Protein AF-A0A0H3XN73-F1 (afdb_monomer_lite)

pLDDT: mean 70.98, std 16.08, range [27.75, 96.88]

Secondary structure (DSSP, 8-state):
--HHHHHHHHHHSS---HHHHHHHHHHHHHTS-HHHHHHHHHHHHHHHHHHHHHHHHTS-SGGGGGGS-EEEEE-PPPEEEEEE--S-SSS-------GGG-SEEEEESS--SHHHHHHHHHTTT-EEEEE-HHHHHHHTSTTEETTTTEEEEEETTEEEEEEEEE--S-GGGGTTT-SEEEEEPTTHHHHHHHHHHHHHGGGGB-TT-B-TTS-BTTS-TT--B-HHHHHHHHHHHHHHHHHS--EEEE---STTSHHHHHHHHHHHHHHHHHHHHHHHHHHHHHHHH-EEEE-TTS-EEEEEEHHHHHHHHHHT--GGGSPPEEETTEEE---S--HHHHHHHHHHHHHHHTTSS-HHHHHHHHHHHHTSSTTTHHHHHHHHHHTT--S---PPPSEEEEE-TTT--EEEEEE---EEEHHHHHHHHHHHHHHHHHHHTTS------TTGGG--HHHHHHHHHHHHHHHHHHHHHHHHS--S--STT--HHHHHHHHHHHHHHHHHHHHHHHHHHHTTTTGGGGTTHHHHHHHHHHHHHHHHHHHHHHHHHHSSSHHHHHHHHHHHHHHHHHHSSSSS-GGGS-HHHHHHHTT-HHHHHHHHHHIIIIIITTT-S-HHHHHHHHHHHHHHHHHHHHHHHHHHHHHHHHHHHHHHHS-S-HHHHHHHHTTSTTTGGGTT-TTGGGT--HHHHHHHHHHHHHHHHHHHHHHHHSS---HHHHHHHHHHTS--

Organism: NCBI:txid315358

Sequence (732 aa):
MKNEEYKTKLRNEGKPKFRTILKDELRAFFVEKPFNRVIAIIGCFITFIYGFFYIWAFFDPYSNLQRIPMAIINQDDNVCMIYKNDNDPNGSGPHTTSLLNAQSIDYDYTAYTQEDCRASAQMVGKNGYYTSVTDEAITKLNFYNPNTNRFKYDLKVGQVEGDYVRYRGNPEELDNKYWVQIRIPRGFTQHLTSLLINMNKANFTCFDGFDSSGICNDKNPEHTLDPKLLSGKIIQELKWYKTNKISLWGTFRHNFASGMITDFYQNISSTLAATIAPQLLSTTLFTLFSYYEQNFDGSWTRTVEESDINRFFLEFLDSRLIPPVTYKGVIVQLQTVFPRAEALKRILDLTVSDGLISPTISDEIYRLFTGILPISIPPIINNLFHSNSLSGTKIPPPYVWKINPVTQKITSIDYTTAIMNYNDFVNAMGNFIDNGKTLGGIFDMPFELVGKQYSEYGIGLGQAFILIATYIGIFASTVIYNRRSRTPNTRFYQYYLSKLLIFQVNTFIQITILMLMLLAIGFTTLGSSFWLLYLFVIFMGFILTFIVTGIWFAIPDEVGSRVANLVFLMLNFACGWILFPAFMANDFYNGLSNIMPFTYGMHSMGEIIYGIGAGVGQIHYYQVDIIINCLILLAIATFFIILALTVLHVRFLHARYGTRRIGIIFDAMGQVESTQEYARKRSVLLILKEEQKQQIKAKVKEILNKTHNEKYSYTKLSKRQLRKLERNAIED

Foldseek 3Di:
DPPVVVVVVLVPPDADDLVVLLVVQVCVQCPDDPVSVVLLVVLLCLLQVQQVVVLQVQQFPQQCQQVAAEEAEEQEAWWKKWFAADPDPPPPDPDDPFLLRTLDIDIDPPDPDQVSSQVVNVVVVTGIDTGDLLCCLACVDPQADPVQQKGWDQDPRHIYIYHYHHDNDDCVVCVVRHQKYFYADYCPRVLLSQLSNLLSCLLQAQPQDADPVQAHPVPDNSNRDHLVVSLVSNLVSVVVCVVGDRDIDGDCVPPPCSPVVVVVSVVVVVRCCLVSVLSSVLSSVLNRQWDWDQDPVRDTAIKGWLCSVVLQLQQQEDLVPDAFDADPNDGQRQDDPYSNLVSLLVSLVVCVVVVNDPPVVSVVVSCVRYNPPRVPCQVLSCCLQPVPPPDPDPDPRQWDFDQDPVVRHGPDIDGDTGMDGSVSSSVSSVVVSVVVVVVVVVPDDDDDQFQPLQVRVSSLLSLLSSLLSLLVSLLVVLVSDDPDSPDPLHDLVSSLVSVLVVSLVSSLSSLVSNLVSVCVSPCCSLPPLSVVLSVLSSLLSSLSNLQLVLLCLLDPDSVVSSVVSVVLSVLCCQQLCNPHQNVPPPPVSVVVNLLRLSVLSSLLSCCSNRPVSSVDDDNVVSVVSNVVSSVSSVVSSVVSNVSNSVSSVQVVCCVQQVDSDLLLLLVLLCVDPVRVVPSPPPVVVSSDDSVSSVSNNVSSVVVVVVVVVVVVVPPPDPPVNVVVVVVVVVVD

Radius of gyration: 43.95 Å; chains: 1; bounding box: 124×66×136 Å

InterPro domains:
  IPR013525 ABC-2 type transporter, transmembrane domain [PF12698] (452-645)
  IPR051328 Type VII Secretion & ABC Transporter Permease [PTHR43077] (443-651)

Structure (mmCIF, N/CA/C/O backbone):
data_AF-A0A0H3XN73-F1
#
_entry.id   AF-A0A0H3XN73-F1
#
loop_
_atom_site.group_PDB
_atom_site.id
_atom_site.type_symbol
_atom_site.label_atom_id
_atom_site.label_alt_id
_atom_site.label_comp_id
_atom_site.label_asym_id
_atom_site.label_entity_id
_atom_site.label_seq_id
_atom_site.pdbx_PDB_ins_code
_atom_site.Cartn_x
_atom_site.Cartn_y
_atom_site.Cartn_z
_atom_site.occupancy
_atom_site.B_iso_or_equiv
_atom_site.auth_seq_id
_atom_site.auth_comp_id
_atom_site.auth_asym_id
_atom_site.auth_atom_id
_atom_site.pdbx_PDB_model_num
ATOM 1 N N . MET A 1 1 ? -37.949 14.924 66.556 1.00 38.91 1 MET A N 1
ATOM 2 C CA . MET A 1 1 ? -36.611 14.290 66.649 1.00 38.91 1 MET A CA 1
ATOM 3 C C . MET A 1 1 ? -36.480 12.898 65.989 1.00 38.91 1 MET A C 1
ATOM 5 O O . MET A 1 1 ? -35.481 12.246 66.218 1.00 38.91 1 MET A O 1
ATOM 9 N N . LYS A 1 2 ? -37.371 12.436 65.089 1.00 42.25 2 LYS A N 1
ATOM 10 C CA . LYS A 1 2 ? -37.2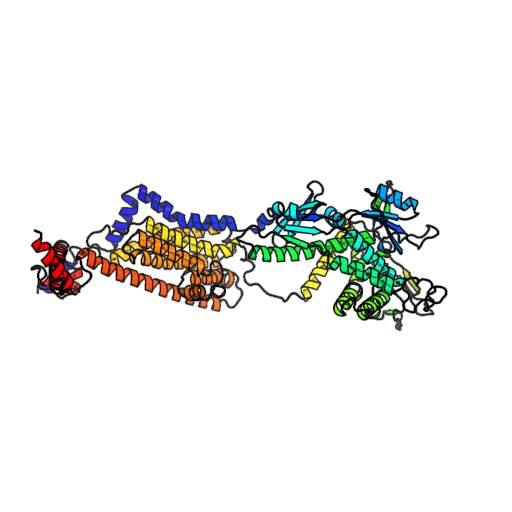61 11.085 64.468 1.00 42.25 2 LYS A CA 1
ATOM 11 C C . LYS A 1 2 ? -36.690 11.031 63.036 1.00 42.25 2 LYS A C 1
ATOM 13 O O . LYS A 1 2 ? -36.559 9.950 62.482 1.00 42.25 2 LYS A O 1
ATOM 18 N N . ASN A 1 3 ? -36.351 12.165 62.415 1.00 45.44 3 ASN A N 1
ATOM 19 C CA . ASN A 1 3 ? -36.029 12.212 60.977 1.00 45.44 3 ASN A CA 1
ATOM 20 C C . ASN A 1 3 ? -34.517 12.143 60.669 1.00 45.44 3 ASN A C 1
ATOM 22 O O . ASN A 1 3 ? -34.115 11.577 59.658 1.00 45.44 3 ASN A O 1
ATOM 26 N N . GLU A 1 4 ? -33.673 12.693 61.544 1.00 40.88 4 GLU A N 1
ATOM 27 C CA . GLU A 1 4 ? -32.204 12.704 61.402 1.00 40.88 4 GLU A CA 1
ATOM 28 C C . GLU A 1 4 ? -31.582 11.368 61.838 1.00 40.88 4 GLU A C 1
ATOM 30 O O . GLU A 1 4 ? -30.759 10.800 61.120 1.00 40.88 4 GLU A O 1
ATOM 35 N N . GLU A 1 5 ? -32.049 10.811 62.959 1.00 36.44 5 GLU A N 1
ATOM 36 C CA . GLU A 1 5 ? -31.578 9.538 63.526 1.00 36.44 5 GLU A CA 1
ATOM 37 C C . GLU A 1 5 ? -31.987 8.324 62.666 1.00 36.44 5 GLU A C 1
ATOM 39 O O . GLU A 1 5 ? -31.232 7.369 62.490 1.00 36.44 5 GLU A O 1
ATOM 44 N N . TYR A 1 6 ? -33.162 8.397 62.029 1.00 45.19 6 TYR A N 1
ATOM 45 C CA . TYR A 1 6 ? -33.634 7.393 61.070 1.00 45.19 6 TYR A CA 1
ATOM 46 C C . TYR A 1 6 ? -32.876 7.479 59.735 1.00 45.19 6 TYR A C 1
ATOM 48 O O . TYR A 1 6 ? -32.478 6.452 59.185 1.00 45.19 6 TYR A O 1
ATOM 56 N N . LYS A 1 7 ? -32.575 8.696 59.245 1.00 45.78 7 LYS A N 1
ATOM 57 C CA . LYS A 1 7 ? -31.701 8.912 58.075 1.00 45.78 7 LYS A CA 1
ATOM 58 C C . LYS A 1 7 ? -30.271 8.430 58.317 1.00 45.78 7 LYS A C 1
ATOM 60 O O . LYS A 1 7 ? -29.653 7.929 57.382 1.00 45.78 7 LYS A O 1
ATOM 65 N N . THR A 1 8 ? -29.739 8.571 59.531 1.00 39.59 8 THR A N 1
ATOM 66 C CA . THR A 1 8 ? -28.382 8.119 59.885 1.00 39.59 8 THR A CA 1
ATOM 67 C C . THR A 1 8 ? -28.310 6.608 60.122 1.00 39.59 8 THR A C 1
ATOM 69 O O . THR A 1 8 ? -27.379 5.988 59.608 1.00 39.59 8 THR A O 1
ATOM 72 N N . LYS A 1 9 ? -29.321 5.978 60.745 1.00 34.16 9 LYS A N 1
ATOM 73 C CA . LYS A 1 9 ? -29.419 4.503 60.837 1.00 34.16 9 LYS A CA 1
ATOM 74 C C . LYS A 1 9 ? -29.588 3.822 59.467 1.00 34.16 9 LYS A C 1
ATOM 76 O O . LYS A 1 9 ? -28.847 2.893 59.162 1.00 34.16 9 LYS A O 1
ATOM 81 N N . LEU A 1 10 ? -30.454 4.329 58.579 1.00 44.97 10 LEU A N 1
ATOM 82 C CA . LEU A 1 10 ? -30.618 3.801 57.204 1.00 44.97 10 LEU A CA 1
ATOM 83 C C . LEU A 1 10 ? -29.442 4.100 56.260 1.00 44.97 10 LEU A C 1
ATOM 85 O O . LEU A 1 10 ? -29.312 3.472 55.208 1.00 44.97 10 LEU A O 1
ATOM 89 N N . ARG A 1 11 ? -28.593 5.080 56.591 1.00 41.16 11 ARG A N 1
ATOM 90 C CA . ARG A 1 11 ? -27.399 5.426 55.803 1.00 41.16 11 ARG A CA 1
ATOM 91 C C . ARG A 1 11 ? -26.237 4.456 56.049 1.00 41.16 11 ARG A C 1
ATOM 93 O O . ARG A 1 11 ? -25.391 4.338 55.162 1.00 41.16 11 ARG A O 1
ATOM 100 N N . ASN A 1 12 ? -26.226 3.754 57.186 1.00 37.31 12 ASN A N 1
ATOM 101 C CA . ASN A 1 12 ? -25.121 2.885 57.602 1.00 37.31 12 ASN A CA 1
ATOM 102 C C . ASN A 1 12 ? -25.395 1.375 57.459 1.00 37.31 12 ASN A C 1
ATOM 104 O O . ASN A 1 12 ? -24.434 0.614 57.374 1.00 37.31 12 ASN A O 1
ATOM 108 N N . GLU A 1 13 ? -26.648 0.934 57.309 1.00 47.41 13 GLU A N 1
ATOM 109 C CA . GLU A 1 13 ? -26.978 -0.470 57.018 1.00 47.41 13 GLU A CA 1
ATOM 110 C C . GLU A 1 13 ? -27.560 -0.637 55.603 1.00 47.41 13 GLU A C 1
ATOM 112 O O . GLU A 1 13 ? -28.663 -0.188 55.299 1.00 47.41 13 GLU A O 1
ATOM 117 N N . GLY A 1 14 ? -26.819 -1.321 54.718 1.00 54.88 14 GLY A N 1
ATOM 118 C CA . GLY A 1 14 ? -27.417 -1.969 53.542 1.00 54.88 14 GLY A CA 1
ATOM 119 C C . GLY A 1 14 ? -27.109 -1.406 52.148 1.00 54.88 14 GLY A C 1
ATOM 120 O O . GLY A 1 14 ? -27.933 -1.586 51.248 1.00 54.88 14 GLY A O 1
ATOM 121 N N . LYS A 1 15 ? -25.951 -0.767 51.903 1.00 57.31 15 LYS A N 1
ATOM 122 C CA . LYS A 1 15 ? -25.471 -0.501 50.526 1.00 57.31 15 LYS A CA 1
ATOM 123 C C . LYS A 1 15 ? -23.964 -0.756 50.383 1.00 57.31 15 LYS A C 1
ATOM 125 O O . LYS A 1 15 ? -23.193 -0.172 51.144 1.00 57.31 15 LYS A O 1
ATOM 130 N N . PRO A 1 16 ? -23.521 -1.577 49.409 1.00 63.88 16 PRO A N 1
ATOM 131 C CA . PRO A 1 16 ? -22.100 -1.838 49.210 1.00 63.88 16 PRO A CA 1
ATOM 132 C C . PRO A 1 16 ? -21.379 -0.557 48.759 1.00 63.88 16 PRO A C 1
ATOM 134 O O . PRO A 1 16 ? -21.885 0.211 47.934 1.00 63.88 16 PRO A O 1
ATOM 137 N N . LYS A 1 17 ? -20.186 -0.307 49.313 1.00 76.75 17 LYS A N 1
ATOM 138 C CA . LYS A 1 17 ? -19.319 0.803 48.883 1.00 76.75 17 LYS A CA 1
ATOM 139 C C . LYS A 1 17 ? -18.803 0.511 47.468 1.00 76.75 17 LYS A C 1
ATOM 141 O O . LYS A 1 17 ? -18.583 -0.638 47.110 1.00 76.75 17 LYS A O 1
ATOM 146 N N . PHE A 1 18 ? -18.531 1.538 46.662 1.00 76.50 18 PHE A N 1
ATOM 147 C CA . PHE A 1 18 ? -18.025 1.330 45.293 1.00 76.50 18 PHE A CA 1
ATOM 148 C C . PHE A 1 18 ? -16.753 0.464 45.255 1.00 76.50 18 PHE A C 1
ATOM 150 O O . PHE A 1 18 ? -16.639 -0.440 44.434 1.00 76.50 18 PHE A O 1
ATOM 157 N N . ARG A 1 19 ? -15.839 0.672 46.213 1.00 75.50 19 ARG A N 1
ATOM 158 C CA . ARG A 1 19 ? -14.611 -0.122 46.346 1.00 75.50 19 ARG A CA 1
ATOM 159 C C . ARG A 1 19 ? -14.882 -1.609 46.597 1.00 75.50 19 ARG A C 1
ATOM 161 O O . ARG A 1 19 ? -14.123 -2.430 46.097 1.00 75.50 19 ARG A O 1
ATOM 168 N N . THR A 1 20 ? -15.930 -1.964 47.350 1.00 76.31 20 THR A N 1
ATOM 169 C CA . THR A 1 20 ? -16.281 -3.378 47.568 1.00 76.31 20 THR A CA 1
ATOM 170 C C . THR A 1 20 ? -16.865 -3.979 46.296 1.00 76.31 20 THR A C 1
ATOM 172 O O . THR A 1 20 ? -16.406 -5.030 45.888 1.00 76.31 20 THR A O 1
ATOM 175 N N . ILE A 1 21 ? -17.736 -3.252 45.583 1.00 77.44 21 ILE A N 1
ATOM 176 C CA . ILE A 1 21 ? -18.278 -3.685 44.279 1.00 77.44 21 ILE A CA 1
ATOM 177 C C . ILE A 1 21 ? -17.152 -3.960 43.273 1.00 77.44 21 ILE A C 1
ATOM 179 O O . ILE A 1 21 ? -17.124 -5.017 42.653 1.00 77.44 21 ILE A O 1
ATOM 183 N N . LEU A 1 22 ? -16.208 -3.024 43.132 1.00 77.75 22 LEU A N 1
ATOM 184 C CA . LEU A 1 22 ? -15.074 -3.172 42.219 1.00 77.75 22 LEU A CA 1
ATOM 185 C C . LEU A 1 22 ? -14.179 -4.353 42.623 1.00 77.75 22 LEU A C 1
ATOM 187 O O . LEU A 1 22 ? -13.775 -5.137 41.770 1.00 77.75 22 LEU A O 1
ATOM 191 N N . LYS A 1 23 ? -13.889 -4.496 43.923 1.00 80.06 23 LYS A N 1
ATOM 192 C CA . LYS A 1 23 ? -13.087 -5.608 44.449 1.00 80.06 23 LYS A CA 1
ATOM 193 C C . LYS A 1 23 ? -13.771 -6.952 44.210 1.00 80.06 23 LYS A C 1
ATOM 195 O O . LYS A 1 23 ? -13.089 -7.895 43.828 1.00 80.06 23 LYS A O 1
ATOM 200 N N . ASP A 1 24 ? -15.082 -7.032 44.405 1.00 75.06 24 ASP A N 1
ATOM 201 C CA . ASP A 1 24 ? -15.857 -8.255 44.208 1.00 75.06 24 ASP A CA 1
ATOM 202 C C . ASP A 1 24 ? -15.904 -8.634 42.722 1.00 75.06 24 ASP A C 1
ATOM 204 O O . ASP A 1 24 ? -15.633 -9.780 42.380 1.00 75.06 24 ASP A O 1
ATOM 208 N N . GLU A 1 25 ? -16.131 -7.676 41.817 1.00 76.50 25 GLU A N 1
ATOM 209 C CA . GLU A 1 25 ? -16.092 -7.917 40.365 1.00 76.50 25 GLU A CA 1
ATOM 210 C C . GLU A 1 25 ? -14.688 -8.337 39.878 1.00 76.50 25 GLU A C 1
ATOM 212 O O . GLU A 1 25 ? -14.570 -9.266 39.077 1.00 76.50 25 GLU A O 1
ATOM 217 N N . LEU A 1 26 ? -13.616 -7.723 40.400 1.00 75.38 26 LEU A N 1
ATOM 218 C CA . LEU A 1 26 ? -12.229 -8.106 40.092 1.00 75.38 26 LEU A CA 1
ATOM 219 C C . LEU A 1 26 ? -11.864 -9.487 40.655 1.00 75.38 26 LEU A C 1
ATOM 221 O O . LEU A 1 26 ? -11.254 -10.303 39.963 1.00 75.38 26 LEU A O 1
ATOM 225 N N . ARG A 1 27 ? -12.242 -9.778 41.905 1.00 72.81 27 ARG A N 1
ATOM 226 C CA . ARG A 1 27 ? -11.952 -11.060 42.568 1.00 72.81 27 ARG A CA 1
ATOM 227 C C . ARG A 1 27 ? -12.673 -12.208 41.878 1.00 72.81 27 ARG A C 1
ATOM 229 O O . ARG A 1 27 ? -12.083 -13.259 41.650 1.00 72.81 27 ARG A O 1
ATOM 236 N N . ALA A 1 28 ? -13.920 -11.998 41.491 1.00 65.69 28 ALA A N 1
ATOM 237 C CA . ALA A 1 28 ? -14.722 -13.012 40.828 1.00 65.69 28 ALA A CA 1
ATOM 238 C C . ALA A 1 28 ? -14.213 -13.336 39.402 1.00 65.69 28 ALA A C 1
ATOM 240 O O . ALA A 1 28 ? -14.543 -14.371 38.816 1.00 65.69 28 ALA A O 1
ATOM 241 N N . PHE A 1 29 ? -13.372 -12.464 38.842 1.00 64.12 29 PHE A N 1
ATOM 242 C CA . PHE A 1 29 ? -12.670 -12.680 37.583 1.00 64.12 29 PHE A CA 1
ATOM 243 C C . PHE A 1 29 ? -11.315 -13.371 37.787 1.00 64.12 29 PHE A C 1
ATOM 245 O O . PHE A 1 29 ? -11.048 -14.402 37.173 1.00 64.12 29 PHE A O 1
ATOM 252 N N . PHE A 1 30 ? -10.495 -12.851 38.705 1.00 61.00 30 PHE A N 1
ATOM 253 C CA . PHE A 1 30 ? -9.138 -13.338 38.943 1.00 61.00 30 PHE A CA 1
ATOM 254 C C . PHE A 1 30 ? -9.024 -14.455 39.981 1.00 61.00 30 PHE A C 1
ATOM 256 O O . PHE A 1 30 ? -7.917 -14.919 40.189 1.00 61.00 30 PHE A O 1
ATOM 263 N N . VAL A 1 31 ? -10.062 -14.899 40.692 1.00 57.88 31 VAL A N 1
ATOM 264 C CA . VAL A 1 31 ? -9.887 -15.850 41.818 1.00 57.88 31 VAL A CA 1
ATOM 265 C C . VAL A 1 31 ? -10.823 -17.051 41.760 1.00 57.88 31 VAL A C 1
ATOM 267 O O . VAL A 1 31 ? -10.398 -18.142 42.115 1.00 57.88 31 VAL A O 1
ATOM 270 N N . GLU A 1 32 ? -12.055 -16.899 41.277 1.00 56.66 32 GLU A N 1
ATOM 271 C CA . GLU A 1 32 ? -13.061 -17.964 41.421 1.00 56.66 32 GLU A CA 1
ATOM 272 C C . GLU A 1 32 ? -12.868 -19.162 40.479 1.00 56.66 32 GLU A C 1
ATOM 274 O O . GLU A 1 32 ? -13.249 -20.272 40.843 1.00 56.66 32 GLU A O 1
ATOM 279 N N . LYS A 1 33 ? -12.290 -18.976 39.279 1.00 61.22 33 LYS A N 1
ATOM 280 C CA . LYS A 1 33 ? -12.036 -20.079 38.331 1.00 61.22 33 LYS A CA 1
ATOM 281 C C . LYS A 1 33 ? -10.713 -19.895 37.574 1.00 61.22 33 LYS A C 1
ATOM 283 O O . LYS A 1 33 ? -10.529 -18.839 36.966 1.00 61.22 33 LYS A O 1
ATOM 288 N N . PRO A 1 34 ? -9.827 -20.912 37.516 1.00 66.12 34 PRO A N 1
ATOM 289 C CA . PRO A 1 34 ? -8.558 -20.820 36.783 1.00 66.12 34 PRO A CA 1
ATOM 290 C C . PRO A 1 34 ? -8.770 -20.575 35.281 1.00 66.12 34 PRO A C 1
ATOM 292 O O . PRO A 1 34 ? -8.043 -19.795 34.677 1.00 66.12 34 PRO A O 1
ATOM 295 N N . PHE A 1 35 ? -9.835 -21.139 34.705 1.00 70.25 35 PHE A N 1
ATOM 296 C CA . PHE A 1 35 ? -10.220 -20.932 33.307 1.00 70.25 35 PHE A CA 1
ATOM 297 C C . PHE A 1 35 ? -10.477 -19.453 32.959 1.00 70.25 35 PHE A C 1
ATOM 299 O O . PHE A 1 35 ? -10.050 -18.975 31.912 1.00 70.25 35 PHE A O 1
ATOM 306 N N . ASN A 1 36 ? -11.088 -18.686 33.872 1.00 67.19 36 ASN A N 1
ATOM 307 C CA . ASN A 1 36 ? -11.354 -17.261 33.651 1.00 67.19 36 ASN A CA 1
ATOM 308 C C . ASN A 1 36 ? -10.066 -16.425 33.653 1.00 67.19 36 ASN A C 1
ATOM 310 O O . ASN A 1 36 ? -9.994 -15.440 32.927 1.00 67.19 36 ASN A O 1
ATOM 314 N N . ARG A 1 37 ? -9.042 -16.828 34.424 1.00 69.06 37 ARG A N 1
ATOM 315 C CA . ARG A 1 37 ? -7.722 -16.171 34.419 1.00 69.06 37 ARG A CA 1
ATOM 316 C C . ARG A 1 37 ? -7.020 -16.342 33.078 1.00 69.06 37 ARG A C 1
ATOM 318 O O . ARG A 1 37 ? -6.461 -15.386 32.561 1.00 69.06 37 ARG A O 1
ATOM 325 N N . VAL A 1 38 ? -7.060 -17.549 32.516 1.00 73.81 38 VAL A N 1
ATOM 326 C CA . VAL A 1 38 ? -6.432 -17.837 31.218 1.00 73.81 38 VAL A CA 1
ATOM 327 C C . VAL A 1 38 ? -7.116 -17.035 30.113 1.00 73.81 38 VAL A C 1
ATOM 329 O O . VAL A 1 38 ? -6.442 -16.351 29.351 1.00 73.81 38 VAL A O 1
ATOM 332 N N . ILE A 1 39 ? -8.452 -17.027 30.084 1.00 73.50 39 ILE A N 1
ATOM 333 C CA . ILE A 1 39 ? -9.215 -16.233 29.110 1.00 73.50 39 ILE A CA 1
ATOM 334 C C . ILE A 1 39 ? -8.947 -14.732 29.274 1.00 73.50 39 ILE A C 1
ATOM 336 O O . ILE A 1 39 ? -8.837 -14.029 28.276 1.00 73.50 39 ILE A O 1
ATOM 340 N N . ALA A 1 40 ? -8.810 -14.236 30.507 1.00 69.62 40 ALA A N 1
ATOM 341 C CA . ALA A 1 40 ? -8.441 -12.849 30.774 1.00 69.62 40 ALA A CA 1
ATOM 342 C C . ALA A 1 40 ? -7.094 -12.472 30.158 1.00 69.62 40 ALA A C 1
ATOM 344 O O . ALA A 1 40 ? -6.990 -11.469 29.460 1.00 69.62 40 ALA A O 1
ATOM 345 N N . ILE A 1 41 ? -6.078 -13.300 30.414 1.00 77.56 41 ILE A N 1
ATOM 346 C CA . ILE A 1 41 ? -4.718 -13.088 29.921 1.00 77.56 41 ILE A CA 1
ATOM 347 C C . ILE A 1 41 ? -4.719 -13.131 28.395 1.00 77.56 41 ILE A C 1
ATOM 349 O O . ILE A 1 41 ? -4.212 -12.206 27.772 1.00 77.56 41 ILE A O 1
ATOM 353 N N . ILE A 1 42 ? -5.354 -14.140 27.788 1.00 78.56 42 ILE A N 1
ATOM 354 C CA . ILE A 1 42 ? -5.498 -14.229 26.328 1.00 78.56 42 ILE A CA 1
ATOM 355 C C . ILE A 1 42 ? -6.209 -12.983 25.790 1.00 78.56 42 ILE A C 1
ATOM 357 O O . ILE A 1 42 ? -5.745 -12.395 24.820 1.00 78.56 42 ILE A O 1
ATOM 361 N N . GLY A 1 43 ? -7.276 -12.536 26.459 1.00 77.75 43 GLY A N 1
ATOM 362 C CA . GLY A 1 43 ? -8.002 -11.308 26.144 1.00 77.75 43 GLY A CA 1
ATOM 363 C C . GLY A 1 43 ? -7.098 -10.077 26.066 1.00 77.75 43 GLY A C 1
ATOM 364 O O . GLY A 1 43 ? -7.244 -9.284 25.139 1.00 77.75 43 GLY A O 1
ATOM 365 N N . CYS A 1 44 ? -6.122 -9.939 26.968 1.00 84.19 44 CYS A N 1
ATOM 366 C CA . CYS A 1 44 ? -5.131 -8.857 26.936 1.00 84.19 44 CYS A CA 1
ATOM 367 C C . CYS A 1 44 ? -4.185 -8.918 25.722 1.00 84.19 44 CYS A C 1
ATOM 369 O O . CYS A 1 44 ? -3.639 -7.892 25.328 1.00 84.19 44 CYS A O 1
ATOM 371 N N . PHE A 1 45 ? -3.989 -10.092 25.116 1.00 87.69 45 PHE A N 1
ATOM 372 C CA . PHE A 1 45 ? -3.122 -10.267 23.947 1.00 87.69 45 PHE A CA 1
ATOM 373 C C . PHE A 1 45 ? -3.865 -10.199 22.609 1.00 87.69 45 PHE A C 1
ATOM 375 O O . PHE A 1 45 ? -3.206 -10.104 21.581 1.00 87.69 45 PHE A O 1
ATOM 382 N N . ILE A 1 46 ? -5.204 -10.197 22.578 1.00 88.50 46 ILE A N 1
ATOM 383 C CA . ILE A 1 46 ? -5.975 -10.183 21.315 1.00 88.50 46 ILE A CA 1
ATOM 384 C C . ILE A 1 46 ? -5.609 -8.975 20.444 1.00 88.50 46 ILE A C 1
ATOM 386 O O . ILE A 1 46 ? -5.342 -9.134 19.255 1.00 88.50 46 ILE A O 1
ATOM 390 N N . THR A 1 47 ? -5.543 -7.783 21.042 1.00 89.56 47 THR A N 1
ATOM 391 C CA . THR A 1 47 ? -5.140 -6.546 20.355 1.00 89.56 47 THR A CA 1
ATOM 392 C C . THR A 1 47 ? -3.730 -6.652 19.791 1.00 89.56 47 THR A C 1
ATOM 394 O O . THR A 1 47 ? -3.487 -6.266 18.654 1.00 89.56 47 THR A O 1
ATOM 397 N N . PHE A 1 48 ? -2.804 -7.224 20.562 1.00 91.38 48 PHE A N 1
ATOM 398 C CA . PHE A 1 48 ? -1.443 -7.468 20.104 1.00 91.38 48 PHE A CA 1
ATOM 399 C C . PHE A 1 48 ? -1.416 -8.446 18.926 1.00 91.38 48 PHE A C 1
ATOM 401 O O . PHE A 1 48 ? -0.865 -8.106 17.889 1.00 91.38 48 PHE A O 1
ATOM 408 N N . ILE A 1 49 ? -2.045 -9.618 19.046 1.00 89.62 49 ILE A N 1
ATOM 409 C CA . ILE A 1 49 ? -2.031 -10.650 18.000 1.00 89.62 49 ILE A CA 1
ATOM 410 C C . ILE A 1 49 ? -2.605 -10.086 16.696 1.00 89.62 49 ILE A C 1
ATOM 412 O O . ILE A 1 49 ? -2.042 -10.295 15.627 1.00 89.62 49 ILE A O 1
ATOM 416 N N . TYR A 1 50 ? -3.704 -9.336 16.770 1.00 88.69 50 TYR A N 1
ATOM 417 C CA . TYR A 1 50 ? -4.287 -8.748 15.572 1.00 88.69 50 TYR A CA 1
ATOM 418 C C . TYR A 1 50 ? -3.449 -7.582 15.023 1.00 88.69 50 TYR A C 1
ATOM 420 O O . TYR A 1 50 ? -3.221 -7.507 13.828 1.00 88.69 50 TYR A O 1
ATOM 428 N N . GLY A 1 51 ? -2.968 -6.661 15.858 1.00 88.38 51 GLY A N 1
ATOM 429 C CA . GLY A 1 51 ? -2.228 -5.493 15.366 1.00 88.38 51 GLY A CA 1
ATOM 430 C C . GLY A 1 51 ? -0.814 -5.832 14.891 1.00 88.38 51 GLY A C 1
ATOM 431 O O . GLY A 1 51 ? -0.427 -5.487 13.777 1.00 88.38 51 GLY A O 1
ATOM 432 N N . PHE A 1 52 ? -0.044 -6.534 15.723 1.00 90.75 52 PHE A N 1
ATOM 433 C CA . PHE A 1 52 ? 1.380 -6.786 15.507 1.00 90.75 52 PHE A CA 1
ATOM 434 C C . PHE A 1 52 ? 1.643 -7.670 14.290 1.00 90.75 52 PHE A C 1
ATOM 436 O O . PHE A 1 52 ? 2.439 -7.291 13.439 1.00 90.75 52 PHE A O 1
ATOM 443 N N . PHE A 1 53 ? 0.975 -8.824 14.171 1.00 89.31 53 PHE A N 1
ATOM 444 C CA . PHE A 1 53 ? 1.255 -9.754 13.072 1.00 89.31 53 PHE A CA 1
ATOM 445 C C . PHE A 1 53 ? 0.855 -9.187 11.706 1.00 89.31 53 PHE A C 1
ATOM 447 O O . PHE A 1 53 ? 1.552 -9.444 10.728 1.00 89.31 53 PHE A O 1
ATOM 454 N N . TYR A 1 54 ? -0.215 -8.385 11.634 1.00 85.88 54 TYR A N 1
ATOM 455 C CA . TYR A 1 54 ? -0.587 -7.696 10.396 1.00 85.88 54 TYR A CA 1
ATOM 456 C C . TYR A 1 54 ? 0.443 -6.631 10.019 1.00 85.88 54 TYR A C 1
ATOM 458 O O . TYR A 1 54 ? 0.918 -6.621 8.887 1.00 85.88 54 TYR A O 1
ATOM 466 N N . ILE A 1 55 ? 0.841 -5.773 10.964 1.00 87.62 55 ILE A N 1
ATOM 467 C CA . ILE A 1 55 ? 1.850 -4.740 10.694 1.00 87.62 55 ILE A CA 1
ATOM 468 C C . ILE A 1 55 ? 3.187 -5.377 10.316 1.00 87.62 55 ILE A C 1
ATOM 470 O O . ILE A 1 55 ? 3.811 -4.935 9.363 1.00 87.62 55 ILE A O 1
ATOM 474 N N . TRP A 1 56 ? 3.595 -6.445 11.003 1.00 87.56 56 TRP A N 1
ATOM 475 C CA . TRP A 1 56 ? 4.819 -7.184 10.698 1.00 87.56 56 TRP A CA 1
ATOM 476 C C . TRP A 1 56 ? 4.803 -7.795 9.292 1.00 87.56 56 TRP A C 1
ATOM 478 O O . TRP A 1 56 ? 5.770 -7.646 8.550 1.00 87.56 56 TRP A O 1
ATOM 488 N N . ALA A 1 57 ? 3.701 -8.442 8.900 1.00 82.69 57 ALA A N 1
ATOM 489 C CA . ALA A 1 57 ? 3.584 -9.083 7.591 1.00 82.69 57 ALA A CA 1
ATOM 490 C C . ALA A 1 57 ? 3.621 -8.082 6.425 1.00 82.69 57 ALA A C 1
ATOM 492 O O . ALA A 1 57 ? 4.101 -8.419 5.344 1.00 82.69 57 ALA A O 1
ATOM 493 N N . PHE A 1 58 ? 3.123 -6.862 6.642 1.00 79.69 58 PHE A N 1
ATOM 494 C CA . PHE A 1 58 ? 3.015 -5.827 5.616 1.00 79.69 58 PHE A CA 1
ATOM 495 C C . PHE A 1 58 ? 3.956 -4.640 5.860 1.00 79.69 58 PHE A C 1
ATOM 497 O O . PHE A 1 58 ? 3.709 -3.572 5.318 1.00 79.69 58 PHE A O 1
ATOM 504 N N . PHE A 1 59 ? 5.012 -4.784 6.669 1.00 80.12 59 PHE A N 1
ATOM 505 C CA . PHE A 1 59 ? 5.840 -3.634 7.052 1.00 80.12 59 PHE A CA 1
ATOM 506 C C . PHE A 1 59 ? 6.610 -3.035 5.862 1.00 80.12 59 PHE A C 1
ATOM 508 O O . PHE A 1 59 ? 6.559 -1.828 5.631 1.00 80.12 59 PHE A O 1
ATOM 515 N N . ASP A 1 60 ? 7.254 -3.894 5.067 1.00 76.06 60 ASP A N 1
ATOM 516 C CA . ASP A 1 60 ? 7.955 -3.518 3.837 1.00 76.06 60 ASP A CA 1
ATOM 517 C C . ASP A 1 60 ? 7.636 -4.510 2.700 1.00 76.06 60 ASP A C 1
ATOM 519 O O . ASP A 1 60 ? 8.375 -5.477 2.470 1.00 76.06 60 ASP A O 1
ATOM 523 N N . PRO A 1 61 ? 6.520 -4.309 1.973 1.00 66.88 61 PRO A N 1
ATOM 524 C CA . PRO A 1 61 ? 6.181 -5.151 0.831 1.00 66.88 61 PRO A CA 1
ATOM 525 C C . PRO A 1 61 ? 7.159 -4.972 -0.342 1.00 66.88 61 PRO A C 1
ATOM 527 O O . PRO A 1 61 ? 7.253 -5.866 -1.185 1.00 66.88 61 PRO A O 1
ATOM 530 N N . TYR A 1 62 ? 7.907 -3.863 -0.397 1.00 66.38 62 TYR A N 1
ATOM 531 C CA . TYR A 1 62 ? 8.788 -3.543 -1.518 1.00 66.38 62 TYR A CA 1
ATOM 532 C C . TYR A 1 62 ? 10.115 -4.317 -1.480 1.00 66.38 62 TYR A C 1
ATOM 534 O O . TYR A 1 62 ? 10.673 -4.649 -2.525 1.00 66.38 62 TYR A O 1
ATOM 542 N N . SER A 1 63 ? 10.582 -4.729 -0.299 1.00 67.38 63 SER A N 1
ATOM 543 C CA . SER A 1 63 ? 11.707 -5.677 -0.184 1.00 67.38 63 SER A CA 1
ATOM 544 C C . SER A 1 63 ? 11.492 -6.986 -0.961 1.00 67.38 63 SER A C 1
ATOM 546 O O . SER A 1 63 ? 12.446 -7.648 -1.366 1.00 67.38 63 SER A O 1
ATOM 548 N N . ASN A 1 64 ? 10.233 -7.361 -1.207 1.00 71.38 64 ASN A N 1
ATOM 549 C CA . ASN A 1 64 ? 9.861 -8.599 -1.883 1.00 71.38 64 ASN A CA 1
ATOM 550 C C . ASN A 1 64 ? 9.494 -8.407 -3.365 1.00 71.38 64 ASN A C 1
ATOM 552 O O . ASN A 1 64 ? 8.959 -9.338 -3.970 1.00 71.38 64 ASN A O 1
ATOM 556 N N . LEU A 1 65 ? 9.795 -7.252 -3.980 1.00 67.94 65 LEU A N 1
ATOM 557 C CA . LEU A 1 65 ? 9.501 -6.992 -5.401 1.00 67.94 65 LEU A CA 1
ATOM 558 C C . LEU A 1 65 ? 10.143 -8.000 -6.361 1.00 67.94 65 LEU A C 1
ATOM 560 O O . LEU A 1 65 ? 9.567 -8.305 -7.401 1.00 67.94 65 LEU A O 1
ATOM 564 N N . GLN A 1 66 ? 11.269 -8.599 -5.977 1.00 72.38 66 GLN A N 1
ATOM 565 C CA . GLN A 1 66 ? 11.928 -9.682 -6.715 1.00 72.38 66 GLN A CA 1
ATOM 566 C C . GLN A 1 66 ? 11.038 -10.925 -6.906 1.00 72.38 66 GLN A C 1
ATOM 568 O O . GLN A 1 66 ? 11.315 -11.767 -7.757 1.00 72.38 66 GLN A O 1
ATOM 573 N N . ARG A 1 67 ? 9.975 -11.075 -6.101 1.00 78.88 67 ARG A N 1
ATOM 574 C CA . ARG A 1 67 ? 9.016 -12.185 -6.212 1.00 78.88 67 ARG A CA 1
ATOM 575 C C . ARG A 1 67 ? 7.944 -11.943 -7.270 1.00 78.88 67 ARG A C 1
ATOM 577 O O . ARG A 1 67 ? 7.182 -12.866 -7.555 1.00 78.88 67 ARG A O 1
ATOM 584 N N . ILE A 1 68 ? 7.848 -10.734 -7.829 1.00 75.81 68 ILE A N 1
ATOM 585 C CA . ILE A 1 68 ? 6.926 -10.458 -8.930 1.00 75.81 68 ILE A CA 1
ATOM 586 C C . ILE A 1 68 ? 7.437 -11.216 -10.158 1.00 75.81 68 ILE A C 1
ATOM 588 O O . ILE A 1 68 ? 8.570 -10.990 -10.577 1.00 75.81 68 ILE A O 1
ATOM 592 N N . PRO A 1 69 ? 6.632 -12.105 -10.763 1.00 79.25 69 PRO A N 1
ATOM 593 C CA . PRO A 1 69 ? 7.058 -12.819 -11.953 1.00 79.25 69 PRO A CA 1
ATOM 594 C C . PRO A 1 69 ? 7.095 -11.841 -13.129 1.00 79.25 69 PRO A C 1
ATOM 596 O O . PRO A 1 69 ? 6.068 -11.509 -13.722 1.00 79.25 69 PRO A O 1
ATOM 599 N N . MET A 1 70 ? 8.292 -11.361 -13.447 1.00 79.62 70 MET A N 1
ATOM 600 C CA . MET A 1 70 ? 8.551 -10.444 -14.548 1.00 79.62 70 MET A CA 1
ATOM 601 C C . MET A 1 70 ? 9.369 -11.138 -15.635 1.00 79.62 70 MET A C 1
ATOM 603 O O . MET A 1 70 ? 10.237 -11.959 -15.336 1.00 79.62 70 MET A O 1
ATOM 607 N N . ALA A 1 71 ? 9.120 -10.780 -16.894 1.00 84.31 71 ALA A N 1
ATOM 608 C CA . ALA A 1 71 ? 9.991 -11.155 -17.994 1.00 84.31 71 ALA A CA 1
ATOM 609 C C . ALA A 1 71 ? 10.207 -10.033 -19.009 1.00 84.31 71 ALA A C 1
ATOM 611 O O . ALA A 1 71 ? 9.345 -9.182 -19.230 1.00 84.31 71 ALA A O 1
ATOM 612 N N . ILE A 1 72 ? 11.352 -10.079 -19.680 1.00 82.94 72 ILE A N 1
ATOM 613 C CA . ILE A 1 72 ? 11.546 -9.408 -20.961 1.00 82.94 72 ILE A CA 1
ATOM 614 C C . ILE A 1 72 ? 11.370 -10.475 -22.037 1.00 82.94 72 ILE A C 1
ATOM 616 O O . ILE A 1 72 ? 12.167 -11.407 -22.139 1.00 82.94 72 ILE A O 1
ATOM 620 N N . ILE A 1 73 ? 10.288 -10.357 -22.799 1.00 86.69 73 ILE A N 1
ATOM 621 C CA . ILE A 1 73 ? 9.946 -11.258 -23.892 1.00 86.69 73 ILE A CA 1
ATOM 622 C C . ILE A 1 73 ? 10.465 -10.632 -25.174 1.00 86.69 73 ILE A C 1
ATOM 624 O O . ILE A 1 73 ? 9.895 -9.661 -25.684 1.00 86.69 73 ILE A O 1
ATOM 628 N N . ASN A 1 74 ? 11.544 -11.205 -25.693 1.00 87.25 74 ASN A N 1
ATOM 629 C CA . ASN A 1 74 ? 12.104 -10.779 -26.957 1.00 87.25 74 ASN A CA 1
ATOM 630 C C . ASN A 1 74 ? 11.568 -11.641 -28.099 1.00 87.25 74 ASN A C 1
ATOM 632 O O . ASN A 1 74 ? 11.829 -12.846 -28.147 1.00 87.25 74 ASN A O 1
ATOM 636 N N . GLN A 1 75 ? 10.802 -11.025 -29.000 1.00 87.81 75 GLN A N 1
ATOM 637 C CA . GLN A 1 75 ? 10.389 -11.660 -30.250 1.00 87.81 75 GLN A CA 1
ATOM 638 C C . GLN A 1 75 ? 11.265 -11.234 -31.433 1.00 87.81 75 GLN A C 1
ATOM 640 O O . GLN A 1 75 ? 11.063 -11.726 -32.539 1.00 87.81 75 GLN A O 1
ATOM 645 N N . ASP A 1 76 ? 12.200 -10.309 -31.226 1.00 87.56 76 ASP A N 1
ATOM 646 C CA . ASP A 1 76 ? 13.151 -9.894 -32.245 1.00 87.56 76 ASP A CA 1
ATOM 647 C C . ASP A 1 76 ? 14.094 -11.051 -32.585 1.00 87.56 76 ASP A C 1
ATOM 649 O O . ASP A 1 76 ? 14.570 -11.783 -31.710 1.00 87.56 76 ASP A O 1
ATOM 653 N N . ASP A 1 77 ? 14.349 -11.221 -33.877 1.00 81.75 77 ASP A N 1
ATOM 654 C CA . ASP A 1 77 ? 15.252 -12.247 -34.373 1.00 81.75 77 ASP A CA 1
ATOM 655 C C . ASP A 1 77 ? 16.631 -11.633 -34.624 1.00 81.75 77 ASP A C 1
ATOM 657 O O . ASP A 1 77 ? 16.772 -10.449 -34.938 1.00 81.75 77 ASP A O 1
ATOM 661 N N . ASN A 1 78 ? 17.667 -12.458 -34.493 1.00 84.00 78 ASN A N 1
ATOM 662 C CA . ASN A 1 78 ? 18.973 -12.088 -35.016 1.00 84.00 78 ASN A CA 1
ATOM 663 C C . ASN A 1 78 ? 18.864 -12.050 -36.543 1.00 84.00 78 ASN A C 1
ATOM 665 O O . ASN A 1 78 ? 18.336 -12.990 -37.140 1.00 84.00 78 ASN A O 1
ATOM 669 N N . VAL A 1 79 ? 19.372 -10.992 -37.167 1.00 85.25 79 VAL A N 1
ATOM 670 C CA . VAL A 1 79 ? 19.322 -10.833 -38.623 1.00 85.25 79 VAL A CA 1
ATOM 671 C C . VAL A 1 79 ? 20.743 -10.705 -39.154 1.00 85.25 79 VAL A C 1
ATOM 673 O O . VAL A 1 79 ? 21.541 -9.965 -38.577 1.00 85.25 79 VAL A O 1
ATOM 676 N N . CYS A 1 80 ? 21.066 -11.419 -40.238 1.00 85.44 80 CYS A N 1
ATOM 677 C CA . CYS A 1 80 ? 22.321 -11.205 -40.952 1.00 85.44 80 CYS A CA 1
ATOM 678 C C . CYS A 1 80 ? 22.171 -9.984 -41.854 1.00 85.44 80 CYS A C 1
ATOM 680 O O . CYS A 1 80 ? 21.364 -9.958 -42.779 1.00 85.44 80 CYS A O 1
ATOM 682 N N . MET A 1 81 ? 22.946 -8.958 -41.545 1.00 83.25 81 MET A N 1
ATOM 683 C CA . MET A 1 81 ? 22.996 -7.683 -42.232 1.00 83.25 81 MET A CA 1
ATOM 684 C C . MET A 1 81 ? 24.232 -7.658 -43.117 1.00 83.25 81 MET A C 1
ATOM 686 O O . MET A 1 81 ? 25.356 -7.703 -42.620 1.00 83.25 81 MET A O 1
ATOM 690 N N . ILE A 1 82 ? 24.023 -7.583 -44.423 1.00 80.06 82 ILE A N 1
ATOM 691 C CA . ILE A 1 82 ? 25.077 -7.530 -45.428 1.00 80.06 82 ILE A CA 1
ATOM 692 C C . ILE A 1 82 ? 25.135 -6.108 -45.979 1.00 80.06 82 ILE A C 1
ATOM 694 O O . ILE A 1 82 ? 24.147 -5.596 -46.501 1.00 80.06 82 ILE A O 1
ATOM 698 N N . TYR A 1 83 ? 26.287 -5.452 -45.886 1.00 74.50 83 TYR A N 1
ATOM 699 C CA . TYR A 1 83 ? 26.432 -4.058 -46.301 1.00 74.50 83 TYR A CA 1
ATOM 700 C C . TYR A 1 83 ? 27.768 -3.791 -46.998 1.00 74.50 83 TYR A C 1
ATOM 702 O O . TYR A 1 83 ? 28.761 -4.486 -46.778 1.00 74.50 83 TYR A O 1
ATOM 710 N N . LYS A 1 84 ? 27.783 -2.784 -47.877 1.00 66.31 84 LYS A N 1
ATOM 711 C CA . LYS A 1 84 ? 28.972 -2.350 -48.624 1.00 66.31 84 LYS A CA 1
ATOM 712 C C . LYS A 1 84 ? 29.318 -0.904 -48.265 1.00 66.31 84 LYS A C 1
ATOM 714 O O . LYS A 1 84 ? 28.427 -0.052 -48.279 1.00 66.31 84 LYS A O 1
ATOM 719 N N . ASN A 1 85 ? 30.599 -0.644 -48.006 1.00 58.78 85 ASN A N 1
ATOM 720 C CA . ASN A 1 85 ? 31.139 0.699 -47.790 1.00 58.78 85 ASN A CA 1
ATOM 721 C C . ASN A 1 85 ? 31.899 1.132 -49.048 1.00 58.78 85 ASN A C 1
ATOM 723 O O . ASN A 1 85 ? 32.749 0.391 -49.531 1.00 58.78 85 ASN A O 1
ATOM 727 N N . ASP A 1 86 ? 31.571 2.298 -49.602 1.00 49.84 86 ASP A N 1
ATOM 728 C CA . ASP A 1 86 ? 32.044 2.714 -50.934 1.00 49.84 86 ASP A CA 1
ATOM 729 C C . ASP A 1 86 ? 33.300 3.612 -50.919 1.00 49.84 86 ASP A C 1
ATOM 731 O O . ASP A 1 86 ? 33.704 4.107 -51.966 1.00 49.84 86 ASP A O 1
ATOM 735 N N . ASN A 1 87 ? 33.979 3.787 -49.780 1.00 47.44 87 ASN A N 1
ATOM 736 C CA . ASN A 1 87 ? 35.112 4.723 -49.692 1.00 47.44 87 ASN A CA 1
ATOM 737 C C . ASN A 1 87 ? 36.513 4.111 -49.823 1.00 47.44 87 ASN A C 1
ATOM 739 O O . ASN A 1 87 ? 37.483 4.837 -49.615 1.00 47.44 87 ASN A O 1
ATOM 743 N N . ASP A 1 88 ? 36.670 2.839 -50.201 1.00 42.06 88 ASP A N 1
ATOM 744 C CA . ASP A 1 88 ? 38.015 2.334 -50.497 1.00 42.06 88 ASP A CA 1
ATOM 745 C C . ASP A 1 88 ? 38.060 1.362 -51.687 1.00 42.06 88 ASP A C 1
ATOM 747 O O . ASP A 1 88 ? 37.835 0.161 -51.530 1.00 42.06 88 ASP A O 1
ATOM 751 N N . PRO A 1 89 ? 38.379 1.853 -52.898 1.00 39.44 89 PRO A N 1
ATOM 752 C CA . PRO A 1 89 ? 38.717 0.993 -54.026 1.00 39.44 89 PRO A CA 1
ATOM 753 C C . PRO A 1 89 ? 40.058 0.257 -53.840 1.00 39.44 89 PRO A C 1
ATOM 755 O O . PRO A 1 89 ? 40.317 -0.670 -54.602 1.00 39.44 89 PRO A O 1
ATOM 758 N N . ASN A 1 90 ? 40.908 0.651 -52.873 1.00 38.84 90 ASN A N 1
ATOM 759 C CA . ASN A 1 90 ? 42.311 0.218 -52.763 1.00 38.84 90 ASN A CA 1
ATOM 760 C C . ASN A 1 90 ? 42.780 -0.211 -51.349 1.00 38.84 90 ASN A C 1
ATOM 762 O O . ASN A 1 90 ? 43.979 -0.390 -51.149 1.00 38.84 90 ASN A O 1
ATOM 766 N N . GLY A 1 91 ? 41.880 -0.432 -50.388 1.00 39.03 91 GLY A N 1
ATOM 767 C CA . GLY A 1 91 ? 42.160 -1.064 -49.088 1.00 39.03 91 GLY A CA 1
ATOM 768 C C . GLY A 1 91 ? 43.327 -0.484 -48.271 1.00 39.03 91 GLY A C 1
ATOM 769 O O . GLY A 1 91 ? 44.031 -1.252 -47.615 1.00 39.03 91 GLY A O 1
ATOM 770 N N . SER A 1 92 ? 43.586 0.826 -48.324 1.00 33.09 92 SER A N 1
ATOM 771 C CA . SER A 1 92 ? 44.761 1.442 -47.684 1.00 33.09 92 SER A CA 1
ATOM 772 C C . SER A 1 92 ? 44.469 2.666 -46.810 1.00 33.09 92 SER A C 1
ATOM 774 O O . SER A 1 92 ? 45.406 3.365 -46.421 1.00 33.09 92 SER A O 1
ATOM 776 N N . GLY A 1 93 ? 43.206 2.952 -46.487 1.00 37.16 93 GLY A N 1
ATOM 777 C CA . GLY A 1 93 ? 42.846 3.948 -45.473 1.00 37.16 93 GLY A CA 1
ATOM 778 C C . GLY A 1 93 ? 42.438 3.291 -44.150 1.00 37.16 93 GLY A C 1
ATOM 779 O O . GLY A 1 93 ? 41.675 2.326 -44.174 1.00 37.16 93 GLY A O 1
ATOM 780 N N . PRO A 1 94 ? 42.888 3.786 -42.984 1.00 41.28 94 PRO A N 1
ATOM 781 C CA . PRO A 1 94 ? 42.248 3.418 -41.738 1.00 41.28 94 PRO A CA 1
ATOM 782 C C . PRO A 1 94 ? 40.901 4.169 -41.665 1.00 41.28 94 PRO A C 1
ATOM 784 O O . PRO A 1 94 ? 40.829 5.341 -42.040 1.00 41.28 94 PRO A O 1
ATOM 787 N N . HIS A 1 95 ? 39.864 3.507 -41.148 1.00 48.44 95 HIS A N 1
ATOM 788 C CA . HIS A 1 95 ? 38.592 4.090 -40.679 1.00 48.44 95 HIS A CA 1
ATOM 789 C C . HIS A 1 95 ? 37.411 4.142 -41.681 1.00 48.44 95 HIS A C 1
ATOM 791 O O . HIS A 1 95 ? 37.539 4.534 -42.840 1.00 48.44 95 HIS A O 1
ATOM 797 N N . THR A 1 96 ? 36.215 3.805 -41.169 1.00 51.09 96 THR A N 1
ATOM 798 C CA . THR A 1 96 ? 34.869 3.714 -41.795 1.00 51.09 96 THR A CA 1
ATOM 799 C C . THR A 1 96 ? 34.384 2.340 -42.310 1.00 51.09 96 THR A C 1
ATOM 801 O O . THR A 1 96 ? 33.754 2.239 -43.361 1.00 51.09 96 THR A O 1
ATOM 804 N N . THR A 1 97 ? 34.558 1.258 -41.540 1.00 55.75 97 THR A N 1
ATOM 805 C CA . THR A 1 97 ? 33.866 -0.045 -41.753 1.00 55.75 97 THR A CA 1
ATOM 806 C C . THR A 1 97 ? 32.505 -0.158 -41.037 1.00 55.75 97 THR A C 1
ATOM 808 O O . THR A 1 97 ? 31.872 -1.220 -41.048 1.00 55.75 97 THR A O 1
ATOM 811 N N . SER A 1 98 ? 32.019 0.938 -40.447 1.00 65.25 98 SER A N 1
ATOM 812 C CA . SER A 1 98 ? 30.779 0.981 -39.667 1.00 65.25 98 SER A CA 1
ATOM 813 C C . SER A 1 98 ? 29.515 0.815 -40.521 1.00 65.25 98 SER A C 1
ATOM 815 O O . SER A 1 98 ? 29.468 1.210 -41.690 1.00 65.25 98 SER A O 1
ATOM 817 N N . LEU A 1 99 ? 28.470 0.233 -39.920 1.00 69.38 99 LEU A N 1
ATOM 818 C CA . LEU A 1 99 ? 27.170 0.005 -40.562 1.00 69.38 99 LEU A CA 1
ATOM 819 C C . LEU A 1 99 ? 26.483 1.324 -40.940 1.00 69.38 99 LEU A C 1
ATOM 821 O O . LEU A 1 99 ? 25.744 1.402 -41.920 1.00 69.38 99 LEU A O 1
ATOM 825 N N . LEU A 1 100 ? 26.739 2.374 -40.163 1.00 65.19 100 LEU A N 1
ATOM 826 C CA . LEU A 1 100 ? 26.136 3.682 -40.368 1.00 65.19 100 LEU A CA 1
ATOM 827 C C . LEU A 1 100 ? 26.559 4.326 -41.689 1.00 65.19 100 LEU A C 1
ATOM 829 O O . LEU A 1 100 ? 25.744 5.002 -42.303 1.00 65.19 100 LEU A O 1
ATOM 833 N N . ASN A 1 101 ? 27.789 4.079 -42.146 1.00 64.44 101 ASN A N 1
ATOM 834 C CA . ASN A 1 101 ? 28.348 4.642 -43.378 1.00 64.44 101 ASN A CA 1
ATOM 835 C C . ASN A 1 101 ? 28.000 3.831 -44.642 1.00 64.44 101 ASN A C 1
ATOM 837 O O . ASN A 1 101 ? 28.452 4.173 -45.736 1.00 64.44 101 ASN A O 1
ATOM 841 N N . ALA A 1 102 ? 27.186 2.781 -44.515 1.00 66.38 102 ALA A N 1
ATOM 842 C CA . ALA A 1 102 ? 26.799 1.930 -45.630 1.00 66.38 102 ALA A CA 1
ATOM 843 C C . ALA A 1 102 ? 25.828 2.623 -46.601 1.00 66.38 102 ALA A C 1
ATOM 845 O O . ALA A 1 102 ? 24.826 3.219 -46.198 1.00 66.38 102 ALA A O 1
ATOM 846 N N . GLN A 1 103 ? 26.056 2.459 -47.908 1.00 63.91 103 GLN A N 1
ATOM 847 C CA . GLN A 1 103 ? 25.156 2.984 -48.946 1.00 63.91 103 GLN A CA 1
ATOM 848 C C . GLN A 1 103 ? 23.866 2.152 -49.067 1.00 63.91 103 GLN A C 1
ATOM 850 O O . GLN A 1 103 ? 22.805 2.649 -49.458 1.00 63.91 103 GLN A O 1
ATOM 855 N N . SER A 1 104 ? 23.929 0.860 -48.746 1.00 68.50 104 SER A N 1
ATOM 856 C CA . SER A 1 104 ? 22.787 -0.056 -48.731 1.00 68.50 104 SER A CA 1
ATOM 857 C C . SER A 1 104 ? 23.020 -1.206 -47.758 1.00 68.50 104 SER A C 1
ATOM 859 O O . SER A 1 104 ? 24.162 -1.579 -47.488 1.00 68.50 104 SER A O 1
ATOM 861 N N . ILE A 1 105 ? 21.915 -1.744 -47.246 1.00 75.19 105 ILE A N 1
ATOM 862 C CA . ILE A 1 105 ? 21.875 -2.944 -46.420 1.00 75.19 105 ILE A CA 1
ATOM 863 C C . ILE A 1 105 ? 20.967 -3.963 -47.099 1.00 75.19 105 ILE A C 1
ATOM 865 O O . ILE A 1 105 ? 19.858 -3.625 -47.518 1.00 75.19 105 ILE A O 1
ATOM 869 N N . ASP A 1 106 ? 21.458 -5.188 -47.196 1.00 79.31 106 ASP A N 1
ATOM 870 C CA . ASP A 1 106 ? 20.710 -6.370 -47.589 1.00 79.31 106 ASP A CA 1
ATOM 871 C C . ASP A 1 106 ? 20.580 -7.274 -46.360 1.00 79.31 106 ASP A C 1
ATOM 873 O O . ASP A 1 106 ? 21.487 -7.342 -45.529 1.00 79.31 106 ASP A O 1
ATOM 877 N N . TYR A 1 107 ? 19.450 -7.962 -46.227 1.00 82.69 107 TYR A N 1
ATOM 878 C CA . TYR A 1 107 ? 19.213 -8.879 -45.116 1.00 82.69 107 TYR A CA 1
ATOM 879 C C . TYR A 1 107 ? 19.201 -10.313 -45.635 1.00 82.69 107 TYR A C 1
ATOM 881 O O . TYR A 1 107 ? 18.418 -10.643 -46.526 1.00 82.69 107 TYR A O 1
ATOM 889 N N . ASP A 1 108 ? 20.058 -11.157 -45.067 1.00 81.56 108 ASP A N 1
ATOM 890 C CA . ASP A 1 108 ? 20.085 -12.588 -45.346 1.00 81.56 108 ASP A CA 1
ATOM 891 C C . ASP A 1 108 ? 19.421 -13.351 -44.193 1.00 81.56 108 ASP A C 1
ATOM 893 O O . ASP A 1 108 ? 19.847 -13.297 -43.039 1.00 81.56 108 ASP A O 1
ATOM 897 N N . TYR A 1 109 ? 18.338 -14.057 -44.505 1.00 80.62 109 TYR A N 1
ATOM 898 C CA . TYR A 1 109 ? 17.583 -14.850 -43.534 1.00 80.62 109 TYR A CA 1
ATOM 899 C C . TYR A 1 109 ? 18.023 -16.322 -43.496 1.00 80.62 109 TYR A C 1
ATOM 901 O O . TYR A 1 109 ? 17.469 -17.104 -42.724 1.00 80.62 109 TYR A O 1
ATOM 909 N N . THR A 1 110 ? 18.983 -16.713 -44.339 1.00 78.56 110 THR A N 1
ATOM 910 C CA . THR A 1 110 ? 19.491 -18.090 -44.438 1.00 78.56 110 THR A CA 1
ATOM 911 C C . THR A 1 110 ? 20.715 -18.344 -43.555 1.00 78.56 110 THR A C 1
ATOM 913 O O . THR A 1 110 ? 21.010 -19.496 -43.240 1.00 78.56 110 THR A O 1
ATOM 916 N N . ALA A 1 111 ? 21.380 -17.283 -43.090 1.00 79.31 111 ALA A N 1
ATOM 917 C CA . ALA A 1 111 ? 22.483 -17.356 -42.139 1.00 79.31 111 ALA A CA 1
ATOM 918 C C . ALA A 1 111 ? 21.975 -17.433 -40.687 1.00 79.31 111 ALA A C 1
ATOM 920 O O . ALA A 1 111 ? 21.211 -16.577 -40.238 1.00 79.31 111 ALA A O 1
ATOM 921 N N . TYR A 1 112 ? 22.441 -18.434 -39.931 1.00 80.81 112 TYR A N 1
ATOM 922 C CA . TYR A 1 112 ? 22.040 -18.653 -38.532 1.00 80.81 112 TYR A CA 1
ATOM 923 C C . TYR A 1 112 ? 23.138 -18.322 -37.515 1.00 80.81 112 TYR A C 1
ATOM 925 O O . TYR A 1 112 ? 22.857 -18.237 -36.314 1.00 80.81 112 TYR A O 1
ATOM 933 N N . THR A 1 113 ? 24.372 -18.112 -37.978 1.00 82.62 113 THR A N 1
ATOM 934 C CA . THR A 1 113 ? 25.523 -17.741 -37.150 1.00 82.62 113 THR A CA 1
ATOM 935 C C . THR A 1 113 ? 26.297 -16.561 -37.742 1.00 82.62 113 THR A C 1
ATOM 937 O O . THR A 1 113 ? 26.169 -16.217 -38.919 1.00 82.62 113 THR A O 1
ATOM 940 N N . GLN A 1 114 ? 27.137 -15.934 -36.913 1.00 80.06 114 GLN A N 1
ATOM 941 C CA . GLN A 1 114 ? 28.036 -14.861 -37.348 1.00 80.06 114 GLN A CA 1
ATOM 942 C C . GLN A 1 114 ? 29.041 -15.339 -38.409 1.00 80.06 114 GLN A C 1
ATOM 944 O O . GLN A 1 114 ? 29.431 -14.552 -39.271 1.00 80.06 114 GLN A O 1
ATOM 949 N N . GLU A 1 115 ? 29.452 -16.606 -38.369 1.00 81.88 115 GLU A N 1
ATOM 950 C CA . GLU A 1 115 ? 30.369 -17.196 -39.350 1.00 81.88 115 GLU A CA 1
ATOM 951 C C . GLU A 1 115 ? 29.679 -17.394 -40.704 1.00 81.88 115 GLU A C 1
ATOM 953 O O . GLU A 1 115 ? 30.209 -16.946 -41.721 1.00 81.88 115 GLU A O 1
ATOM 958 N N . ASP A 1 116 ? 28.453 -17.932 -40.708 1.00 83.31 116 ASP A N 1
ATOM 959 C CA . ASP A 1 116 ? 27.641 -18.091 -41.925 1.00 83.31 116 ASP A CA 1
ATOM 960 C C . ASP A 1 116 ? 27.352 -16.739 -42.588 1.00 83.31 116 ASP A C 1
ATOM 962 O O . ASP A 1 116 ? 27.440 -16.584 -43.808 1.00 83.31 116 ASP A O 1
ATOM 966 N N . CYS A 1 117 ? 27.036 -15.733 -41.770 1.00 83.25 117 CYS A N 1
ATOM 967 C CA . CYS A 1 117 ? 26.743 -14.385 -42.239 1.00 83.25 117 CYS A CA 1
ATOM 968 C C . CYS A 1 117 ? 27.971 -13.722 -42.877 1.00 83.25 117 CYS A C 1
ATOM 970 O O . CYS A 1 117 ? 27.873 -13.079 -43.923 1.00 83.25 117 CYS A O 1
ATOM 972 N N . ARG A 1 118 ? 29.155 -13.911 -42.279 1.00 80.31 118 ARG A N 1
ATOM 973 C CA . ARG A 1 118 ? 30.418 -13.428 -42.849 1.00 80.31 118 ARG A CA 1
ATOM 974 C C . ARG A 1 118 ? 30.754 -14.136 -44.154 1.00 80.31 118 ARG A C 1
ATOM 976 O O . ARG A 1 118 ? 31.116 -13.458 -45.108 1.00 80.31 118 ARG A O 1
ATOM 983 N N . ALA A 1 119 ? 30.602 -15.458 -44.210 1.00 81.25 119 ALA A N 1
ATOM 984 C CA . ALA A 1 119 ? 30.842 -16.226 -45.428 1.00 81.25 119 ALA A CA 1
ATOM 985 C C . ALA A 1 119 ? 29.934 -15.749 -46.574 1.00 81.25 119 ALA A C 1
ATOM 987 O O . ALA A 1 119 ? 30.411 -15.482 -47.676 1.00 81.25 119 ALA A O 1
ATOM 988 N N . SER A 1 120 ? 28.644 -15.553 -46.290 1.00 79.12 120 SER A N 1
ATOM 989 C CA . SER A 1 120 ? 27.653 -15.079 -47.266 1.00 79.12 120 SER A CA 1
ATOM 990 C C . SER A 1 120 ? 27.946 -13.652 -47.744 1.00 79.12 120 SER A C 1
ATOM 992 O O . SER A 1 120 ? 27.843 -13.358 -48.933 1.00 79.12 120 SER A O 1
ATOM 994 N N . ALA A 1 121 ? 28.401 -12.771 -46.851 1.00 78.31 121 ALA A N 1
ATOM 995 C CA . ALA A 1 121 ? 28.787 -11.411 -47.216 1.00 78.31 121 ALA A CA 1
ATOM 996 C C . ALA A 1 121 ? 30.088 -11.349 -48.039 1.00 78.31 121 ALA A C 1
ATOM 998 O O . ALA A 1 121 ? 30.163 -10.604 -49.020 1.00 78.31 121 ALA A O 1
ATOM 999 N N . GLN A 1 122 ? 31.085 -12.173 -47.697 1.00 76.94 122 GLN A N 1
ATOM 1000 C CA . GLN A 1 122 ? 32.360 -12.254 -48.417 1.00 76.94 122 GLN A CA 1
ATOM 1001 C C . GLN A 1 122 ? 32.179 -12.700 -49.873 1.00 76.94 122 GLN A C 1
ATOM 1003 O O . GLN A 1 122 ? 32.870 -12.180 -50.749 1.00 76.94 122 GLN A O 1
ATOM 1008 N N . MET A 1 123 ? 31.211 -13.581 -50.163 1.00 72.94 123 MET A N 1
ATOM 1009 C CA . MET A 1 123 ? 30.884 -13.989 -51.540 1.00 72.94 123 MET A CA 1
ATOM 1010 C C . MET A 1 123 ? 30.435 -12.819 -52.430 1.00 72.94 123 MET A C 1
ATOM 1012 O O . MET A 1 123 ? 30.600 -12.874 -53.646 1.00 72.94 123 MET A O 1
ATOM 1016 N N . VAL A 1 124 ? 29.890 -11.755 -51.836 1.00 69.56 124 VAL A N 1
ATOM 1017 C CA . VAL A 1 124 ? 29.396 -10.559 -52.541 1.00 69.56 124 VAL A CA 1
ATOM 1018 C C . VAL A 1 124 ? 30.387 -9.386 -52.418 1.00 69.56 124 VAL A C 1
ATOM 1020 O O . VAL A 1 124 ? 30.103 -8.279 -52.869 1.00 69.56 124 VAL A O 1
ATOM 1023 N N . GLY A 1 125 ? 31.564 -9.602 -51.813 1.00 66.25 125 GLY A N 1
ATOM 1024 C CA . GLY A 1 125 ? 32.537 -8.538 -51.539 1.00 66.25 125 GLY A CA 1
ATOM 1025 C C . GLY A 1 125 ? 32.011 -7.489 -50.551 1.00 66.25 125 GLY A C 1
ATOM 1026 O O . GLY A 1 125 ? 32.329 -6.306 -50.671 1.00 66.25 125 GLY A O 1
ATOM 1027 N N . LYS A 1 126 ? 31.149 -7.909 -49.618 1.00 73.81 126 LYS A N 1
ATOM 1028 C CA . LYS A 1 126 ? 30.474 -7.069 -48.621 1.00 73.81 126 LYS A CA 1
ATOM 1029 C C . LYS A 1 126 ? 30.835 -7.516 -47.198 1.00 73.81 126 LYS A C 1
ATOM 1031 O O . LYS A 1 126 ? 31.360 -8.608 -46.987 1.00 73.81 126 LYS A O 1
ATOM 1036 N N . ASN A 1 127 ? 30.513 -6.683 -46.212 1.00 73.75 127 ASN A N 1
ATOM 1037 C CA . ASN A 1 127 ? 30.655 -7.005 -44.793 1.00 73.75 127 ASN A CA 1
ATOM 1038 C C . ASN A 1 127 ? 29.351 -7.597 -44.248 1.00 73.75 127 ASN A C 1
ATOM 1040 O O . ASN A 1 127 ? 28.271 -7.107 -44.567 1.00 73.75 127 ASN A O 1
ATOM 1044 N N . GLY A 1 128 ? 29.460 -8.658 -43.443 1.00 74.88 128 GLY A N 1
ATOM 1045 C CA . GLY A 1 128 ? 28.327 -9.397 -42.879 1.00 74.88 128 GLY A CA 1
ATOM 1046 C C . GLY A 1 128 ? 28.281 -9.304 -41.360 1.00 74.88 128 GLY A C 1
ATOM 1047 O O . GLY A 1 128 ? 29.277 -9.581 -40.680 1.00 74.88 128 GLY A O 1
ATOM 1048 N N . TYR A 1 129 ? 27.121 -8.938 -40.822 1.00 75.88 129 TYR A N 1
ATOM 1049 C CA . TYR A 1 129 ? 26.909 -8.752 -39.395 1.00 75.88 129 TYR A CA 1
ATOM 1050 C C . TYR A 1 129 ? 25.613 -9.410 -38.906 1.00 75.88 129 TYR A C 1
ATOM 1052 O O . TYR A 1 129 ? 24.526 -9.001 -39.292 1.00 75.88 129 TYR A O 1
ATOM 1060 N N . TYR A 1 130 ? 25.717 -10.420 -38.043 1.00 80.31 130 TYR A N 1
ATOM 1061 C CA . TYR A 1 130 ? 24.588 -11.171 -37.498 1.00 80.31 130 TYR A CA 1
ATOM 1062 C C . TYR A 1 130 ? 24.354 -10.810 -36.032 1.00 80.31 130 TYR A C 1
ATOM 1064 O O . TYR A 1 130 ? 25.079 -11.255 -35.142 1.00 80.31 130 TYR A O 1
ATOM 1072 N N . THR A 1 131 ? 23.317 -10.017 -35.762 1.00 78.38 131 THR A N 1
ATOM 1073 C CA . THR A 1 131 ? 22.907 -9.709 -34.384 1.00 78.38 131 THR A CA 1
ATOM 1074 C C . THR A 1 131 ? 21.420 -9.394 -34.294 1.00 78.38 131 THR A C 1
ATOM 1076 O O . THR A 1 131 ? 20.767 -9.096 -35.294 1.00 78.38 131 THR A O 1
ATOM 1079 N N . SER A 1 132 ? 20.906 -9.405 -33.067 1.00 81.94 132 SER A N 1
ATOM 1080 C CA . SER A 1 132 ? 19.730 -8.631 -32.682 1.00 81.94 132 SER A CA 1
ATOM 1081 C C . SER A 1 132 ? 20.207 -7.513 -31.763 1.00 81.94 132 SER A C 1
ATOM 1083 O O . SER A 1 132 ? 20.808 -7.773 -30.720 1.00 81.94 132 SER A O 1
ATOM 1085 N N . VAL A 1 133 ? 19.935 -6.265 -32.142 1.00 74.00 133 VAL A N 1
ATOM 1086 C CA . VAL A 1 133 ? 20.278 -5.081 -31.344 1.00 74.00 133 VAL A CA 1
ATOM 1087 C C . VAL A 1 133 ? 19.617 -5.167 -29.974 1.00 74.00 133 VAL A C 1
ATOM 1089 O O . VAL A 1 133 ? 20.234 -4.822 -28.975 1.00 74.00 133 VAL A O 1
ATOM 1092 N N . THR A 1 134 ? 18.390 -5.683 -29.906 1.00 75.25 134 THR A N 1
ATOM 1093 C CA . THR A 1 134 ? 17.641 -5.806 -28.650 1.00 75.25 134 THR A CA 1
ATOM 1094 C C . THR A 1 134 ? 18.172 -6.920 -27.754 1.00 75.25 134 THR A C 1
ATOM 1096 O O . THR A 1 134 ? 18.250 -6.743 -26.541 1.00 75.25 134 THR A O 1
ATOM 1099 N N . ASP A 1 135 ? 18.586 -8.049 -28.328 1.00 77.88 135 ASP A N 1
ATOM 1100 C CA . ASP A 1 135 ? 19.207 -9.126 -27.562 1.00 77.88 135 ASP A CA 1
ATOM 1101 C C . ASP A 1 135 ? 20.592 -8.743 -27.054 1.00 77.88 135 ASP A C 1
ATOM 1103 O O . ASP A 1 135 ? 20.907 -8.938 -25.882 1.00 77.88 135 ASP A O 1
ATOM 1107 N N . GLU A 1 136 ? 21.407 -8.147 -27.915 1.00 73.50 136 GLU A N 1
ATOM 1108 C CA . GLU A 1 136 ? 22.722 -7.656 -27.536 1.00 73.50 136 GLU A CA 1
ATOM 1109 C C . GLU A 1 136 ? 22.607 -6.585 -26.450 1.00 73.50 136 GLU A C 1
ATOM 1111 O O . GLU A 1 136 ? 23.357 -6.607 -25.471 1.00 73.50 136 GLU A O 1
ATOM 1116 N N . ALA A 1 137 ? 21.598 -5.719 -26.580 1.00 69.12 137 ALA A N 1
ATOM 1117 C CA . ALA A 1 137 ? 21.292 -4.715 -25.587 1.00 69.12 137 ALA A CA 1
ATOM 1118 C C . ALA A 1 137 ? 20.979 -5.285 -24.220 1.00 69.12 137 ALA A C 1
ATOM 1120 O O . ALA A 1 137 ? 21.269 -4.593 -23.265 1.00 69.12 137 ALA A O 1
ATOM 1121 N N . ILE A 1 138 ? 20.394 -6.478 -24.106 1.00 71.06 138 ILE A N 1
ATOM 1122 C CA . ILE A 1 138 ? 19.983 -7.066 -22.823 1.00 71.06 138 ILE A CA 1
ATOM 1123 C C . ILE A 1 138 ? 21.067 -7.989 -22.268 1.00 71.06 138 ILE A C 1
ATOM 1125 O O . ILE A 1 138 ? 21.409 -7.921 -21.089 1.00 71.06 138 ILE A O 1
ATOM 1129 N N . THR A 1 139 ? 21.621 -8.848 -23.120 1.00 71.44 139 THR A N 1
ATOM 1130 C CA . THR A 1 139 ? 22.554 -9.913 -22.734 1.00 71.44 139 THR A CA 1
ATOM 1131 C C . THR A 1 139 ? 23.935 -9.413 -22.329 1.00 71.44 139 THR A C 1
ATOM 1133 O O . THR A 1 139 ? 24.632 -10.089 -21.574 1.00 71.44 139 THR A O 1
ATOM 1136 N N . LYS A 1 140 ? 24.339 -8.231 -22.801 1.00 65.50 140 LYS A N 1
ATOM 1137 C CA . LYS A 1 140 ? 25.638 -7.629 -22.475 1.00 65.50 140 LYS A CA 1
ATOM 1138 C C . LYS A 1 140 ? 25.558 -6.596 -21.352 1.00 65.50 140 LYS A C 1
ATOM 1140 O O . LYS A 1 140 ? 26.487 -5.820 -21.163 1.00 65.50 140 LYS A O 1
ATOM 1145 N N . LEU A 1 141 ? 24.453 -6.542 -20.614 1.00 63.69 141 LEU A N 1
ATOM 1146 C CA . LEU A 1 141 ? 24.307 -5.620 -19.489 1.00 63.69 141 LEU A CA 1
ATOM 1147 C C . LEU A 1 141 ? 24.914 -6.196 -18.224 1.00 63.69 141 LEU A C 1
ATOM 1149 O O . LEU A 1 141 ? 24.748 -7.375 -17.928 1.00 63.69 141 LEU A O 1
ATOM 1153 N N . ASN A 1 142 ? 25.500 -5.315 -17.411 1.00 58.31 142 ASN A N 1
ATOM 1154 C CA . ASN A 1 142 ? 26.056 -5.655 -16.096 1.00 58.31 142 ASN A CA 1
ATOM 1155 C C . ASN A 1 142 ? 25.021 -6.279 -15.141 1.00 58.31 142 ASN A C 1
ATOM 1157 O O . ASN A 1 142 ? 25.387 -6.849 -14.118 1.00 58.31 142 ASN A O 1
ATOM 1161 N N . PHE A 1 143 ? 23.731 -6.168 -15.463 1.00 66.81 143 PHE A N 1
ATOM 1162 C CA . PHE A 1 143 ? 22.636 -6.697 -14.667 1.00 66.81 143 PHE A CA 1
ATOM 1163 C C . PHE A 1 143 ? 22.013 -7.997 -15.197 1.00 66.81 143 PHE A C 1
ATOM 1165 O O . PHE A 1 143 ? 21.096 -8.527 -14.567 1.00 66.81 143 PHE A O 1
ATOM 1172 N N . TYR A 1 144 ? 22.474 -8.515 -16.337 1.00 76.00 144 TYR A N 1
ATOM 1173 C CA . TYR A 1 144 ? 22.016 -9.785 -16.893 1.00 76.00 144 TYR A CA 1
ATOM 1174 C C . TYR A 1 144 ? 22.987 -10.912 -16.547 1.00 76.00 144 TYR A C 1
ATOM 1176 O O . TYR A 1 144 ? 24.197 -10.787 -16.713 1.00 76.00 144 TYR A O 1
ATOM 1184 N N . ASN A 1 145 ? 22.452 -12.040 -16.088 1.00 78.50 145 ASN A N 1
ATOM 1185 C CA . ASN A 1 145 ? 23.230 -13.244 -15.853 1.00 78.50 145 ASN A CA 1
ATOM 1186 C C . ASN A 1 145 ? 22.978 -14.261 -16.982 1.00 78.50 145 ASN A C 1
ATOM 1188 O O . ASN A 1 145 ? 21.893 -14.854 -17.030 1.00 78.50 145 ASN A O 1
ATOM 1192 N N . PRO A 1 146 ? 23.974 -14.519 -17.853 1.00 76.06 146 PRO A N 1
ATOM 1193 C CA . PRO A 1 146 ? 23.823 -15.425 -18.991 1.00 76.06 146 PRO A CA 1
ATOM 1194 C C . PRO A 1 146 ? 23.640 -16.892 -18.590 1.00 76.06 146 PRO A C 1
ATOM 1196 O O . PRO A 1 146 ? 23.096 -17.664 -19.369 1.00 76.06 146 PRO A O 1
ATOM 1199 N N . ASN A 1 147 ? 24.040 -17.289 -17.378 1.00 79.62 147 ASN A N 1
ATOM 1200 C CA . ASN A 1 147 ? 23.904 -18.675 -16.924 1.00 79.62 147 ASN A CA 1
ATOM 1201 C C . ASN A 1 147 ? 22.487 -18.995 -16.435 1.00 79.62 147 ASN A C 1
ATOM 1203 O O . ASN A 1 147 ? 22.065 -20.149 -16.468 1.00 79.62 147 ASN A O 1
ATOM 1207 N N . THR A 1 148 ? 21.757 -17.991 -15.945 1.00 80.12 148 THR A N 1
ATOM 1208 C CA . THR A 1 148 ? 20.409 -18.168 -15.384 1.00 80.12 148 THR A CA 1
ATOM 1209 C C . THR A 1 148 ? 19.311 -17.569 -16.257 1.00 80.12 148 THR A C 1
ATOM 1211 O O . THR A 1 148 ? 18.139 -17.760 -15.944 1.00 80.12 148 THR A O 1
ATOM 1214 N N . ASN A 1 149 ? 19.665 -16.864 -17.339 1.00 84.56 149 ASN A N 1
ATOM 1215 C CA . ASN A 1 149 ? 18.757 -16.057 -18.161 1.00 84.56 149 ASN A CA 1
ATOM 1216 C C . ASN A 1 149 ? 17.907 -15.091 -17.325 1.00 84.56 149 ASN A C 1
ATOM 1218 O O . ASN A 1 149 ? 16.730 -14.872 -17.610 1.00 84.56 149 ASN A O 1
ATOM 1222 N N . ARG A 1 150 ? 18.497 -14.522 -16.269 1.00 83.25 150 ARG A N 1
ATOM 1223 C CA . ARG A 1 150 ? 17.819 -13.581 -15.372 1.00 83.25 150 ARG A CA 1
ATOM 1224 C C . ARG A 1 150 ? 18.475 -12.221 -15.397 1.00 83.25 150 ARG A C 1
ATOM 1226 O O . ARG A 1 150 ? 19.697 -12.121 -15.448 1.00 83.25 150 ARG A O 1
ATOM 1233 N N . PHE A 1 151 ? 17.656 -11.188 -15.291 1.00 80.75 151 PHE A N 1
ATOM 1234 C CA . PHE A 1 151 ? 18.108 -9.822 -15.090 1.00 80.75 151 PHE A CA 1
ATOM 1235 C C . PHE A 1 151 ? 17.774 -9.357 -13.668 1.00 80.75 151 PHE A C 1
ATOM 1237 O O . PHE A 1 151 ? 16.748 -9.750 -13.109 1.00 80.75 151 PHE A O 1
ATOM 1244 N N . LYS A 1 152 ? 18.646 -8.531 -13.082 1.00 77.31 152 LYS A N 1
ATOM 1245 C CA . LYS A 1 152 ? 18.475 -7.946 -11.745 1.00 77.31 152 LYS A CA 1
ATOM 1246 C C . LYS A 1 152 ? 18.646 -6.439 -11.789 1.00 77.31 152 LYS A C 1
ATOM 1248 O O . LYS A 1 152 ? 19.754 -5.961 -11.974 1.00 77.31 152 LYS A O 1
ATOM 1253 N N . TYR A 1 153 ? 17.577 -5.686 -11.595 1.00 68.50 153 TYR A N 1
ATOM 1254 C CA . TYR A 1 153 ? 17.632 -4.236 -11.719 1.00 68.50 153 TYR A CA 1
ATOM 1255 C C . TYR A 1 153 ? 17.212 -3.536 -10.427 1.00 68.50 153 TYR A C 1
ATOM 1257 O O . TYR A 1 153 ? 16.160 -3.841 -9.865 1.00 68.50 153 TYR A O 1
ATOM 1265 N N . ASP A 1 154 ? 18.009 -2.565 -9.986 1.00 63.28 154 ASP A N 1
ATOM 1266 C CA . ASP A 1 154 ? 17.725 -1.772 -8.791 1.00 63.28 154 ASP A CA 1
ATOM 1267 C C . ASP A 1 154 ? 16.882 -0.547 -9.165 1.00 63.28 154 ASP A C 1
ATOM 1269 O O . ASP A 1 154 ? 17.357 0.408 -9.785 1.00 63.28 154 ASP A O 1
ATOM 1273 N N . LEU A 1 155 ? 15.597 -0.566 -8.805 1.00 61.50 155 LEU A N 1
ATOM 1274 C CA . LEU A 1 155 ? 14.738 0.612 -8.899 1.00 61.50 155 LEU A CA 1
ATOM 1275 C C . LEU A 1 155 ? 14.924 1.486 -7.654 1.00 61.50 155 LEU A C 1
ATOM 1277 O O . LEU A 1 155 ? 15.276 1.004 -6.579 1.00 61.50 155 LEU A O 1
ATOM 1281 N N . LYS A 1 156 ? 14.544 2.768 -7.753 1.00 55.12 156 LYS A N 1
ATOM 1282 C CA . LYS A 1 156 ? 14.493 3.690 -6.598 1.00 55.12 156 LYS A CA 1
ATOM 1283 C C . LYS A 1 156 ? 13.631 3.175 -5.432 1.00 55.12 156 LYS A C 1
ATOM 1285 O O . LYS A 1 156 ? 13.794 3.642 -4.313 1.00 55.12 156 LYS A O 1
ATOM 1290 N N . VAL A 1 157 ? 12.695 2.267 -5.714 1.00 53.75 157 VAL A N 1
ATOM 1291 C CA . VAL A 1 157 ? 11.727 1.705 -4.759 1.00 53.75 157 VAL A CA 1
ATOM 1292 C C . VAL A 1 157 ? 12.064 0.282 -4.301 1.00 53.75 157 VAL A C 1
ATOM 1294 O O . VAL A 1 157 ? 11.377 -0.241 -3.435 1.00 53.75 157 VAL A O 1
ATOM 1297 N N . GLY A 1 158 ? 13.088 -0.358 -4.872 1.00 64.12 158 GLY A N 1
ATOM 1298 C CA . GLY A 1 158 ? 13.466 -1.733 -4.547 1.00 64.12 158 GLY A CA 1
ATOM 1299 C C . GLY A 1 158 ? 14.037 -2.495 -5.741 1.00 64.12 158 GLY A C 1
ATOM 1300 O O . GLY A 1 158 ? 13.979 -2.041 -6.883 1.00 64.12 158 GLY A O 1
ATOM 1301 N N . GLN A 1 159 ? 14.597 -3.672 -5.479 1.00 71.75 159 GLN A N 1
ATOM 1302 C CA . GLN A 1 159 ? 15.198 -4.509 -6.514 1.00 71.75 159 GLN A CA 1
ATOM 1303 C C . GLN A 1 159 ? 14.138 -5.366 -7.216 1.00 71.75 159 GLN A C 1
ATOM 1305 O O . GLN A 1 159 ? 13.308 -6.004 -6.565 1.00 71.75 159 GLN A O 1
ATOM 1310 N N . VAL A 1 160 ? 14.192 -5.409 -8.545 1.00 72.81 160 VAL A N 1
ATOM 1311 C CA . VAL A 1 160 ? 13.344 -6.263 -9.383 1.00 72.81 160 VAL A CA 1
ATOM 1312 C C . VAL A 1 160 ? 14.204 -7.316 -10.059 1.00 72.81 160 VAL A C 1
ATOM 1314 O O . VAL A 1 160 ? 15.280 -7.025 -10.580 1.00 72.81 160 VAL A O 1
ATOM 1317 N N . GLU A 1 161 ? 13.705 -8.547 -10.068 1.00 82.50 161 GLU A N 1
ATOM 1318 C CA . GLU A 1 161 ? 14.299 -9.651 -10.810 1.00 82.50 161 GLU A CA 1
ATOM 1319 C C . GLU A 1 161 ? 13.290 -10.177 -11.825 1.00 82.50 161 GLU A C 1
ATOM 1321 O O . GLU A 1 161 ? 12.088 -10.221 -11.559 1.00 82.50 161 GLU A O 1
ATOM 1326 N N . GLY A 1 162 ? 13.777 -10.593 -12.986 1.00 83.94 162 GLY A N 1
ATOM 1327 C CA . GLY A 1 162 ? 12.933 -11.201 -14.001 1.00 83.94 162 GLY A CA 1
ATOM 1328 C C . GLY A 1 162 ? 13.714 -12.082 -14.957 1.00 83.94 162 GLY A C 1
ATOM 1329 O O . GLY A 1 162 ? 14.946 -12.094 -14.963 1.00 83.94 162 GLY A O 1
ATOM 1330 N N . ASP A 1 163 ? 12.977 -12.832 -15.765 1.00 87.69 163 ASP A N 1
ATOM 1331 C CA . ASP A 1 163 ? 13.554 -13.732 -16.755 1.00 87.69 163 ASP A CA 1
ATOM 1332 C C . ASP A 1 163 ? 13.687 -13.018 -18.109 1.00 87.69 163 ASP A C 1
ATOM 1334 O O . ASP A 1 163 ? 12.809 -12.268 -18.537 1.00 87.69 163 ASP A O 1
ATOM 1338 N N . TYR A 1 164 ? 14.771 -13.276 -18.826 1.00 86.75 164 TYR A N 1
ATOM 1339 C CA . TYR A 1 164 ? 14.885 -12.930 -20.235 1.00 86.75 164 TYR A CA 1
ATOM 1340 C C . TYR A 1 164 ? 14.474 -14.137 -21.076 1.00 86.75 164 TYR A C 1
ATOM 1342 O O . TYR A 1 164 ? 15.053 -15.218 -20.955 1.00 86.75 164 TYR A O 1
ATOM 1350 N N . VAL A 1 165 ? 13.456 -13.967 -21.917 1.00 86.56 165 VAL A N 1
ATOM 1351 C CA . VAL A 1 165 ? 12.874 -15.062 -22.695 1.00 86.56 165 VAL A CA 1
ATOM 1352 C C . VAL A 1 165 ? 12.816 -14.666 -24.163 1.00 86.56 165 VAL A C 1
ATOM 1354 O O . VAL A 1 165 ? 12.016 -13.822 -24.561 1.00 86.56 165 VAL A O 1
ATOM 1357 N N . ARG A 1 166 ? 13.622 -15.329 -24.995 1.00 85.31 166 ARG A N 1
ATOM 1358 C CA . ARG A 1 166 ? 13.428 -15.306 -26.449 1.00 85.31 166 ARG A CA 1
ATOM 1359 C C . ARG A 1 166 ? 12.237 -16.191 -26.803 1.00 85.31 166 ARG A C 1
ATOM 1361 O O . ARG A 1 166 ? 12.250 -17.386 -26.506 1.00 85.31 166 ARG A O 1
ATOM 1368 N N . TYR A 1 167 ? 11.208 -15.622 -27.426 1.00 85.12 167 TYR A N 1
ATOM 1369 C CA . TYR A 1 167 ? 9.964 -16.343 -27.679 1.00 85.12 167 TYR A CA 1
ATOM 1370 C C . TYR A 1 167 ? 9.340 -16.000 -29.036 1.00 85.12 167 TYR A C 1
ATOM 1372 O O . TYR A 1 167 ? 8.958 -14.865 -29.313 1.00 85.12 167 TYR A O 1
ATOM 1380 N N . ARG A 1 168 ? 9.193 -17.031 -29.875 1.00 79.06 168 ARG A N 1
ATOM 1381 C CA . ARG A 1 168 ? 8.683 -16.944 -31.256 1.00 79.06 168 ARG A CA 1
ATOM 1382 C C . ARG A 1 168 ? 7.193 -17.278 -31.398 1.00 79.06 168 ARG A C 1
ATOM 1384 O O . ARG A 1 168 ? 6.694 -17.331 -32.519 1.00 79.06 168 ARG A O 1
ATOM 1391 N N . GLY A 1 169 ? 6.477 -17.526 -30.305 1.00 81.88 169 GLY A N 1
ATOM 1392 C CA . GLY A 1 169 ? 5.026 -17.745 -30.320 1.00 81.88 169 GLY A CA 1
ATOM 1393 C C . GLY A 1 169 ? 4.232 -16.450 -30.129 1.00 81.88 169 GLY A C 1
ATOM 1394 O O . GLY A 1 169 ? 4.783 -15.348 -30.247 1.00 81.88 169 GLY A O 1
ATOM 1395 N N . ASN A 1 170 ? 2.940 -16.585 -29.818 1.00 82.19 170 ASN A N 1
ATOM 1396 C CA . ASN A 1 170 ? 2.101 -15.472 -29.371 1.00 82.19 170 ASN A CA 1
ATOM 1397 C C . ASN A 1 170 ? 2.417 -15.161 -27.892 1.00 82.19 170 ASN A C 1
ATOM 1399 O O . ASN A 1 170 ? 2.227 -16.049 -27.059 1.00 82.19 170 ASN A O 1
ATOM 1403 N N . PRO A 1 171 ? 2.887 -13.947 -27.528 1.00 79.12 171 PRO A N 1
ATOM 1404 C CA . PRO A 1 171 ? 3.255 -13.607 -26.150 1.00 79.12 171 PRO A CA 1
ATOM 1405 C C . PRO A 1 171 ? 2.154 -13.889 -25.126 1.00 79.12 171 PRO A C 1
ATOM 1407 O O . PRO A 1 171 ? 2.464 -14.141 -23.968 1.00 79.12 171 PRO A O 1
ATOM 1410 N N . GLU A 1 172 ? 0.890 -13.902 -25.559 1.00 79.62 172 GLU A N 1
ATOM 1411 C CA . GLU A 1 172 ? -0.272 -14.197 -24.717 1.00 79.62 172 GLU A CA 1
ATOM 1412 C C . GLU A 1 172 ? -0.220 -15.581 -24.046 1.00 79.62 172 GLU A C 1
ATOM 1414 O O . GLU A 1 172 ? -0.786 -15.777 -22.971 1.00 79.62 172 GLU A O 1
ATOM 1419 N N . GLU A 1 173 ? 0.504 -16.547 -24.617 1.00 84.06 173 GLU A N 1
ATOM 1420 C CA . GLU A 1 173 ? 0.713 -17.860 -23.988 1.00 84.06 173 GLU A CA 1
ATOM 1421 C C . GLU A 1 173 ? 1.510 -17.760 -22.674 1.00 84.06 173 GLU A C 1
ATOM 1423 O O . GLU A 1 173 ? 1.368 -18.597 -21.778 1.00 84.06 173 GLU A O 1
ATOM 1428 N N . LEU A 1 174 ? 2.328 -16.713 -22.529 1.00 82.88 174 LEU A N 1
ATOM 1429 C CA . LEU A 1 174 ? 3.181 -16.470 -21.366 1.00 82.88 174 LEU A CA 1
ATOM 1430 C C . LEU A 1 174 ? 2.497 -15.622 -20.279 1.00 82.88 174 LEU A C 1
ATOM 1432 O O . LEU A 1 174 ? 3.041 -15.483 -19.181 1.00 82.88 174 LEU A O 1
ATOM 1436 N N . ASP A 1 175 ? 1.279 -15.136 -20.526 1.00 79.44 175 ASP A N 1
ATOM 1437 C CA . ASP A 1 175 ? 0.514 -14.252 -19.630 1.00 79.44 175 ASP A CA 1
ATOM 1438 C C . ASP A 1 175 ? 0.146 -14.895 -18.296 1.00 79.44 175 ASP A C 1
ATOM 1440 O O . ASP A 1 175 ? 0.002 -14.214 -17.280 1.00 79.44 175 ASP A O 1
ATOM 1444 N N . ASN A 1 176 ? 0.036 -16.223 -18.271 1.00 78.38 176 ASN A N 1
ATOM 1445 C CA . ASN A 1 176 ? -0.188 -16.971 -17.035 1.00 78.38 176 ASN A CA 1
ATOM 1446 C C . ASN A 1 176 ? 1.089 -17.119 -16.197 1.00 78.38 176 ASN A C 1
ATOM 1448 O O . ASN A 1 176 ? 1.001 -17.324 -14.987 1.00 78.38 176 ASN A O 1
ATOM 1452 N N . LYS A 1 177 ? 2.264 -17.052 -16.835 1.00 83.75 177 LYS A N 1
ATOM 1453 C CA . LYS A 1 177 ? 3.563 -17.273 -16.193 1.00 83.75 177 LYS A CA 1
ATOM 1454 C C . LYS A 1 177 ? 4.179 -15.966 -15.700 1.00 83.75 177 LYS A C 1
ATOM 1456 O O . LYS A 1 177 ? 4.682 -15.932 -14.583 1.00 83.75 177 LYS A O 1
ATOM 1461 N N . TYR A 1 178 ? 4.122 -14.910 -16.511 1.00 81.38 178 TYR A N 1
ATOM 1462 C CA . TYR A 1 178 ? 4.727 -13.613 -16.211 1.00 81.38 178 TYR A CA 1
ATOM 1463 C C . TYR A 1 178 ? 3.661 -12.537 -16.081 1.00 81.38 178 TYR A C 1
ATOM 1465 O O . TYR A 1 178 ? 2.913 -12.275 -17.024 1.00 81.38 178 TYR A O 1
ATOM 1473 N N . TRP A 1 179 ? 3.613 -11.904 -14.909 1.00 74.88 179 TRP A N 1
ATOM 1474 C CA . TRP A 1 179 ? 2.636 -10.866 -14.606 1.00 74.88 179 TRP A CA 1
ATOM 1475 C C . TRP A 1 179 ? 2.991 -9.517 -15.207 1.00 74.88 179 TRP A C 1
ATOM 1477 O O . TRP A 1 179 ? 2.093 -8.719 -15.463 1.00 74.88 179 TRP A O 1
ATOM 1487 N N . VAL A 1 180 ? 4.287 -9.282 -15.410 1.00 74.69 180 VAL A N 1
ATOM 1488 C CA . VAL A 1 180 ? 4.840 -8.096 -16.060 1.00 74.69 180 VAL A CA 1
ATOM 1489 C C . VAL A 1 180 ? 5.725 -8.555 -17.195 1.00 74.69 180 VAL A C 1
ATOM 1491 O O . VAL A 1 180 ? 6.607 -9.391 -17.005 1.00 74.69 180 VAL A O 1
ATOM 1494 N N . GLN A 1 181 ? 5.491 -8.004 -18.374 1.00 75.44 181 GLN A N 1
ATOM 1495 C CA . GLN A 1 181 ? 6.203 -8.371 -19.5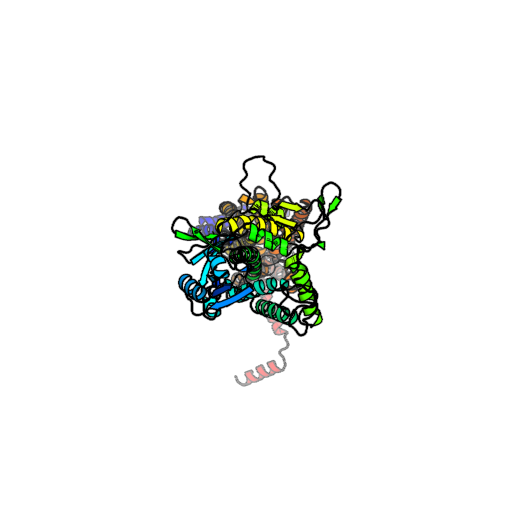79 1.00 75.44 181 GLN A CA 1
ATOM 1496 C C . GLN A 1 181 ? 6.641 -7.115 -20.314 1.00 75.44 181 GLN A C 1
ATOM 1498 O O . GLN A 1 181 ? 5.818 -6.275 -20.666 1.00 75.44 181 GLN A O 1
ATOM 1503 N N . ILE A 1 182 ? 7.930 -7.004 -20.608 1.00 77.81 182 ILE A N 1
ATOM 1504 C CA . ILE A 1 182 ? 8.400 -6.095 -21.654 1.00 77.81 182 ILE A CA 1
ATOM 1505 C C . ILE A 1 182 ? 8.388 -6.898 -22.943 1.00 77.81 182 ILE A C 1
ATOM 1507 O O . ILE A 1 182 ? 9.150 -7.852 -23.071 1.00 77.81 182 ILE A O 1
ATOM 1511 N N . ARG A 1 183 ? 7.504 -6.550 -23.876 1.00 80.62 183 ARG A N 1
ATOM 1512 C CA . ARG A 1 183 ? 7.381 -7.244 -25.158 1.00 80.62 183 ARG A CA 1
ATOM 1513 C C . ARG A 1 183 ? 8.100 -6.445 -26.232 1.00 80.62 183 ARG A C 1
ATOM 1515 O O . ARG A 1 183 ? 7.740 -5.297 -26.503 1.00 80.62 183 ARG A O 1
ATOM 1522 N N . ILE A 1 184 ? 9.109 -7.064 -26.831 1.00 84.81 184 ILE A N 1
ATOM 1523 C CA . ILE A 1 184 ? 9.858 -6.507 -27.955 1.00 84.81 184 ILE A CA 1
ATOM 1524 C C . ILE A 1 184 ? 9.297 -7.125 -29.240 1.00 84.81 184 ILE A C 1
ATOM 1526 O O . ILE A 1 184 ? 9.258 -8.355 -29.339 1.00 84.81 184 ILE A O 1
ATOM 1530 N N . PRO A 1 185 ? 8.830 -6.307 -30.200 1.00 84.56 185 PRO A N 1
ATOM 1531 C CA . PRO A 1 185 ? 8.213 -6.803 -31.423 1.00 84.56 185 PRO A CA 1
ATOM 1532 C C . PRO A 1 185 ? 9.243 -7.435 -32.368 1.00 84.56 185 PRO A C 1
ATOM 1534 O O . PRO A 1 185 ? 10.431 -7.119 -32.328 1.00 84.56 185 PRO A O 1
ATOM 1537 N N . ARG A 1 186 ? 8.766 -8.308 -33.262 1.00 87.75 186 ARG A N 1
ATOM 1538 C CA . ARG A 1 186 ? 9.604 -8.962 -34.283 1.00 87.75 186 ARG A CA 1
ATOM 1539 C C . ARG A 1 186 ? 10.129 -7.964 -35.301 1.00 87.75 186 ARG A C 1
ATOM 1541 O O . ARG A 1 186 ? 9.357 -7.134 -35.759 1.00 87.75 186 ARG A O 1
ATOM 1548 N N . GLY A 1 187 ? 11.380 -8.104 -35.729 1.00 85.44 187 GLY A N 1
ATOM 1549 C CA . GLY A 1 187 ? 11.961 -7.266 -36.784 1.00 85.44 187 GLY A CA 1
ATOM 1550 C C . GLY A 1 187 ? 12.354 -5.867 -36.309 1.00 85.44 187 GLY A C 1
ATOM 1551 O O . GLY A 1 187 ? 12.664 -5.007 -37.132 1.00 85.44 187 GLY A O 1
ATOM 1552 N N . PHE A 1 188 ? 12.380 -5.635 -34.994 1.00 84.12 188 PHE A N 1
ATOM 1553 C CA . PHE A 1 188 ? 12.802 -4.366 -34.414 1.00 84.12 188 PHE A CA 1
ATOM 1554 C C . PHE A 1 188 ? 14.209 -3.983 -34.876 1.00 84.12 188 PHE A C 1
ATOM 1556 O O . PHE A 1 188 ? 14.423 -2.842 -35.275 1.00 84.12 188 PHE A O 1
ATOM 1563 N N . THR A 1 189 ? 15.148 -4.935 -34.897 1.00 83.06 189 THR A N 1
ATOM 1564 C CA . THR A 1 189 ? 16.522 -4.690 -35.369 1.00 83.06 189 THR A CA 1
ATOM 1565 C C . THR A 1 189 ? 16.576 -4.328 -36.858 1.00 83.06 189 THR A C 1
ATOM 1567 O O . THR A 1 189 ? 17.302 -3.412 -37.256 1.00 83.06 189 THR A O 1
ATOM 1570 N N . GLN A 1 190 ? 15.786 -5.009 -37.690 1.00 84.50 190 GLN A N 1
ATOM 1571 C CA . GLN A 1 190 ? 15.739 -4.773 -39.134 1.00 84.50 190 GLN A CA 1
ATOM 1572 C C . GLN A 1 190 ? 15.230 -3.363 -39.453 1.00 84.50 190 GLN A C 1
ATOM 1574 O O . GLN A 1 190 ? 15.892 -2.604 -40.158 1.00 84.50 190 GLN A O 1
ATOM 1579 N N . HIS A 1 191 ? 14.075 -2.994 -38.904 1.00 83.38 191 HIS A N 1
ATOM 1580 C CA . HIS A 1 191 ? 13.475 -1.686 -39.155 1.00 83.38 191 HIS A CA 1
ATOM 1581 C C . HIS A 1 191 ? 14.327 -0.543 -38.578 1.00 83.38 191 HIS A C 1
ATOM 1583 O O . HIS A 1 191 ? 14.387 0.540 -39.160 1.00 83.38 191 HIS A O 1
ATOM 1589 N N . LEU A 1 192 ? 15.079 -0.796 -37.499 1.00 78.75 192 LEU A N 1
ATOM 1590 C CA . LEU A 1 192 ? 15.942 0.217 -36.878 1.00 78.75 192 LEU A CA 1
ATOM 1591 C C . LEU A 1 192 ? 17.112 0.552 -37.781 1.00 78.75 192 LEU A C 1
ATOM 1593 O O . LEU A 1 192 ? 17.384 1.712 -38.078 1.00 78.75 192 LEU A O 1
ATOM 1597 N N . THR A 1 193 ? 17.789 -0.495 -38.240 1.00 76.44 193 THR A N 1
ATOM 1598 C CA . THR A 1 193 ? 18.953 -0.378 -39.114 1.00 76.44 193 THR A CA 1
ATOM 1599 C C . THR A 1 193 ? 18.557 0.174 -40.482 1.00 76.44 193 THR A C 1
ATOM 1601 O O . THR A 1 193 ? 19.233 1.066 -40.991 1.00 76.44 193 THR A O 1
ATOM 1604 N N . SER A 1 194 ? 17.409 -0.242 -41.028 1.00 79.44 194 SER A N 1
ATOM 1605 C CA . SER A 1 194 ? 16.843 0.321 -42.262 1.00 79.44 194 SER A CA 1
ATOM 1606 C C . SER A 1 194 ? 16.486 1.802 -42.130 1.00 79.44 194 SER A C 1
ATOM 1608 O O . SER A 1 194 ? 16.846 2.591 -43.006 1.00 79.44 194 SER A O 1
ATOM 1610 N N . LEU A 1 195 ? 15.818 2.207 -41.042 1.00 77.19 195 LEU A N 1
ATOM 1611 C CA . LEU A 1 195 ? 15.481 3.609 -40.781 1.00 77.19 195 LEU A CA 1
ATOM 1612 C C . LEU A 1 195 ? 16.741 4.474 -40.756 1.00 77.19 195 LEU A C 1
ATOM 1614 O O . LEU A 1 195 ? 16.819 5.468 -41.472 1.00 77.19 195 LEU A O 1
ATOM 1618 N N . LEU A 1 196 ? 17.742 4.066 -39.981 1.00 71.31 196 LEU A N 1
ATOM 1619 C CA . LEU A 1 196 ? 18.969 4.835 -39.789 1.00 71.31 196 LEU A CA 1
ATOM 1620 C C . LEU A 1 196 ? 19.806 4.946 -41.069 1.00 71.31 196 LEU A C 1
ATOM 1622 O O . LEU A 1 196 ? 20.295 6.028 -41.389 1.00 71.31 196 LEU A O 1
ATOM 1626 N N . ILE A 1 197 ? 19.915 3.867 -41.848 1.00 74.50 197 ILE A N 1
ATOM 1627 C CA . ILE A 1 197 ? 20.626 3.889 -43.134 1.00 74.50 197 ILE A CA 1
ATOM 1628 C C . ILE A 1 197 ? 19.878 4.754 -44.153 1.00 74.50 197 ILE A C 1
ATOM 1630 O O . ILE A 1 197 ? 20.496 5.555 -44.851 1.00 74.50 197 ILE A O 1
ATOM 1634 N N . ASN A 1 198 ? 18.547 4.652 -44.233 1.00 74.62 198 ASN A N 1
ATOM 1635 C CA . ASN A 1 198 ? 17.754 5.517 -45.111 1.00 74.62 198 ASN A CA 1
ATOM 1636 C C . ASN A 1 198 ? 17.854 6.992 -44.692 1.00 74.62 198 ASN A C 1
ATOM 1638 O O . ASN A 1 198 ? 17.912 7.867 -45.549 1.00 74.62 198 ASN A O 1
ATOM 1642 N N . MET A 1 199 ? 17.950 7.282 -43.397 1.00 69.00 199 MET A N 1
ATOM 1643 C CA . MET A 1 199 ? 18.224 8.639 -42.929 1.00 69.00 199 MET A CA 1
ATOM 1644 C C . MET A 1 199 ? 19.622 9.124 -43.330 1.00 69.00 199 MET A C 1
ATOM 1646 O O . MET A 1 199 ? 19.761 10.281 -43.718 1.00 69.00 199 MET A O 1
ATOM 1650 N N . ASN A 1 200 ? 20.644 8.259 -43.322 1.00 66.69 200 ASN A N 1
ATOM 1651 C CA . ASN A 1 200 ? 21.974 8.627 -43.820 1.00 66.69 200 ASN A CA 1
ATOM 1652 C C . ASN A 1 200 ? 21.962 8.949 -45.329 1.00 66.69 200 ASN A C 1
ATOM 1654 O O . ASN A 1 200 ? 22.604 9.894 -45.790 1.00 66.69 200 ASN A O 1
ATOM 1658 N N . LYS A 1 201 ? 21.152 8.224 -46.109 1.00 69.12 201 LYS A N 1
ATOM 1659 C CA . LYS A 1 201 ? 21.009 8.452 -47.555 1.00 69.12 201 LYS A CA 1
ATOM 1660 C C . LYS A 1 201 ? 20.450 9.826 -47.937 1.00 69.12 201 LYS A C 1
ATOM 1662 O O . LYS A 1 201 ? 20.541 10.184 -49.109 1.00 69.12 201 LYS A O 1
ATOM 1667 N N . ALA A 1 202 ? 19.932 10.607 -46.985 1.00 66.62 202 ALA A N 1
ATOM 1668 C CA . ALA A 1 202 ? 19.510 11.990 -47.212 1.00 66.62 202 ALA A CA 1
ATOM 1669 C C . ALA A 1 202 ? 20.629 12.858 -47.814 1.00 66.62 202 ALA A C 1
ATOM 1671 O O . ALA A 1 202 ? 20.357 13.783 -48.566 1.00 66.62 202 ALA A O 1
ATOM 1672 N N . ASN A 1 203 ? 21.897 12.531 -47.560 1.00 59.97 203 ASN A N 1
ATOM 1673 C CA . ASN A 1 203 ? 23.019 13.244 -48.172 1.00 59.97 203 ASN A CA 1
ATOM 1674 C C . ASN A 1 203 ? 23.138 13.083 -49.680 1.00 59.97 203 ASN A C 1
ATOM 1676 O O . ASN A 1 203 ? 23.731 13.931 -50.330 1.00 59.97 203 ASN A O 1
ATOM 1680 N N . PHE A 1 204 ? 22.621 11.990 -50.228 1.00 67.44 204 PHE A N 1
ATOM 1681 C CA . PHE A 1 204 ? 22.737 11.697 -51.647 1.00 67.44 204 PHE A CA 1
ATOM 1682 C C . PHE A 1 204 ? 21.451 12.067 -52.390 1.00 67.44 204 PHE A C 1
ATOM 1684 O O . PHE A 1 204 ? 21.289 11.661 -53.536 1.00 67.44 204 PHE A O 1
ATOM 1691 N N . THR A 1 205 ? 20.508 12.789 -51.765 1.00 69.94 205 THR A N 1
ATOM 1692 C CA . THR A 1 205 ? 19.248 13.158 -52.423 1.00 69.94 205 THR A CA 1
ATOM 1693 C C . THR A 1 205 ? 19.354 14.437 -53.233 1.00 69.94 205 THR A C 1
ATOM 1695 O O . THR A 1 205 ? 19.748 15.481 -52.720 1.00 69.94 205 THR A O 1
ATOM 1698 N N . CYS A 1 206 ? 18.898 14.364 -54.478 1.00 74.19 206 CYS A N 1
ATOM 1699 C CA . CYS A 1 206 ? 18.818 15.486 -55.394 1.00 74.19 206 CYS A CA 1
ATOM 1700 C C . CYS A 1 206 ? 17.489 16.240 -55.229 1.00 74.19 206 CYS A C 1
ATOM 1702 O O . CYS A 1 206 ? 16.448 15.783 -55.701 1.00 74.19 206 CYS A O 1
ATOM 1704 N N . PHE A 1 207 ? 17.499 17.405 -54.578 1.00 70.50 207 PHE A N 1
ATOM 1705 C CA . PHE A 1 207 ? 16.278 18.207 -54.392 1.00 70.50 207 PHE A CA 1
ATOM 1706 C C . PHE A 1 207 ? 15.888 19.038 -55.620 1.00 70.50 207 PHE A C 1
ATOM 1708 O O . PHE A 1 207 ? 14.714 19.369 -55.773 1.00 70.50 207 PHE A O 1
ATOM 1715 N N . ASP A 1 208 ? 16.845 19.330 -56.503 1.00 72.12 208 ASP A N 1
ATOM 1716 C CA . ASP A 1 208 ? 16.655 20.221 -57.657 1.00 72.12 208 ASP A CA 1
ATOM 1717 C C . ASP A 1 208 ? 16.200 19.476 -58.931 1.00 72.12 208 ASP A C 1
ATOM 1719 O O . ASP A 1 208 ? 16.047 20.071 -60.001 1.00 72.12 208 ASP A O 1
ATOM 1723 N N . GLY A 1 209 ? 15.938 18.169 -58.815 1.00 70.88 209 GLY A N 1
ATOM 1724 C CA . GLY A 1 209 ? 15.529 17.297 -59.915 1.00 70.88 209 GLY A CA 1
ATOM 1725 C C . GLY A 1 209 ? 16.697 16.824 -60.786 1.00 70.88 209 GLY A C 1
ATOM 1726 O O . GLY A 1 209 ? 17.792 17.383 -60.757 1.00 70.88 209 GLY A O 1
ATOM 1727 N N . PHE A 1 210 ? 16.454 15.766 -61.558 1.00 77.56 210 PHE A N 1
ATOM 1728 C CA . PHE A 1 210 ? 17.446 15.176 -62.456 1.00 77.56 210 PHE A CA 1
ATOM 1729 C C . PHE A 1 210 ? 17.285 15.699 -63.884 1.00 77.56 210 PHE A C 1
ATOM 1731 O O . PHE A 1 210 ? 16.164 15.926 -64.350 1.00 77.56 210 PHE A O 1
ATOM 1738 N N . ASP A 1 211 ? 18.403 15.856 -64.585 1.00 77.50 211 ASP A N 1
ATOM 1739 C CA . ASP A 1 211 ? 18.411 16.091 -66.024 1.00 77.50 211 ASP A CA 1
ATOM 1740 C C . ASP A 1 211 ? 18.092 14.805 -66.819 1.00 77.50 211 ASP A C 1
ATOM 1742 O O . ASP A 1 211 ? 17.972 13.705 -66.274 1.00 77.50 211 ASP A O 1
ATOM 1746 N N . SER A 1 212 ? 17.956 14.921 -68.145 1.00 74.06 212 SER A N 1
ATOM 1747 C CA . SER A 1 212 ? 17.679 13.783 -69.041 1.00 74.06 212 SER A CA 1
ATOM 1748 C C . SER A 1 212 ? 18.790 12.719 -69.083 1.00 74.06 212 SER A C 1
ATOM 1750 O O . SER A 1 212 ? 18.585 11.656 -69.665 1.00 74.06 212 SER A O 1
ATOM 1752 N N . SER A 1 213 ? 19.955 13.003 -68.496 1.00 70.94 213 SER A N 1
ATOM 1753 C CA . SER A 1 213 ? 21.105 12.103 -68.350 1.00 70.94 213 SER A CA 1
ATOM 1754 C C . SER A 1 213 ? 21.195 11.455 -66.962 1.00 70.94 213 SER A C 1
ATOM 1756 O O . SER A 1 213 ? 22.095 10.648 -66.736 1.00 70.94 213 SER A O 1
ATOM 1758 N N . GLY A 1 214 ? 20.261 11.755 -66.052 1.00 66.19 214 GLY A N 1
ATOM 1759 C CA . GLY A 1 214 ? 20.227 11.199 -64.698 1.00 66.19 214 GLY A CA 1
ATOM 1760 C C . GLY A 1 214 ? 21.205 11.858 -63.721 1.00 66.19 214 GLY A C 1
ATOM 1761 O O . GLY A 1 214 ? 21.498 11.274 -62.681 1.00 66.19 214 GLY A O 1
ATOM 1762 N N . ILE A 1 215 ? 21.709 13.055 -64.035 1.00 72.56 215 ILE A N 1
ATOM 1763 C CA . ILE A 1 215 ? 22.597 13.846 -63.174 1.00 72.56 215 ILE A CA 1
ATOM 1764 C C . ILE A 1 215 ? 21.763 14.913 -62.452 1.00 72.56 215 ILE A C 1
ATOM 1766 O O . ILE A 1 215 ? 20.825 15.473 -63.020 1.00 72.56 215 ILE A O 1
ATOM 1770 N N . CYS A 1 216 ? 22.072 15.178 -61.180 1.00 74.31 216 CYS A N 1
ATOM 1771 C CA . CYS A 1 216 ? 21.353 16.179 -60.399 1.00 74.31 216 CYS A CA 1
ATOM 1772 C C . CYS A 1 216 ? 21.603 17.609 -60.907 1.00 74.31 216 CYS A C 1
ATOM 1774 O O . CYS A 1 216 ? 22.737 17.999 -61.200 1.00 74.31 216 CYS A O 1
ATOM 1776 N N . ASN A 1 217 ? 20.545 18.422 -60.948 1.00 74.94 217 ASN A N 1
ATOM 1777 C CA . ASN A 1 217 ? 20.596 19.810 -61.418 1.00 74.94 217 ASN A CA 1
ATOM 1778 C C . ASN A 1 217 ? 21.448 20.749 -60.537 1.00 74.94 217 ASN A C 1
ATOM 1780 O O . ASN A 1 217 ? 21.791 21.851 -60.973 1.00 74.94 217 ASN A O 1
ATOM 1784 N N . ASP A 1 218 ? 21.839 20.320 -59.334 1.00 72.00 218 ASP A N 1
ATOM 1785 C CA . ASP A 1 218 ? 22.734 21.062 -58.435 1.00 72.00 218 ASP A CA 1
ATOM 1786 C C . ASP A 1 218 ? 24.232 20.909 -58.763 1.00 72.00 218 ASP A C 1
ATOM 1788 O O . ASP A 1 218 ? 25.078 21.532 -58.117 1.00 72.00 218 ASP A O 1
ATOM 1792 N N . LYS A 1 219 ? 24.562 20.130 -59.806 1.00 63.84 219 LYS A N 1
ATOM 1793 C CA . LYS A 1 219 ? 25.929 19.847 -60.278 1.00 63.84 219 LYS A CA 1
ATOM 1794 C C . LYS A 1 219 ? 26.804 19.094 -59.268 1.00 63.84 219 LYS A C 1
ATOM 1796 O O . LYS A 1 219 ? 28.017 19.024 -59.482 1.00 63.84 219 LYS A O 1
ATOM 1801 N N . ASN A 1 220 ? 26.230 18.515 -58.209 1.00 62.94 220 ASN A N 1
ATOM 1802 C CA . ASN A 1 220 ? 26.946 17.616 -57.312 1.00 62.94 220 ASN A CA 1
ATOM 1803 C C . ASN A 1 220 ? 26.803 16.158 -57.798 1.00 62.94 220 ASN A C 1
ATOM 1805 O O . ASN A 1 220 ? 25.706 15.600 -57.734 1.00 62.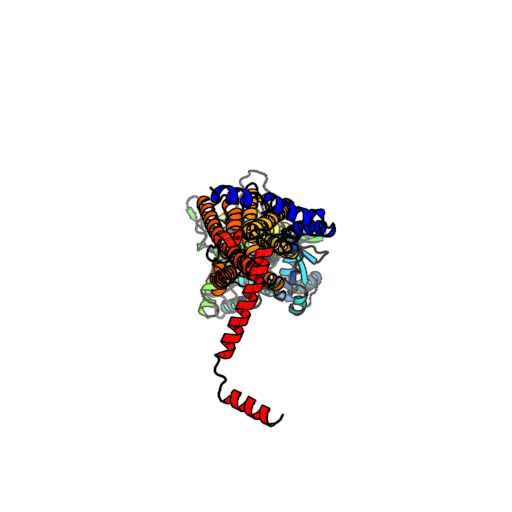94 220 ASN A O 1
ATOM 1809 N N . PRO A 1 221 ? 27.884 15.500 -58.262 1.00 62.72 221 PRO A N 1
ATOM 1810 C CA . PRO A 1 221 ? 27.815 14.125 -58.763 1.00 62.72 221 PRO A CA 1
ATOM 1811 C C . PRO A 1 221 ? 27.485 13.084 -57.680 1.00 62.72 221 PRO A C 1
ATOM 1813 O O . PRO A 1 221 ? 27.136 11.955 -58.013 1.00 62.72 221 PRO A O 1
ATOM 1816 N N . GLU A 1 222 ? 27.576 13.438 -56.395 1.00 64.19 222 GLU A N 1
ATOM 1817 C CA . GLU A 1 222 ? 27.231 12.543 -55.283 1.00 64.19 222 GLU A CA 1
ATOM 1818 C C . GLU A 1 222 ? 25.708 12.422 -55.066 1.00 64.19 222 GLU A C 1
ATOM 1820 O O . GLU A 1 222 ? 25.236 11.446 -54.476 1.00 64.19 222 GLU A O 1
ATOM 1825 N N . HIS A 1 223 ? 24.911 13.376 -55.562 1.00 69.94 223 HIS A N 1
ATOM 1826 C CA . HIS A 1 223 ? 23.458 13.377 -55.389 1.00 69.94 223 HIS A CA 1
ATOM 1827 C C . HIS A 1 223 ? 22.769 12.518 -56.456 1.00 69.94 223 HIS A C 1
ATOM 1829 O O . HIS A 1 223 ? 22.554 12.927 -57.595 1.00 69.94 223 HIS A O 1
ATOM 1835 N N . THR A 1 224 ? 22.406 11.301 -56.065 1.00 67.62 224 THR A N 1
ATOM 1836 C CA . THR A 1 224 ? 21.934 10.224 -56.948 1.00 67.62 224 THR A CA 1
ATOM 1837 C C . THR A 1 224 ? 20.534 9.704 -56.603 1.00 67.62 224 THR A C 1
ATOM 1839 O O . THR A 1 224 ? 19.980 8.892 -57.340 1.00 67.62 224 THR A O 1
ATOM 1842 N N . LEU A 1 225 ? 19.930 10.152 -55.497 1.00 71.38 225 LEU A N 1
ATOM 1843 C CA . LEU A 1 225 ? 18.657 9.639 -54.979 1.00 71.38 225 LEU A CA 1
ATOM 1844 C C . LEU A 1 225 ? 17.502 10.634 -55.141 1.00 71.38 225 LEU A C 1
ATOM 1846 O O . LEU A 1 225 ? 17.653 11.831 -54.916 1.00 71.38 225 LEU A O 1
ATOM 1850 N N . ASP A 1 226 ? 16.315 10.119 -55.467 1.00 74.25 226 ASP A N 1
ATOM 1851 C CA . ASP A 1 226 ? 15.077 10.905 -55.509 1.00 74.25 226 ASP A CA 1
ATOM 1852 C C . ASP A 1 226 ? 14.543 11.165 -54.078 1.00 74.25 226 ASP A C 1
ATOM 1854 O O . ASP A 1 226 ? 14.309 10.202 -53.328 1.00 74.25 226 ASP A O 1
ATOM 1858 N N . PRO A 1 227 ? 14.298 12.434 -53.691 1.00 70.62 227 PRO A N 1
ATOM 1859 C CA . PRO A 1 227 ? 13.703 12.800 -52.408 1.00 70.62 227 PRO A CA 1
ATOM 1860 C C . PRO A 1 227 ? 12.381 12.087 -52.102 1.00 70.62 227 PRO A C 1
ATOM 1862 O O . PRO A 1 227 ? 12.157 11.710 -50.952 1.00 70.62 227 PRO A O 1
ATOM 1865 N N . LYS A 1 228 ? 11.513 11.858 -53.099 1.00 72.25 228 LYS A N 1
ATOM 1866 C CA . LYS A 1 228 ? 10.204 11.203 -52.902 1.00 72.25 228 LYS A CA 1
ATOM 1867 C C . LYS A 1 228 ? 10.338 9.720 -52.580 1.00 72.25 228 LYS A C 1
ATOM 1869 O O . LYS A 1 228 ? 9.588 9.173 -51.772 1.00 72.25 228 LYS A O 1
ATOM 1874 N N . LEU A 1 229 ? 11.306 9.055 -53.206 1.00 74.38 229 LEU A N 1
ATOM 1875 C CA . LEU A 1 229 ? 11.580 7.646 -52.945 1.00 74.38 229 LEU A CA 1
ATOM 1876 C C . LEU A 1 229 ? 12.157 7.460 -51.539 1.00 74.38 229 LEU A C 1
ATOM 1878 O O . LEU A 1 229 ? 11.775 6.527 -50.828 1.00 74.38 229 LEU A O 1
ATOM 1882 N N . LEU A 1 230 ? 13.071 8.344 -51.132 1.00 72.31 230 LEU A N 1
ATOM 1883 C CA . LEU A 1 230 ? 13.682 8.267 -49.812 1.00 72.31 230 LEU A CA 1
ATOM 1884 C C . LEU A 1 230 ? 12.691 8.622 -48.701 1.00 72.31 230 LEU A C 1
ATOM 1886 O O . LEU A 1 230 ? 12.621 7.916 -47.694 1.00 72.31 230 LEU A O 1
ATOM 1890 N N . SER A 1 231 ? 11.886 9.664 -48.911 1.00 67.81 231 SER A N 1
ATOM 1891 C CA . SER A 1 231 ? 10.841 10.067 -47.976 1.00 67.81 231 SER A CA 1
ATOM 1892 C C . SER A 1 231 ? 9.818 8.947 -47.764 1.00 67.81 231 SER A C 1
ATOM 1894 O O . SER A 1 231 ? 9.492 8.621 -46.622 1.00 67.81 231 SER A O 1
ATOM 1896 N N . GLY A 1 232 ? 9.402 8.267 -48.840 1.00 72.94 232 GLY A N 1
ATOM 1897 C CA . GLY A 1 232 ? 8.527 7.097 -48.781 1.00 72.94 232 GLY A CA 1
ATOM 1898 C C . GLY A 1 232 ? 9.099 5.954 -47.936 1.00 72.94 232 GLY A C 1
ATOM 1899 O O . GLY A 1 232 ? 8.377 5.387 -47.114 1.00 72.94 232 GLY A O 1
ATOM 1900 N N . LYS A 1 233 ? 10.400 5.657 -48.073 1.00 78.44 233 LYS A N 1
ATOM 1901 C CA . LYS A 1 233 ? 11.091 4.636 -47.264 1.00 78.44 233 LYS A CA 1
ATOM 1902 C C . LYS A 1 233 ? 11.170 5.026 -45.789 1.00 78.44 233 LYS A C 1
ATOM 1904 O O . LYS A 1 233 ? 10.799 4.231 -44.936 1.00 78.44 233 LYS A O 1
ATOM 1909 N N . ILE A 1 234 ? 11.578 6.256 -45.472 1.00 73.81 234 ILE A N 1
ATOM 1910 C CA . ILE A 1 234 ? 11.644 6.740 -44.080 1.00 73.81 234 ILE A CA 1
ATOM 1911 C C . ILE A 1 234 ? 10.250 6.711 -43.432 1.00 73.81 234 ILE A C 1
ATOM 1913 O O . ILE A 1 234 ? 10.095 6.242 -42.306 1.00 73.81 234 ILE A O 1
ATOM 1917 N N . ILE A 1 235 ? 9.208 7.137 -44.155 1.00 71.62 235 ILE A N 1
ATOM 1918 C CA . ILE A 1 235 ? 7.820 7.069 -43.680 1.00 71.62 235 ILE A CA 1
ATOM 1919 C C . ILE A 1 235 ? 7.382 5.628 -43.422 1.00 71.62 235 ILE A C 1
ATOM 1921 O O . ILE A 1 235 ? 6.685 5.377 -42.438 1.00 71.62 235 ILE A O 1
ATOM 1925 N N . GLN A 1 236 ? 7.731 4.689 -44.302 1.00 80.94 236 GLN A N 1
ATOM 1926 C CA . GLN A 1 236 ? 7.393 3.278 -44.133 1.00 80.94 236 GLN A CA 1
ATOM 1927 C C . GLN A 1 236 ? 7.959 2.734 -42.815 1.00 80.94 236 GLN A C 1
ATOM 1929 O O . GLN A 1 236 ? 7.216 2.128 -42.041 1.00 80.94 236 GLN A O 1
ATOM 1934 N N . GLU A 1 237 ? 9.224 3.034 -42.523 1.00 80.56 237 GLU A N 1
ATOM 1935 C CA . GLU A 1 237 ? 9.873 2.648 -41.268 1.00 80.56 237 GLU A CA 1
ATOM 1936 C C . GLU A 1 237 ? 9.222 3.325 -40.049 1.00 80.56 237 GLU A C 1
ATOM 1938 O O . GLU A 1 237 ? 8.871 2.670 -39.067 1.00 80.56 237 GLU A O 1
ATOM 1943 N N . LEU A 1 238 ? 8.954 4.632 -40.114 1.00 71.75 238 LEU A N 1
ATOM 1944 C CA . LEU A 1 238 ? 8.291 5.361 -39.024 1.00 71.75 238 LEU A CA 1
ATOM 1945 C C . LEU A 1 238 ? 6.858 4.862 -38.765 1.00 71.75 238 LEU A C 1
ATOM 1947 O O . LEU A 1 238 ? 6.423 4.768 -37.613 1.00 71.75 238 LEU A O 1
ATOM 1951 N N . LYS A 1 239 ? 6.110 4.503 -39.817 1.00 74.38 239 LYS A N 1
ATOM 1952 C CA . LYS A 1 239 ? 4.782 3.874 -39.702 1.00 74.38 239 LYS A CA 1
ATOM 1953 C C . LYS A 1 239 ? 4.871 2.499 -39.049 1.00 74.38 239 LYS A C 1
ATOM 1955 O O . LYS A 1 239 ? 3.999 2.159 -38.240 1.00 74.38 239 LYS A O 1
ATOM 1960 N N . TRP A 1 240 ? 5.916 1.737 -39.364 1.00 82.75 240 TRP A N 1
ATOM 1961 C CA . TRP A 1 240 ? 6.180 0.461 -38.717 1.00 82.75 240 TRP A CA 1
ATOM 1962 C C . TRP A 1 240 ? 6.411 0.650 -37.214 1.00 82.75 240 TRP A C 1
ATOM 1964 O O . TRP A 1 240 ? 5.695 0.039 -36.424 1.00 82.75 240 TRP A O 1
ATOM 1974 N N . TYR A 1 241 ? 7.278 1.583 -36.808 1.00 73.75 241 TYR A N 1
ATOM 1975 C CA . TYR A 1 241 ? 7.526 1.901 -35.393 1.00 73.75 241 TYR A CA 1
ATOM 1976 C C . TYR A 1 241 ? 6.304 2.425 -34.648 1.00 73.75 241 TYR A C 1
ATOM 1978 O O . TYR A 1 241 ? 6.099 2.121 -33.473 1.00 73.75 241 TYR A O 1
ATOM 1986 N N . LYS A 1 242 ? 5.456 3.208 -35.321 1.00 71.69 242 LYS A N 1
ATOM 1987 C CA . LYS A 1 242 ? 4.198 3.681 -34.739 1.00 71.69 242 LYS A CA 1
ATOM 1988 C C . LYS A 1 242 ? 3.265 2.520 -34.381 1.00 71.69 242 LYS A C 1
ATOM 1990 O O . LYS A 1 242 ? 2.546 2.622 -33.388 1.00 71.69 242 LYS A O 1
ATOM 1995 N N . THR A 1 243 ? 3.281 1.458 -35.182 1.00 74.38 243 THR A N 1
ATOM 1996 C CA . THR A 1 243 ? 2.395 0.293 -35.046 1.00 74.38 243 THR A CA 1
ATOM 1997 C C . THR A 1 243 ? 3.003 -0.787 -34.143 1.00 74.38 243 THR A C 1
ATOM 1999 O O . THR A 1 243 ? 2.290 -1.389 -33.348 1.00 74.38 243 THR A O 1
ATOM 2002 N N . ASN A 1 244 ? 4.323 -0.983 -34.210 1.00 78.50 244 ASN A N 1
ATOM 2003 C CA . ASN A 1 244 ? 5.076 -2.030 -33.518 1.00 78.50 244 ASN A CA 1
ATOM 2004 C C . ASN A 1 244 ? 6.021 -1.414 -32.477 1.00 78.50 244 ASN A C 1
ATOM 2006 O O . ASN A 1 244 ? 7.235 -1.341 -32.664 1.00 78.50 244 ASN A O 1
ATOM 2010 N N . LYS A 1 245 ? 5.450 -0.935 -31.371 1.00 72.31 245 LYS A N 1
ATOM 2011 C CA . LYS A 1 245 ? 6.214 -0.358 -30.257 1.00 72.31 245 LYS A CA 1
ATOM 2012 C C . LYS A 1 245 ? 6.657 -1.447 -29.285 1.00 72.31 245 LYS A C 1
ATOM 2014 O O . LYS A 1 245 ? 5.939 -2.423 -29.085 1.00 72.31 245 LYS A O 1
ATOM 2019 N N . ILE A 1 246 ? 7.789 -1.231 -28.613 1.00 73.88 246 ILE A N 1
ATOM 2020 C CA . ILE A 1 246 ? 8.096 -1.972 -27.385 1.00 73.88 246 ILE A CA 1
ATOM 2021 C C . ILE A 1 246 ? 6.988 -1.643 -26.384 1.00 73.88 246 ILE A C 1
ATOM 2023 O O . ILE A 1 246 ? 6.778 -0.477 -26.046 1.00 73.88 246 ILE A O 1
ATOM 2027 N N . SER A 1 247 ? 6.251 -2.660 -25.951 1.00 68.56 247 SER A N 1
ATOM 2028 C CA . SER A 1 247 ? 5.114 -2.483 -25.051 1.00 68.56 247 SER A CA 1
ATOM 2029 C C . SER A 1 247 ? 5.427 -3.086 -23.695 1.00 68.56 247 SER A C 1
ATOM 2031 O O . SER A 1 247 ? 5.813 -4.255 -23.618 1.00 68.56 247 SER A O 1
ATOM 2033 N N . LEU A 1 248 ? 5.193 -2.325 -22.627 1.00 67.62 248 LEU A N 1
ATOM 2034 C CA . LEU A 1 248 ? 5.030 -2.928 -21.314 1.00 67.62 248 LEU A CA 1
ATOM 2035 C C . LEU A 1 248 ? 3.604 -3.470 -21.212 1.00 67.62 248 LEU A C 1
ATOM 2037 O O . LEU A 1 248 ? 2.632 -2.733 -21.364 1.00 67.62 248 LEU A O 1
ATOM 2041 N N . TRP A 1 249 ? 3.493 -4.764 -20.959 1.00 70.44 249 TRP A N 1
ATOM 2042 C CA . TRP A 1 249 ? 2.238 -5.456 -20.741 1.00 70.44 249 TRP A CA 1
ATOM 2043 C C . TRP A 1 249 ? 2.193 -5.995 -19.309 1.00 70.44 249 TRP A C 1
ATOM 2045 O O . TRP A 1 249 ? 3.203 -6.455 -18.777 1.00 70.44 249 TRP A O 1
ATOM 2055 N N . GLY A 1 250 ? 1.021 -5.950 -18.679 1.00 67.75 250 GLY A N 1
ATOM 2056 C CA . GLY A 1 250 ? 0.811 -6.516 -17.352 1.00 67.75 250 GLY A CA 1
ATOM 2057 C C . GLY A 1 250 ? -0.610 -7.036 -17.168 1.00 67.75 250 GLY A C 1
ATOM 2058 O O . GLY A 1 250 ? -1.536 -6.594 -17.847 1.00 67.75 250 GLY A O 1
ATOM 2059 N N . THR A 1 251 ? -0.789 -7.994 -16.258 1.00 64.31 251 THR A N 1
ATOM 2060 C CA . THR A 1 251 ? -2.086 -8.662 -16.036 1.00 64.31 251 THR A CA 1
ATOM 2061 C C . THR A 1 251 ? -2.843 -8.079 -14.842 1.00 64.31 251 THR A C 1
ATOM 2063 O O . THR A 1 251 ? -2.273 -7.844 -13.779 1.00 64.31 251 THR A O 1
ATOM 2066 N N . PHE A 1 252 ? -4.170 -7.992 -14.976 1.00 55.84 252 PHE A N 1
ATOM 2067 C CA . PHE A 1 252 ? -5.101 -7.618 -13.903 1.00 55.84 252 PHE A CA 1
ATOM 2068 C C . PHE A 1 252 ? -5.649 -8.812 -13.101 1.00 55.84 252 PHE A C 1
ATOM 2070 O O . PHE A 1 252 ? -6.558 -8.637 -12.294 1.00 55.84 252 PHE A O 1
ATOM 2077 N N . ARG A 1 253 ? -5.151 -10.041 -13.317 1.00 51.34 253 ARG A N 1
ATOM 2078 C CA . ARG A 1 253 ? -5.796 -11.280 -12.828 1.00 51.34 253 ARG A CA 1
ATOM 2079 C C . ARG A 1 253 ? -5.847 -11.451 -11.301 1.00 51.34 253 ARG A C 1
ATOM 2081 O O . ARG A 1 253 ? -6.439 -12.416 -10.828 1.00 51.34 253 ARG A O 1
ATOM 2088 N N . HIS A 1 254 ? -5.312 -10.510 -10.526 1.00 50.31 254 HIS A N 1
ATOM 2089 C CA . HIS A 1 254 ? -5.485 -10.459 -9.076 1.00 50.31 254 HIS A CA 1
ATOM 2090 C C . HIS A 1 254 ? -6.309 -9.218 -8.690 1.00 50.31 254 HIS A C 1
ATOM 2092 O O . HIS A 1 254 ? -5.829 -8.086 -8.688 1.00 50.31 254 HIS A O 1
ATOM 2098 N N . ASN A 1 255 ? -7.583 -9.472 -8.366 1.00 41.47 255 ASN A N 1
ATOM 2099 C CA . ASN A 1 255 ? -8.674 -8.495 -8.238 1.00 41.47 255 ASN A CA 1
ATOM 2100 C C . ASN A 1 255 ? -8.511 -7.404 -7.166 1.00 41.47 255 ASN A C 1
ATOM 2102 O O . ASN A 1 255 ? -9.234 -6.416 -7.220 1.00 41.47 255 ASN A O 1
ATOM 2106 N N . PHE A 1 256 ? -7.638 -7.552 -6.169 1.00 40.25 256 PHE A N 1
ATOM 2107 C CA . PHE A 1 256 ? -7.685 -6.650 -5.008 1.00 40.25 256 PHE A CA 1
ATOM 2108 C C . PHE A 1 256 ? -6.798 -5.408 -5.137 1.00 40.25 256 PHE A C 1
ATOM 2110 O O . PHE A 1 256 ? -6.974 -4.440 -4.407 1.00 40.25 256 PHE A O 1
ATOM 2117 N N . ALA A 1 257 ? -5.862 -5.414 -6.078 1.00 40.69 257 ALA A N 1
ATOM 2118 C CA . ALA A 1 257 ? -4.858 -4.369 -6.160 1.00 40.69 257 ALA A CA 1
ATOM 2119 C C . ALA A 1 257 ? -4.704 -3.807 -7.572 1.00 40.69 257 ALA A C 1
ATOM 2121 O O . ALA A 1 257 ? -3.750 -3.089 -7.803 1.00 40.69 257 ALA A O 1
ATOM 2122 N N . SER A 1 258 ? -5.633 -4.068 -8.503 1.00 41.72 258 SER A N 1
ATOM 2123 C CA . SER A 1 258 ? -5.501 -3.611 -9.895 1.00 41.72 258 SER A CA 1
ATOM 2124 C C . SER A 1 258 ? -5.241 -2.107 -10.001 1.00 41.72 258 SER A C 1
ATOM 2126 O O . SER A 1 258 ? -4.377 -1.731 -10.772 1.00 41.72 258 SER A O 1
ATOM 2128 N N . GLY A 1 259 ? -5.882 -1.257 -9.190 1.00 42.25 259 GLY A N 1
ATOM 2129 C CA . GLY A 1 259 ? -5.636 0.193 -9.177 1.00 42.25 259 GLY A CA 1
ATOM 2130 C C . GLY A 1 259 ? -4.243 0.584 -8.663 1.00 42.25 259 GLY A C 1
ATOM 2131 O O . GLY A 1 259 ? -3.465 1.178 -9.399 1.00 42.25 259 GLY A O 1
ATOM 2132 N N . MET A 1 260 ? -3.884 0.189 -7.435 1.00 46.06 260 MET A N 1
ATOM 2133 C CA . MET A 1 260 ? -2.566 0.503 -6.846 1.00 46.06 260 MET A CA 1
ATOM 2134 C C . MET A 1 260 ? -1.404 -0.179 -7.577 1.00 46.06 260 MET A C 1
ATOM 2136 O O . MET A 1 260 ? -0.331 0.399 -7.721 1.00 46.06 260 MET A O 1
ATOM 2140 N N . ILE A 1 261 ? -1.619 -1.400 -8.065 1.00 48.12 261 ILE A N 1
ATOM 2141 C CA . ILE A 1 261 ? -0.675 -2.112 -8.920 1.00 48.12 261 ILE A CA 1
ATOM 2142 C C . ILE A 1 261 ? -0.592 -1.437 -10.292 1.00 48.12 261 ILE A C 1
ATOM 2144 O O . ILE A 1 261 ? 0.486 -1.445 -10.859 1.00 48.12 261 ILE A O 1
ATOM 2148 N N . THR A 1 262 ? -1.652 -0.809 -10.817 1.00 48.91 262 THR A N 1
ATOM 2149 C CA . THR A 1 262 ? -1.563 -0.033 -12.069 1.00 48.91 262 THR A CA 1
ATOM 2150 C C . THR A 1 262 ? -0.679 1.193 -11.894 1.00 48.91 262 THR A C 1
ATOM 2152 O O . THR A 1 262 ? 0.183 1.401 -12.735 1.00 48.91 262 THR A O 1
ATOM 2155 N N . ASP A 1 263 ? -0.807 1.953 -10.803 1.00 51.69 263 ASP A N 1
ATOM 2156 C CA . ASP A 1 263 ? 0.073 3.105 -10.539 1.00 51.69 263 ASP A CA 1
ATOM 2157 C C . ASP A 1 263 ? 1.514 2.659 -10.266 1.00 51.69 263 ASP A C 1
ATOM 2159 O O . ASP A 1 263 ? 2.475 3.222 -10.790 1.00 51.69 263 ASP A O 1
ATOM 2163 N N . PHE A 1 264 ? 1.680 1.583 -9.495 1.00 53.38 264 PHE A N 1
ATOM 2164 C CA . PHE A 1 264 ? 2.972 0.936 -9.310 1.00 53.38 264 PHE A CA 1
ATOM 2165 C C . PHE A 1 264 ? 3.553 0.439 -10.641 1.00 53.38 264 PHE A C 1
ATOM 2167 O O . PHE A 1 264 ? 4.736 0.637 -10.895 1.00 53.38 264 PHE A O 1
ATOM 2174 N N . TYR A 1 265 ? 2.737 -0.134 -11.527 1.00 56.59 265 TYR A N 1
ATOM 2175 C CA . TYR A 1 265 ? 3.137 -0.562 -12.864 1.00 56.59 265 TYR A CA 1
ATOM 2176 C C . TYR A 1 265 ? 3.425 0.608 -13.782 1.00 56.59 265 TYR A C 1
ATOM 2178 O O . TYR A 1 265 ? 4.353 0.495 -14.564 1.00 56.59 265 TYR A O 1
ATOM 2186 N N . GLN A 1 266 ? 2.713 1.728 -13.693 1.00 55.75 266 GLN A N 1
ATOM 2187 C CA . GLN A 1 266 ? 3.040 2.941 -14.437 1.00 55.75 266 GLN A CA 1
ATOM 2188 C C . GLN A 1 266 ? 4.380 3.512 -13.972 1.00 55.75 266 GLN A C 1
ATOM 2190 O O . GLN A 1 266 ? 5.199 3.875 -14.809 1.00 55.75 266 GLN A O 1
ATOM 2195 N N . ASN A 1 267 ? 4.648 3.507 -12.665 1.00 57.31 267 ASN A N 1
ATOM 2196 C CA . ASN A 1 267 ? 5.921 3.953 -12.096 1.00 57.31 267 ASN A CA 1
ATOM 2197 C C . ASN A 1 267 ? 7.075 2.992 -12.410 1.00 57.31 267 ASN A C 1
ATOM 2199 O O . ASN A 1 267 ? 8.174 3.428 -12.747 1.00 57.31 267 ASN A O 1
ATOM 2203 N N . ILE A 1 268 ? 6.838 1.681 -12.354 1.00 60.25 268 ILE A N 1
ATOM 2204 C CA . ILE A 1 268 ? 7.788 0.674 -12.830 1.00 60.25 268 ILE A CA 1
ATOM 2205 C C . ILE A 1 268 ? 7.991 0.819 -14.336 1.00 60.25 268 ILE A C 1
ATOM 2207 O O . ILE A 1 268 ? 9.125 0.760 -14.788 1.00 60.25 268 ILE A O 1
ATOM 2211 N N . SER A 1 269 ? 6.932 1.048 -15.110 1.00 55.69 269 SER A N 1
ATOM 2212 C CA . SER A 1 269 ? 6.993 1.228 -16.560 1.00 55.69 269 SER A CA 1
ATOM 2213 C C . SER A 1 269 ? 7.803 2.444 -16.930 1.00 55.69 269 SER A C 1
ATOM 2215 O O . SER A 1 269 ? 8.626 2.356 -17.829 1.00 55.69 269 SER A O 1
ATOM 2217 N N . SER A 1 270 ? 7.565 3.575 -16.272 1.00 54.97 270 SER A N 1
ATOM 2218 C CA . SER A 1 270 ? 8.284 4.813 -16.537 1.00 54.97 270 SER A CA 1
ATOM 2219 C C . SER A 1 270 ? 9.735 4.689 -16.094 1.00 54.97 270 SER A C 1
ATOM 2221 O O . SER A 1 270 ? 10.619 5.100 -16.835 1.00 54.97 270 SER A O 1
ATOM 2223 N N . THR A 1 271 ? 10.001 4.040 -14.954 1.00 56.91 271 THR A N 1
ATOM 2224 C CA . THR A 1 271 ? 11.368 3.817 -14.466 1.00 56.91 271 THR A CA 1
ATOM 2225 C C . THR A 1 271 ? 12.127 2.844 -15.364 1.00 56.91 271 THR A C 1
ATOM 2227 O O . THR A 1 271 ? 13.228 3.165 -15.788 1.00 56.91 271 THR A O 1
ATOM 2230 N N . LEU A 1 272 ? 11.540 1.695 -15.711 1.00 57.41 272 LEU A N 1
ATOM 2231 C CA . LEU A 1 272 ? 12.134 0.724 -16.632 1.00 57.41 272 LEU A CA 1
ATOM 2232 C C . LEU A 1 272 ? 12.274 1.298 -18.041 1.00 57.41 272 LEU A C 1
ATOM 2234 O O . LEU A 1 272 ? 13.285 1.061 -18.682 1.00 57.41 272 LEU A O 1
ATOM 2238 N N . ALA A 1 273 ? 11.314 2.077 -18.539 1.00 54.12 273 ALA A N 1
ATOM 2239 C CA . ALA A 1 273 ? 11.457 2.750 -19.829 1.00 54.12 273 ALA A CA 1
ATOM 2240 C C . ALA A 1 273 ? 12.582 3.793 -19.785 1.00 54.12 273 ALA A C 1
ATOM 2242 O O . ALA A 1 273 ? 13.415 3.825 -20.686 1.00 54.12 273 ALA A O 1
ATOM 2243 N N . ALA A 1 274 ? 12.665 4.591 -18.718 1.00 54.62 274 ALA A N 1
ATOM 2244 C CA . ALA A 1 274 ? 13.720 5.583 -18.525 1.00 54.62 274 ALA A CA 1
ATOM 2245 C C . ALA A 1 274 ? 15.112 4.966 -18.326 1.00 54.62 274 ALA A C 1
ATOM 2247 O O . ALA A 1 274 ? 16.102 5.684 -18.428 1.00 54.62 274 ALA A O 1
ATOM 2248 N N . THR A 1 275 ? 15.218 3.668 -18.035 1.00 54.16 275 THR A N 1
ATOM 2249 C CA . THR A 1 275 ? 16.503 2.988 -17.817 1.00 54.16 275 THR A CA 1
ATOM 2250 C C . THR A 1 275 ? 16.878 2.054 -18.961 1.00 54.16 275 THR A C 1
ATOM 2252 O O . THR A 1 275 ? 18.022 2.062 -19.406 1.00 54.16 275 THR A O 1
ATOM 2255 N N . ILE A 1 276 ? 15.916 1.305 -19.498 1.00 56.59 276 ILE A N 1
ATOM 2256 C CA . ILE A 1 276 ? 16.114 0.386 -20.620 1.00 56.59 276 ILE A CA 1
ATOM 2257 C C . ILE A 1 276 ? 16.200 1.152 -21.940 1.00 56.59 276 ILE A C 1
ATOM 2259 O O . ILE A 1 276 ? 17.028 0.795 -22.766 1.00 56.59 276 ILE A O 1
ATOM 2263 N N . ALA A 1 277 ? 15.412 2.212 -22.165 1.00 55.88 277 ALA A N 1
ATOM 2264 C CA . ALA A 1 277 ? 15.455 2.930 -23.444 1.00 55.88 277 ALA A CA 1
ATOM 2265 C C . ALA A 1 277 ? 16.804 3.626 -23.706 1.00 55.88 277 ALA A C 1
ATOM 2267 O O . ALA A 1 277 ? 17.315 3.496 -24.818 1.00 55.88 277 ALA A O 1
ATOM 2268 N N . PRO A 1 278 ? 17.447 4.294 -22.728 1.00 56.66 278 PRO A N 1
ATOM 2269 C CA . PRO A 1 278 ? 18.782 4.844 -22.945 1.00 56.66 278 PRO A CA 1
ATOM 2270 C C . PRO A 1 278 ? 19.856 3.768 -23.129 1.00 56.66 278 PRO A C 1
ATOM 2272 O O . PRO A 1 278 ? 20.817 3.976 -23.864 1.00 56.66 278 PRO A O 1
ATOM 2275 N N . GLN A 1 279 ? 19.680 2.601 -22.507 1.00 60.50 279 GLN A N 1
ATOM 2276 C CA . GLN A 1 279 ? 20.581 1.468 -22.687 1.00 60.50 279 GLN A CA 1
ATOM 2277 C C . GLN A 1 279 ? 20.395 0.787 -24.052 1.00 60.50 279 GLN A C 1
ATOM 2279 O O . GLN A 1 279 ? 21.363 0.414 -24.710 1.00 60.50 279 GLN A O 1
ATOM 2284 N N . LEU A 1 280 ? 19.154 0.671 -24.524 1.00 61.50 280 LEU A N 1
ATOM 2285 C CA . LEU A 1 280 ? 18.837 0.289 -25.899 1.00 61.50 280 LEU A CA 1
ATOM 2286 C C . LEU A 1 280 ? 19.432 1.301 -26.877 1.00 61.50 280 LEU A C 1
ATOM 2288 O O . LEU A 1 280 ? 19.969 0.907 -27.902 1.00 61.50 280 LEU A O 1
ATOM 2292 N N . LEU A 1 281 ? 19.398 2.595 -26.559 1.00 62.25 281 LEU A N 1
ATOM 2293 C CA . LEU A 1 281 ? 20.017 3.630 -27.380 1.00 62.25 281 LEU A CA 1
ATOM 2294 C C . LEU A 1 281 ? 21.545 3.486 -27.418 1.00 62.25 281 LEU A C 1
ATOM 2296 O O . LEU A 1 281 ? 22.114 3.516 -28.503 1.00 62.25 281 LEU A O 1
ATOM 2300 N N . SER A 1 282 ? 22.215 3.298 -26.276 1.00 60.50 282 SER A N 1
ATOM 2301 C CA . SER A 1 282 ? 23.678 3.146 -26.231 1.00 60.50 282 SER A CA 1
ATOM 2302 C C . SER A 1 282 ? 24.138 1.903 -26.990 1.00 60.50 282 SER A C 1
ATOM 2304 O O . SER A 1 282 ? 25.053 1.973 -27.801 1.00 60.50 282 SER A O 1
ATOM 2306 N N . THR A 1 283 ? 23.456 0.781 -26.803 1.00 65.69 283 THR A N 1
ATOM 2307 C CA . THR A 1 283 ? 23.733 -0.468 -27.523 1.00 65.69 283 THR A CA 1
ATOM 2308 C C . THR A 1 283 ? 23.431 -0.355 -29.008 1.00 65.69 283 THR A C 1
ATOM 2310 O O . THR A 1 283 ? 24.250 -0.779 -29.813 1.00 65.69 283 THR A O 1
ATOM 2313 N N . THR A 1 284 ? 22.330 0.298 -29.386 1.00 66.06 284 THR A N 1
ATOM 2314 C CA . THR A 1 284 ? 22.026 0.621 -30.784 1.00 66.06 284 THR A CA 1
ATOM 2315 C C . THR A 1 284 ? 23.151 1.452 -31.397 1.00 66.06 284 THR A C 1
ATOM 2317 O O . THR A 1 284 ? 23.695 1.070 -32.428 1.00 66.06 284 THR A O 1
ATOM 2320 N N . LEU A 1 285 ? 23.565 2.546 -30.753 1.00 66.56 285 LEU A N 1
ATOM 2321 C CA . LEU A 1 285 ? 24.652 3.399 -31.241 1.00 66.56 285 LEU A CA 1
ATOM 2322 C C . LEU A 1 285 ? 25.961 2.621 -31.362 1.00 66.56 285 LEU A C 1
ATOM 2324 O O . LEU A 1 285 ? 26.565 2.621 -32.432 1.00 66.56 285 LEU A O 1
ATOM 2328 N N . PHE A 1 286 ? 26.349 1.879 -30.322 1.00 70.44 286 PHE A N 1
ATOM 2329 C CA . PHE A 1 286 ? 27.511 0.997 -30.385 1.00 70.44 286 PHE A CA 1
ATOM 2330 C C . PHE A 1 286 ? 27.401 0.046 -31.570 1.00 70.44 286 PHE A C 1
ATOM 2332 O O . PHE A 1 286 ? 28.360 -0.114 -32.319 1.00 70.44 286 PHE A O 1
ATOM 2339 N N . THR A 1 287 ? 26.219 -0.542 -31.785 1.00 70.06 287 THR A N 1
ATOM 2340 C CA . THR A 1 287 ? 26.059 -1.519 -32.851 1.00 70.06 287 THR A CA 1
ATOM 2341 C C . THR A 1 287 ? 26.242 -0.947 -34.250 1.00 70.06 287 THR A C 1
ATOM 2343 O O . THR A 1 287 ? 26.694 -1.655 -35.148 1.00 70.06 287 THR A O 1
ATOM 2346 N N . LEU A 1 288 ? 25.913 0.331 -34.419 1.00 68.81 288 LEU A N 1
ATOM 2347 C CA . LEU A 1 288 ? 26.002 1.045 -35.686 1.00 68.81 288 LEU A CA 1
ATOM 2348 C C . LEU A 1 288 ? 27.426 1.497 -35.994 1.00 68.81 288 LEU A C 1
ATOM 2350 O O . LEU A 1 288 ? 27.850 1.405 -37.145 1.00 68.81 288 LEU A O 1
ATOM 2354 N N . PHE A 1 289 ? 28.139 2.000 -34.983 1.00 69.38 289 PHE A N 1
ATOM 2355 C CA . PHE A 1 289 ? 29.492 2.538 -35.139 1.00 69.38 289 PHE A CA 1
ATOM 2356 C C . PHE A 1 289 ? 30.571 1.468 -35.125 1.00 69.38 289 PHE A C 1
ATOM 2358 O O . PHE A 1 289 ? 31.656 1.675 -35.653 1.00 69.38 289 PHE A O 1
ATOM 2365 N N . SER A 1 290 ? 30.287 0.330 -34.506 1.00 69.75 290 SER A N 1
ATOM 2366 C CA . SER A 1 290 ? 31.298 -0.692 -34.319 1.00 69.75 290 SER A CA 1
ATOM 2367 C C . SER A 1 290 ? 31.702 -1.377 -35.617 1.00 69.75 290 SER A C 1
ATOM 2369 O O . SER A 1 290 ? 30.862 -1.608 -36.491 1.00 69.75 290 SER A O 1
ATOM 2371 N N . TYR A 1 291 ? 32.931 -1.862 -35.641 1.00 68.44 291 TYR A N 1
ATOM 2372 C CA . TYR A 1 291 ? 33.418 -2.818 -36.621 1.00 68.44 291 TYR A CA 1
ATOM 2373 C C . TYR A 1 291 ? 34.135 -3.972 -35.911 1.00 68.44 291 TYR A C 1
ATOM 2375 O O . TYR A 1 291 ? 34.261 -4.000 -34.682 1.00 68.44 291 TYR A O 1
ATOM 2383 N N . TYR A 1 292 ? 34.529 -4.980 -36.685 1.00 66.94 292 TYR A N 1
ATOM 2384 C CA . TYR A 1 292 ? 35.311 -6.100 -36.179 1.00 66.94 292 TYR A CA 1
ATOM 2385 C C . TYR A 1 292 ? 36.774 -5.913 -36.531 1.00 66.94 292 TYR A C 1
ATOM 2387 O O . TYR A 1 292 ? 37.128 -5.872 -37.708 1.00 66.94 292 TYR A O 1
ATOM 2395 N N . GLU A 1 293 ? 37.606 -5.872 -35.501 1.00 65.06 293 GLU A N 1
ATOM 2396 C CA . GLU A 1 293 ? 39.053 -5.832 -35.627 1.00 65.06 293 GLU A CA 1
ATOM 2397 C C . GLU A 1 293 ? 39.642 -7.172 -35.187 1.00 65.06 293 GLU A C 1
ATOM 2399 O O . GLU A 1 293 ? 39.145 -7.809 -34.249 1.00 65.06 293 GLU A O 1
ATOM 2404 N N . GLN A 1 294 ? 40.674 -7.626 -35.898 1.00 59.81 294 GLN A N 1
ATOM 2405 C CA . GLN A 1 294 ? 41.410 -8.822 -35.516 1.00 59.81 294 GLN A CA 1
ATOM 2406 C C . GLN A 1 294 ? 42.502 -8.427 -34.529 1.00 59.81 294 GLN A C 1
ATOM 2408 O O . GLN A 1 294 ? 43.422 -7.686 -34.867 1.00 59.81 294 GLN A O 1
ATOM 2413 N N . ASN A 1 295 ? 42.412 -8.948 -33.315 1.00 59.88 295 ASN A N 1
ATOM 2414 C CA . ASN A 1 295 ? 43.440 -8.770 -32.308 1.00 59.88 295 ASN A CA 1
ATOM 2415 C C . ASN A 1 295 ? 44.700 -9.560 -32.670 1.00 59.88 295 ASN A C 1
ATOM 2417 O O . ASN A 1 295 ? 44.670 -10.539 -33.419 1.00 59.88 295 ASN A O 1
ATOM 2421 N N . PHE A 1 296 ? 45.817 -9.173 -32.055 1.00 57.34 296 PHE A N 1
ATOM 2422 C CA . PHE A 1 296 ? 47.114 -9.839 -32.210 1.00 57.34 296 PHE A CA 1
ATOM 2423 C C . PHE A 1 296 ? 47.105 -11.334 -31.832 1.00 57.34 296 PHE A C 1
ATOM 2425 O O . PHE A 1 296 ? 47.983 -12.074 -32.267 1.00 57.34 296 PHE A O 1
ATOM 2432 N N . ASP A 1 297 ? 46.124 -11.791 -31.048 1.00 53.97 297 ASP A N 1
ATOM 2433 C CA . ASP A 1 297 ? 45.911 -13.195 -30.669 1.00 53.97 297 ASP A CA 1
ATOM 2434 C C . ASP A 1 297 ? 45.035 -13.980 -31.671 1.00 53.97 297 ASP A C 1
ATOM 2436 O O . ASP A 1 297 ? 44.729 -15.152 -31.454 1.00 53.97 297 ASP A O 1
ATOM 2440 N N . GLY A 1 298 ? 44.622 -13.343 -32.770 1.00 54.44 298 GLY A N 1
ATOM 2441 C CA . GLY A 1 298 ? 43.723 -13.910 -33.771 1.00 54.44 298 GLY A CA 1
ATOM 2442 C C . GLY A 1 298 ? 42.242 -13.876 -33.379 1.00 54.44 298 GLY A C 1
ATOM 2443 O O . GLY A 1 298 ? 41.407 -14.285 -34.189 1.00 54.44 298 GLY A O 1
ATOM 2444 N N . SER A 1 299 ? 41.897 -13.382 -32.184 1.00 54.03 299 SER A N 1
ATOM 2445 C CA . SER A 1 299 ? 40.511 -13.186 -31.755 1.00 54.03 299 SER A CA 1
ATOM 2446 C C . SER A 1 299 ? 39.904 -11.951 -32.421 1.00 54.03 299 SER A C 1
ATOM 2448 O O . SER A 1 299 ? 40.580 -10.958 -32.673 1.00 54.03 299 SER A O 1
ATOM 2450 N N . TRP A 1 300 ? 38.611 -11.998 -32.731 1.00 62.25 300 TRP A N 1
ATOM 2451 C CA . TRP A 1 300 ? 37.901 -10.855 -33.305 1.00 62.25 300 TRP A CA 1
ATOM 2452 C C . TRP A 1 300 ? 37.140 -10.135 -32.203 1.00 62.25 300 TRP A C 1
ATOM 2454 O O . TRP A 1 300 ? 36.164 -10.678 -31.680 1.00 62.25 300 TRP A O 1
ATOM 2464 N N . THR A 1 301 ? 37.548 -8.912 -31.871 1.00 64.88 301 THR A N 1
ATOM 2465 C CA . THR A 1 301 ? 36.809 -8.079 -30.918 1.00 64.88 301 THR A CA 1
ATOM 2466 C C . THR A 1 301 ? 36.119 -6.922 -31.604 1.00 64.88 301 THR A C 1
ATOM 2468 O O . THR A 1 301 ? 36.530 -6.440 -32.657 1.00 64.88 301 THR A O 1
ATOM 2471 N N . ARG A 1 302 ? 35.010 -6.514 -30.995 1.00 72.12 302 ARG A N 1
ATOM 2472 C CA . ARG A 1 302 ? 34.161 -5.452 -31.501 1.00 72.12 302 ARG A CA 1
ATOM 2473 C C . ARG A 1 302 ? 34.580 -4.128 -30.883 1.00 72.12 302 ARG A C 1
ATOM 2475 O O . ARG A 1 302 ? 34.542 -3.994 -29.657 1.00 72.12 302 ARG A O 1
ATOM 2482 N N . THR A 1 303 ? 34.939 -3.180 -31.731 1.00 71.50 303 THR A N 1
ATOM 2483 C CA . THR A 1 303 ? 35.506 -1.895 -31.329 1.00 71.50 303 THR A CA 1
ATOM 2484 C C . THR A 1 303 ? 34.810 -0.745 -32.042 1.00 71.50 303 THR A C 1
ATOM 2486 O O . THR A 1 303 ? 34.210 -0.929 -33.101 1.00 71.50 303 THR A O 1
ATOM 2489 N N . VAL A 1 304 ? 34.832 0.431 -31.418 1.00 70.62 304 VAL A N 1
ATOM 2490 C CA . VAL A 1 304 ? 34.321 1.686 -31.974 1.00 70.62 304 VAL A CA 1
ATOM 2491 C C . VAL A 1 304 ? 35.425 2.729 -31.935 1.00 70.62 304 VAL A C 1
ATOM 2493 O O . VAL A 1 304 ? 36.091 2.883 -30.911 1.00 70.62 304 VAL A O 1
ATOM 2496 N N . GLU A 1 305 ? 35.570 3.468 -33.027 1.00 70.06 305 GLU A N 1
ATOM 2497 C CA . GLU A 1 305 ? 36.499 4.587 -33.142 1.00 70.06 305 GLU A CA 1
ATOM 2498 C C . GLU A 1 305 ? 35.832 5.924 -32.810 1.00 70.06 305 GLU A C 1
ATOM 2500 O O . GLU A 1 305 ? 34.688 6.202 -33.179 1.00 70.06 305 GLU A O 1
ATOM 2505 N N . GLU A 1 306 ? 36.584 6.786 -32.132 1.00 63.66 306 GLU A N 1
ATOM 2506 C CA . GLU A 1 306 ? 36.177 8.150 -31.796 1.00 63.66 306 GLU A CA 1
ATOM 2507 C C . GLU A 1 306 ? 35.886 9.008 -33.036 1.00 63.66 306 GLU A C 1
ATOM 2509 O O . GLU A 1 306 ? 34.933 9.793 -33.048 1.00 63.66 306 GLU A O 1
ATOM 2514 N N . SER A 1 307 ? 36.680 8.839 -34.092 1.00 60.66 307 SER A N 1
ATOM 2515 C CA . SER A 1 307 ? 36.546 9.555 -35.362 1.00 60.66 307 SER A CA 1
ATOM 2516 C C . SER A 1 307 ? 35.188 9.319 -36.029 1.00 60.66 307 SER A C 1
ATOM 2518 O O . SER A 1 307 ? 34.572 10.273 -36.504 1.00 60.66 307 SER A O 1
ATOM 2520 N N . ASP A 1 308 ? 34.681 8.084 -36.007 1.00 63.56 308 ASP A N 1
ATOM 2521 C CA . ASP A 1 308 ? 33.395 7.706 -36.602 1.00 63.56 308 ASP A CA 1
ATOM 2522 C C . ASP A 1 308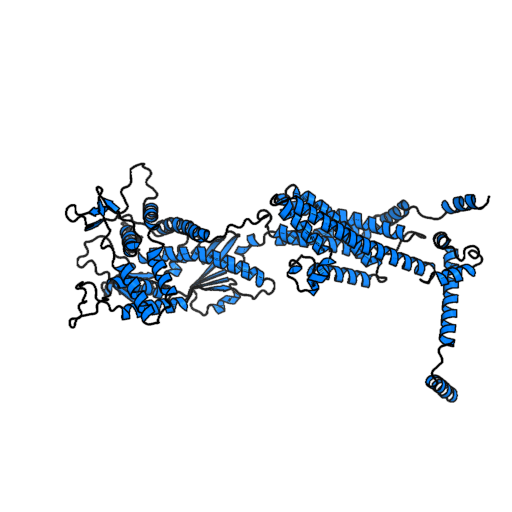 ? 32.207 8.339 -35.863 1.00 63.56 308 ASP A C 1
ATOM 2524 O O . ASP A 1 308 ? 31.266 8.844 -36.484 1.00 63.56 308 ASP A O 1
ATOM 2528 N N . ILE A 1 309 ? 32.276 8.377 -34.530 1.00 63.62 309 ILE A N 1
ATOM 2529 C CA . ILE A 1 309 ? 31.262 9.015 -33.687 1.00 63.62 309 ILE A CA 1
ATOM 2530 C C . ILE A 1 309 ? 31.280 10.535 -33.873 1.00 63.62 309 ILE A C 1
ATOM 2532 O O . ILE A 1 309 ? 30.236 11.150 -34.109 1.00 63.62 309 ILE A O 1
ATOM 2536 N N . ASN A 1 310 ? 32.465 11.147 -33.795 1.00 59.53 310 ASN A N 1
ATOM 2537 C CA . ASN A 1 310 ? 32.637 12.589 -33.965 1.00 59.53 310 ASN A CA 1
ATOM 2538 C C . ASN A 1 310 ? 32.172 13.052 -35.346 1.00 59.53 310 ASN A C 1
ATOM 2540 O O . ASN A 1 310 ? 31.479 14.064 -35.460 1.00 59.53 310 ASN A O 1
ATOM 2544 N N . ARG A 1 311 ? 32.505 12.296 -36.395 1.00 61.19 311 ARG A N 1
ATOM 2545 C CA . ARG A 1 311 ? 32.065 12.579 -37.759 1.00 61.19 311 ARG A CA 1
ATOM 2546 C C . ARG A 1 311 ? 30.544 12.545 -37.876 1.00 61.19 311 ARG A C 1
ATOM 2548 O O . ARG A 1 311 ? 29.971 13.510 -38.371 1.00 61.19 311 ARG A O 1
ATOM 2555 N N . PHE A 1 312 ? 29.884 11.508 -37.360 1.00 63.53 312 PHE A N 1
ATOM 2556 C CA . PHE A 1 312 ? 28.424 11.418 -37.406 1.00 63.53 312 PHE A CA 1
ATOM 2557 C C . PHE A 1 312 ? 27.725 12.558 -36.656 1.00 63.53 312 PHE A C 1
ATOM 2559 O O . PHE A 1 312 ? 26.793 13.159 -37.190 1.00 63.53 312 PHE A O 1
ATOM 2566 N N . PHE A 1 313 ? 28.166 12.878 -35.435 1.00 59.69 313 PHE A N 1
ATOM 2567 C CA . PHE A 1 313 ? 27.540 13.938 -34.639 1.00 59.69 313 PHE A CA 1
ATOM 2568 C C . PHE A 1 313 ? 27.719 15.316 -35.252 1.00 59.69 313 PHE A C 1
ATOM 2570 O O . PHE A 1 313 ? 26.779 16.111 -35.250 1.00 59.69 313 PHE A O 1
ATOM 2577 N N . LEU A 1 314 ? 28.907 15.591 -35.792 1.00 57.22 314 LEU A N 1
ATOM 2578 C CA . LEU A 1 314 ? 29.125 16.822 -36.525 1.00 57.22 314 LEU A CA 1
ATOM 2579 C C . LEU A 1 314 ? 28.222 16.850 -37.769 1.00 57.22 314 LEU A C 1
ATOM 2581 O O . LEU A 1 314 ? 27.554 17.854 -37.985 1.00 57.22 314 LEU A O 1
ATOM 2585 N N . GLU A 1 315 ? 28.095 15.733 -38.501 1.00 59.69 315 GLU A N 1
ATOM 2586 C CA . GLU A 1 315 ? 27.273 15.630 -39.716 1.00 59.69 315 GLU A CA 1
ATOM 2587 C C . GLU A 1 315 ? 25.787 15.980 -39.532 1.00 59.69 315 GLU A C 1
ATOM 2589 O O . GLU A 1 315 ? 25.163 16.460 -40.478 1.00 59.69 315 GLU A O 1
ATOM 2594 N N . PHE A 1 316 ? 25.237 15.828 -38.326 1.00 58.84 316 PHE A N 1
ATOM 2595 C CA . PHE A 1 316 ? 23.841 16.148 -37.996 1.00 58.84 316 PHE A CA 1
ATOM 2596 C C . PHE A 1 316 ? 23.635 17.485 -37.255 1.00 58.84 316 PHE A C 1
ATOM 2598 O O . PHE A 1 316 ? 22.500 17.816 -36.903 1.00 58.84 316 PHE A O 1
ATOM 2605 N N . LEU A 1 317 ? 24.686 18.285 -37.041 1.00 57.47 317 LEU A N 1
ATOM 2606 C CA . LEU A 1 317 ? 24.558 19.616 -36.441 1.00 57.47 317 LEU A CA 1
ATOM 2607 C C . LEU A 1 317 ? 23.864 20.608 -37.385 1.00 57.47 317 LEU A C 1
ATOM 2609 O O . LEU A 1 317 ? 24.319 20.836 -38.506 1.00 57.47 317 LEU A O 1
ATOM 2613 N N . ASP A 1 318 ? 22.817 21.283 -36.902 1.00 54.50 318 ASP A N 1
ATOM 2614 C CA . ASP A 1 318 ? 22.274 22.454 -37.596 1.00 54.50 318 ASP A CA 1
ATOM 2615 C C . ASP A 1 318 ? 23.246 23.637 -37.439 1.00 54.50 318 ASP A C 1
ATOM 2617 O O . ASP A 1 318 ? 23.445 24.171 -36.343 1.00 54.50 318 ASP A O 1
ATOM 2621 N N . SER A 1 319 ? 23.848 24.074 -38.548 1.00 52.91 319 SER A N 1
ATOM 2622 C CA . SER A 1 319 ? 24.816 25.176 -38.569 1.00 52.91 319 SER A CA 1
ATOM 2623 C C . SER A 1 319 ? 24.223 26.506 -38.094 1.00 52.91 319 SER A C 1
ATOM 2625 O O . SER A 1 319 ? 24.966 27.396 -37.687 1.00 52.91 319 SER A O 1
ATOM 2627 N N . ARG A 1 320 ? 22.890 26.656 -38.116 1.00 54.50 320 ARG A N 1
ATOM 2628 C CA . ARG A 1 320 ? 22.185 27.848 -37.613 1.00 54.50 320 ARG A CA 1
ATOM 2629 C C . ARG A 1 320 ? 22.200 27.938 -36.088 1.00 54.50 320 ARG A C 1
ATOM 2631 O O . ARG A 1 320 ? 21.939 29.010 -35.548 1.00 54.50 320 ARG A O 1
ATOM 2638 N N . LEU A 1 321 ? 22.488 26.828 -35.409 1.00 51.88 321 LEU A N 1
ATOM 2639 C CA . LEU A 1 321 ? 22.540 26.728 -33.952 1.00 51.88 321 LEU A CA 1
ATOM 2640 C C . LEU A 1 321 ? 23.974 26.816 -33.397 1.00 51.88 321 LEU A C 1
ATOM 2642 O O . LEU A 1 321 ? 24.146 26.879 -32.180 1.00 51.88 321 LEU A O 1
ATOM 2646 N N . ILE A 1 322 ? 25.003 26.845 -34.257 1.00 51.75 322 ILE A N 1
ATOM 2647 C CA . ILE A 1 322 ? 26.409 26.935 -33.837 1.00 51.75 322 ILE A CA 1
ATOM 2648 C C . ILE A 1 322 ? 26.847 28.410 -33.779 1.00 51.75 322 ILE A C 1
ATOM 2650 O O . ILE A 1 322 ? 26.727 29.123 -34.779 1.00 51.75 322 ILE A O 1
ATOM 2654 N N . PRO A 1 323 ? 27.389 28.896 -32.645 1.00 47.69 323 PRO A N 1
ATOM 2655 C CA . PRO A 1 323 ? 27.908 30.254 -32.564 1.00 47.69 323 PRO A CA 1
ATOM 2656 C C . PRO A 1 323 ? 29.145 30.437 -33.468 1.00 47.69 323 PRO A C 1
ATOM 2658 O O . PRO A 1 323 ? 29.971 29.528 -33.578 1.00 47.69 323 PRO A O 1
ATOM 2661 N N . PRO A 1 324 ? 29.312 31.609 -34.105 1.00 53.72 324 PRO A N 1
ATOM 2662 C CA . PRO A 1 324 ? 30.476 31.895 -34.937 1.00 53.72 324 PRO A CA 1
ATOM 2663 C C . PRO A 1 324 ? 31.787 31.784 -34.147 1.00 53.72 324 PRO A C 1
ATOM 2665 O O . PRO A 1 324 ? 31.865 32.204 -32.992 1.00 53.72 324 PRO A O 1
ATOM 2668 N N . VAL A 1 325 ? 32.837 31.261 -34.786 1.00 52.91 325 VAL A N 1
ATOM 2669 C CA . VAL A 1 325 ? 34.149 31.072 -34.151 1.00 52.91 325 VAL A CA 1
ATOM 2670 C C . VAL A 1 325 ? 35.076 32.217 -34.542 1.00 52.91 325 VAL A C 1
ATOM 2672 O O . VAL A 1 325 ? 35.232 32.532 -35.719 1.00 52.91 325 VAL A O 1
ATOM 2675 N N . THR A 1 326 ? 35.731 32.837 -33.562 1.00 46.62 326 THR A N 1
ATOM 2676 C CA . THR A 1 326 ? 36.689 33.919 -33.818 1.00 46.62 326 THR A CA 1
ATOM 2677 C C . THR A 1 326 ? 38.093 33.346 -34.012 1.00 46.62 326 THR A C 1
ATOM 2679 O O . THR A 1 326 ? 38.676 32.802 -33.075 1.00 46.62 326 THR A O 1
ATOM 2682 N N . TYR A 1 327 ? 38.673 33.503 -35.203 1.00 48.47 327 TYR A N 1
ATOM 2683 C CA . TYR A 1 327 ? 40.059 33.120 -35.488 1.00 48.47 327 TYR A CA 1
ATOM 2684 C C . TYR A 1 327 ? 40.884 34.364 -35.830 1.00 48.47 327 TYR A C 1
ATOM 2686 O O . TYR A 1 327 ? 40.545 35.112 -36.743 1.00 48.47 327 TYR A O 1
ATOM 2694 N N . LYS A 1 328 ? 41.963 34.615 -35.069 1.00 51.47 328 LYS A N 1
ATOM 2695 C CA . LYS A 1 328 ? 42.829 35.810 -35.200 1.00 51.47 328 LYS A CA 1
ATOM 2696 C C . LYS A 1 328 ? 42.054 37.144 -35.259 1.00 51.47 328 LYS A C 1
ATOM 2698 O O . LYS A 1 328 ? 42.385 38.027 -36.042 1.00 51.47 328 LYS A O 1
ATOM 2703 N N . GLY A 1 329 ? 41.020 37.293 -34.428 1.00 46.09 329 GLY A N 1
ATOM 2704 C CA . GLY A 1 329 ? 40.225 38.527 -34.343 1.00 46.09 329 GLY A CA 1
ATOM 2705 C C . GLY A 1 329 ? 39.177 38.708 -35.448 1.00 46.09 329 GLY A C 1
ATOM 2706 O O . GLY A 1 329 ? 38.488 39.722 -35.450 1.00 46.09 329 GLY A O 1
ATOM 2707 N N . VAL A 1 330 ? 39.019 37.734 -36.349 1.00 48.06 330 VAL A N 1
ATOM 2708 C CA . VAL A 1 330 ? 37.994 37.735 -37.401 1.00 48.06 330 VAL A CA 1
ATOM 2709 C C . VAL A 1 330 ? 36.933 36.689 -37.077 1.00 48.06 330 VAL A C 1
ATOM 2711 O O . VAL A 1 330 ? 37.257 35.568 -36.680 1.00 48.06 330 VAL A O 1
ATOM 2714 N N . ILE A 1 331 ? 35.664 37.061 -37.239 1.00 49.34 331 ILE A N 1
ATOM 2715 C CA . ILE A 1 331 ? 34.535 36.137 -37.130 1.00 49.34 331 ILE A CA 1
ATOM 2716 C C . ILE A 1 331 ? 34.550 35.218 -38.354 1.00 49.34 331 ILE A C 1
ATOM 2718 O O . ILE A 1 331 ? 34.290 35.660 -39.471 1.00 49.34 331 ILE A O 1
ATOM 2722 N N . VAL A 1 332 ? 34.847 33.939 -38.138 1.00 53.16 332 VAL A N 1
ATOM 2723 C CA . VAL A 1 332 ? 34.728 32.892 -39.150 1.00 53.16 332 VAL A CA 1
ATOM 2724 C C . VAL A 1 332 ? 33.344 32.272 -39.000 1.00 53.16 332 VAL A C 1
ATOM 2726 O O . VAL A 1 332 ? 33.032 31.629 -37.995 1.00 53.16 332 VAL A O 1
ATOM 2729 N N . GLN A 1 333 ? 32.488 32.488 -39.997 1.00 48.44 333 GLN A N 1
ATOM 2730 C CA . GLN A 1 333 ? 31.257 31.717 -40.122 1.00 48.44 333 GLN A CA 1
ATOM 2731 C C . GLN A 1 333 ? 31.614 30.314 -40.617 1.00 48.44 333 GLN A C 1
ATOM 2733 O O . GLN A 1 333 ? 32.312 30.159 -41.620 1.00 48.44 333 GLN A O 1
ATOM 2738 N N . LEU A 1 334 ? 31.135 29.292 -39.909 1.00 48.19 334 LEU A N 1
ATOM 2739 C CA . LEU A 1 334 ? 31.177 27.912 -40.379 1.00 48.19 334 LEU A CA 1
ATOM 2740 C C . LEU A 1 334 ? 30.266 27.807 -41.604 1.00 48.19 334 LEU A C 1
ATOM 2742 O O . LEU A 1 334 ? 29.055 27.658 -41.470 1.00 48.19 334 LEU A O 1
ATOM 2746 N N . GLN A 1 335 ? 30.834 27.928 -42.802 1.00 45.03 335 GLN A N 1
ATOM 2747 C CA . GLN A 1 335 ? 30.114 27.630 -44.031 1.00 45.03 335 GLN A CA 1
ATOM 2748 C C . GLN A 1 335 ? 30.597 26.292 -44.591 1.00 45.03 335 GLN A C 1
ATOM 2750 O O . GLN A 1 335 ? 31.796 26.070 -44.750 1.00 45.03 335 GLN A O 1
ATOM 2755 N N . THR A 1 336 ? 29.607 25.429 -44.842 1.00 45.31 336 THR A N 1
ATOM 2756 C CA . THR A 1 336 ? 29.669 24.069 -45.404 1.00 45.31 336 THR A CA 1
ATOM 2757 C C . THR A 1 336 ? 30.452 23.047 -44.592 1.00 45.31 336 THR A C 1
ATOM 2759 O O . THR A 1 336 ? 31.413 22.440 -45.048 1.00 45.31 336 THR A O 1
ATOM 2762 N N . VAL A 1 337 ? 29.938 22.797 -43.400 1.00 44.94 337 VAL A N 1
ATOM 2763 C CA . VAL A 1 337 ? 29.768 21.438 -42.893 1.00 44.94 337 VAL A CA 1
ATOM 2764 C C . VAL A 1 337 ? 28.310 21.476 -42.399 1.00 44.94 337 VAL A C 1
ATOM 2766 O O . VAL A 1 337 ? 28.035 22.205 -41.461 1.00 44.94 337 VAL A O 1
ATOM 2769 N N . PHE A 1 338 ? 27.269 20.996 -43.089 1.00 52.06 338 PHE A N 1
ATOM 2770 C CA . PHE A 1 338 ? 27.016 19.612 -43.466 1.00 52.06 338 PHE A CA 1
ATOM 2771 C C . PHE A 1 338 ? 25.708 19.467 -44.278 1.00 52.06 338 PHE A C 1
ATOM 2773 O O . PHE A 1 338 ? 24.700 20.067 -43.908 1.00 52.06 338 PHE A O 1
ATOM 2780 N N . PRO A 1 339 ? 25.666 18.620 -45.317 1.00 58.53 339 PRO A N 1
ATOM 2781 C CA . PRO A 1 339 ? 24.453 18.378 -46.102 1.00 58.53 339 PRO A CA 1
ATOM 2782 C C . PRO A 1 339 ? 23.311 17.627 -45.366 1.00 58.53 339 PRO A C 1
ATOM 2784 O O . PRO A 1 339 ? 22.162 17.775 -45.779 1.00 58.53 339 PRO A O 1
ATOM 2787 N N . ARG A 1 340 ? 23.544 16.893 -44.253 1.00 63.41 340 ARG A N 1
ATOM 2788 C CA . ARG A 1 340 ? 22.524 15.969 -43.675 1.00 63.41 340 ARG A CA 1
ATOM 2789 C C . ARG A 1 340 ? 21.378 16.646 -42.948 1.00 63.41 340 ARG A C 1
ATOM 2791 O O . ARG A 1 340 ? 20.232 16.274 -43.176 1.00 63.41 340 ARG A O 1
ATOM 2798 N N . ALA A 1 341 ? 21.661 17.592 -42.052 1.00 64.25 341 ALA A N 1
ATOM 2799 C CA . ALA A 1 341 ? 20.615 18.249 -41.264 1.00 64.25 341 ALA A CA 1
ATOM 2800 C C . ALA A 1 341 ? 19.648 19.024 -42.176 1.00 64.25 341 ALA A C 1
ATOM 2802 O O . ALA A 1 341 ? 18.429 18.922 -42.038 1.00 64.25 341 ALA A O 1
ATOM 2803 N N . GLU A 1 342 ? 20.188 19.735 -43.169 1.00 67.38 342 GLU A N 1
ATOM 2804 C CA . GLU A 1 342 ? 19.388 20.472 -44.146 1.00 67.38 342 GLU A CA 1
ATOM 2805 C C . GLU A 1 342 ? 18.635 19.537 -45.104 1.00 67.38 342 GLU A C 1
ATOM 2807 O O . GLU A 1 342 ? 17.448 19.757 -45.350 1.00 67.38 342 GLU A O 1
ATOM 2812 N N . ALA A 1 343 ? 19.271 18.467 -45.592 1.00 67.44 343 ALA A N 1
ATOM 2813 C CA . ALA A 1 343 ? 18.597 17.466 -46.415 1.00 67.44 343 ALA A CA 1
ATOM 2814 C C . ALA A 1 343 ? 17.463 16.767 -45.652 1.00 67.44 343 ALA A C 1
ATOM 2816 O O . ALA A 1 343 ? 16.360 16.627 -46.179 1.00 67.44 343 ALA A O 1
ATOM 2817 N N . LEU A 1 344 ? 17.689 16.397 -44.387 1.00 72.56 344 LEU A N 1
ATOM 2818 C CA . LEU A 1 344 ? 16.666 15.817 -43.520 1.00 72.56 344 LEU A CA 1
ATOM 2819 C C . LEU A 1 344 ? 15.485 16.776 -43.350 1.00 72.56 344 LEU A C 1
ATOM 2821 O O . LEU A 1 344 ? 14.339 16.354 -43.490 1.00 72.56 344 LEU A O 1
ATOM 2825 N N . LYS A 1 345 ? 15.747 18.066 -43.111 1.00 74.06 345 LYS A N 1
ATOM 2826 C CA . LYS A 1 345 ? 14.690 19.080 -43.027 1.00 74.06 345 LYS A CA 1
ATOM 2827 C C . LYS A 1 345 ? 13.870 19.158 -44.307 1.00 74.06 345 LYS A C 1
ATOM 2829 O O . LYS A 1 345 ? 12.650 19.095 -44.249 1.00 74.06 345 LYS A O 1
ATOM 2834 N N . ARG A 1 346 ? 14.536 19.236 -45.462 1.00 73.81 346 ARG A N 1
ATOM 2835 C CA . ARG A 1 346 ? 13.874 19.311 -46.772 1.00 73.81 346 ARG A CA 1
ATOM 2836 C C . ARG A 1 346 ? 13.041 18.062 -47.064 1.00 73.81 346 ARG A C 1
ATOM 2838 O O . ARG A 1 346 ? 11.936 18.181 -47.580 1.00 73.81 346 ARG A O 1
ATOM 2845 N N . ILE A 1 347 ? 13.529 16.875 -46.697 1.00 74.12 347 ILE A N 1
ATOM 2846 C CA . ILE A 1 347 ? 12.765 15.622 -46.802 1.00 74.12 347 ILE A CA 1
ATOM 2847 C C . ILE A 1 347 ? 11.520 15.683 -45.919 1.00 74.12 347 ILE A C 1
ATOM 2849 O O . ILE A 1 347 ? 10.427 15.366 -46.381 1.00 74.12 347 ILE A O 1
ATOM 2853 N N . LEU A 1 348 ? 11.668 16.104 -44.664 1.00 73.62 348 LEU A N 1
ATOM 2854 C CA . LEU A 1 348 ? 10.553 16.207 -43.729 1.00 73.62 348 LEU A CA 1
ATOM 2855 C C . LEU A 1 348 ? 9.520 17.250 -44.192 1.00 73.62 348 LEU A C 1
ATOM 2857 O O . LEU A 1 348 ? 8.322 16.970 -44.170 1.00 73.62 348 LEU A O 1
ATOM 2861 N N . ASP A 1 349 ? 9.956 18.394 -44.715 1.00 76.69 349 ASP A N 1
ATOM 2862 C CA . ASP A 1 349 ? 9.079 19.421 -45.288 1.00 76.69 349 ASP A CA 1
ATOM 2863 C C . ASP A 1 349 ? 8.303 18.894 -46.511 1.00 76.69 349 ASP A C 1
ATOM 2865 O O . ASP A 1 349 ? 7.093 19.113 -46.610 1.00 76.69 349 ASP A O 1
ATOM 2869 N N . LEU A 1 350 ? 8.951 18.116 -47.390 1.00 74.00 350 LEU A N 1
ATOM 2870 C CA . LEU A 1 350 ? 8.289 17.431 -48.511 1.00 74.00 350 LEU A CA 1
ATOM 2871 C C . LEU A 1 350 ? 7.244 16.410 -48.030 1.00 74.00 350 LEU A C 1
ATOM 2873 O O . LEU A 1 350 ? 6.152 16.313 -48.587 1.00 74.00 350 LEU A O 1
ATOM 2877 N N . THR A 1 351 ? 7.529 15.668 -46.955 1.00 70.25 351 THR A N 1
ATOM 2878 C CA . THR A 1 351 ? 6.538 14.733 -46.388 1.00 70.25 351 THR A CA 1
ATOM 2879 C C . THR A 1 351 ? 5.330 15.432 -45.773 1.00 70.25 351 THR A C 1
ATOM 2881 O O . THR A 1 351 ? 4.230 14.873 -45.781 1.00 70.25 351 THR A O 1
ATOM 2884 N N . VAL A 1 352 ? 5.514 16.650 -45.258 1.00 77.00 352 VAL A N 1
ATOM 2885 C CA . VAL A 1 352 ? 4.420 17.488 -44.756 1.00 77.00 352 VAL A CA 1
ATOM 2886 C C . VAL A 1 352 ? 3.597 18.038 -45.922 1.00 77.00 352 VAL A C 1
ATOM 2888 O O . VAL A 1 352 ? 2.369 17.990 -45.855 1.00 77.00 352 VAL A O 1
ATOM 2891 N N . SER A 1 353 ? 4.236 18.503 -47.006 1.00 75.75 353 SER A N 1
ATOM 2892 C CA . SER A 1 353 ? 3.521 19.018 -48.185 1.00 75.75 353 SER A CA 1
ATOM 2893 C C . SER A 1 353 ? 2.694 17.949 -48.896 1.00 75.75 353 SER A C 1
ATOM 2895 O O . SER A 1 353 ? 1.596 18.241 -49.364 1.00 75.75 353 SER A O 1
ATOM 2897 N N . ASP A 1 354 ? 3.175 16.704 -48.914 1.00 71.00 354 ASP A N 1
ATOM 2898 C CA . ASP A 1 354 ? 2.459 15.558 -49.488 1.00 71.00 354 ASP A CA 1
ATOM 2899 C C . ASP A 1 354 ? 1.361 15.001 -48.550 1.00 71.00 354 ASP A C 1
ATOM 2901 O O . ASP A 1 354 ? 0.694 14.017 -48.874 1.00 71.00 354 ASP A O 1
ATOM 2905 N N . GLY A 1 355 ? 1.152 15.611 -47.374 1.00 65.94 355 GLY A N 1
ATOM 2906 C CA . GLY A 1 355 ? 0.122 15.216 -46.406 1.00 65.94 355 GLY A CA 1
ATOM 2907 C C . GLY A 1 355 ? 0.403 13.894 -45.682 1.00 65.94 355 GLY A C 1
ATOM 2908 O O . GLY A 1 355 ? -0.506 13.296 -45.105 1.00 65.94 355 GLY A O 1
ATOM 2909 N N . LEU A 1 356 ? 1.649 13.412 -45.710 1.00 61.94 356 LEU A N 1
ATOM 2910 C CA . LEU A 1 356 ? 2.033 12.102 -45.177 1.00 61.94 356 LEU A CA 1
ATOM 2911 C C . LEU A 1 356 ? 2.324 12.135 -43.666 1.00 61.94 356 LEU A C 1
ATOM 2913 O O . LEU A 1 356 ? 2.152 11.111 -42.997 1.00 61.94 356 LEU A O 1
ATOM 2917 N N . ILE A 1 357 ? 2.746 13.285 -43.123 1.00 67.75 357 ILE A N 1
ATOM 2918 C CA . ILE A 1 357 ? 3.065 13.508 -41.700 1.00 67.75 357 ILE A CA 1
ATOM 2919 C C . ILE A 1 357 ? 2.544 14.894 -41.260 1.00 67.75 357 ILE A C 1
ATOM 2921 O O . ILE A 1 357 ? 2.490 15.822 -42.064 1.00 67.75 357 ILE A O 1
ATOM 2925 N N . SER A 1 358 ? 2.157 15.061 -39.986 1.00 70.00 358 SER A N 1
ATOM 2926 C CA . SER A 1 358 ? 1.792 16.379 -39.444 1.00 70.00 358 SER A CA 1
ATOM 2927 C C . SER A 1 358 ? 3.023 17.283 -39.248 1.00 70.00 358 SER A C 1
ATOM 2929 O O . SER A 1 358 ? 4.100 16.786 -38.908 1.00 70.00 358 SER A O 1
ATOM 2931 N N . PRO A 1 359 ? 2.874 18.617 -39.348 1.00 71.12 359 PRO A N 1
ATOM 2932 C CA . PRO A 1 359 ? 3.973 19.557 -39.103 1.00 71.12 359 PRO A CA 1
ATOM 2933 C C . PRO A 1 359 ? 4.626 19.388 -37.721 1.00 71.12 359 PRO A C 1
ATOM 2935 O O . PRO A 1 359 ? 5.830 19.554 -37.575 1.00 71.12 359 PRO A O 1
ATOM 2938 N N . THR A 1 360 ? 3.840 19.004 -36.712 1.00 66.19 360 THR A N 1
ATOM 2939 C CA . THR A 1 360 ? 4.314 18.754 -35.342 1.00 66.19 360 THR A CA 1
ATOM 2940 C C . THR A 1 360 ? 5.246 17.549 -35.232 1.00 66.19 360 THR A C 1
ATOM 2942 O O . THR A 1 360 ? 6.282 17.644 -34.587 1.00 66.19 360 THR A O 1
ATOM 2945 N N . ILE A 1 361 ? 4.913 16.432 -35.885 1.00 64.56 361 ILE A N 1
ATOM 2946 C CA . ILE A 1 361 ? 5.746 15.221 -35.873 1.00 64.56 361 ILE A CA 1
ATOM 2947 C C . ILE A 1 361 ? 7.026 15.460 -36.684 1.00 64.56 361 ILE A C 1
ATOM 2949 O O . ILE A 1 361 ? 8.094 15.000 -36.297 1.00 64.56 361 ILE A O 1
ATOM 2953 N N . SER A 1 362 ? 6.927 16.207 -37.787 1.00 67.81 362 SER A N 1
ATOM 2954 C CA . SER A 1 362 ? 8.081 16.640 -38.581 1.00 67.81 362 SER A CA 1
ATOM 2955 C C . SER A 1 362 ? 9.075 17.457 -37.743 1.00 67.81 362 SER A C 1
ATOM 2957 O O . SER A 1 362 ? 10.262 17.133 -37.712 1.00 67.81 362 SER A O 1
ATOM 2959 N N . ASP A 1 363 ? 8.589 18.448 -36.986 1.00 65.38 363 ASP A N 1
ATOM 2960 C CA . ASP A 1 363 ? 9.429 19.272 -36.107 1.00 65.38 363 ASP A CA 1
ATOM 2961 C C . ASP A 1 363 ? 10.032 18.456 -34.948 1.00 65.38 363 ASP A C 1
ATOM 2963 O O . ASP A 1 363 ? 11.205 18.624 -34.628 1.00 65.38 363 ASP A O 1
ATOM 2967 N N . GLU A 1 364 ? 9.289 17.513 -34.356 1.00 60.28 364 GLU A N 1
ATOM 2968 C CA . GLU A 1 364 ? 9.833 16.601 -33.335 1.00 60.28 364 GLU A CA 1
ATOM 2969 C C . GLU A 1 364 ? 10.942 15.697 -33.883 1.00 60.28 364 GLU A C 1
ATOM 2971 O O . GLU A 1 364 ? 11.986 15.567 -33.243 1.00 60.28 364 GLU A O 1
ATOM 2976 N N . ILE A 1 365 ? 10.759 15.108 -35.070 1.00 62.50 365 ILE A N 1
ATOM 2977 C CA . ILE A 1 365 ? 11.789 14.292 -35.727 1.00 62.50 365 ILE A CA 1
ATOM 2978 C C . ILE A 1 365 ? 13.009 15.164 -36.035 1.00 62.50 365 ILE A C 1
ATOM 2980 O O . ILE A 1 365 ? 14.129 14.803 -35.681 1.00 62.50 365 ILE A O 1
ATOM 2984 N N . TYR A 1 366 ? 12.808 16.339 -36.634 1.00 67.56 366 TYR A N 1
ATOM 2985 C CA . TYR A 1 366 ? 13.896 17.264 -36.933 1.00 67.56 366 TYR A CA 1
ATOM 2986 C C . TYR A 1 366 ? 14.675 17.644 -35.666 1.00 67.56 366 TYR A C 1
ATOM 2988 O O . TYR A 1 366 ? 15.898 17.521 -35.644 1.00 67.56 366 TYR A O 1
ATOM 2996 N N . ARG A 1 367 ? 13.991 18.027 -34.580 1.00 58.94 367 ARG A N 1
ATOM 2997 C CA . ARG A 1 367 ? 14.614 18.386 -33.294 1.00 58.94 367 ARG A CA 1
ATOM 2998 C C . ARG A 1 367 ? 15.320 17.217 -32.616 1.00 58.94 367 ARG A C 1
ATOM 3000 O O . ARG A 1 367 ? 16.395 17.435 -32.056 1.00 58.94 367 ARG A O 1
ATOM 3007 N N . LEU A 1 368 ? 14.752 16.010 -32.673 1.00 56.41 368 LEU A N 1
ATOM 3008 C CA . LEU A 1 368 ? 15.363 14.793 -32.133 1.00 56.41 368 LEU A CA 1
ATOM 3009 C C . LEU A 1 368 ? 16.731 14.539 -32.770 1.00 56.41 368 LEU A C 1
ATOM 3011 O O . LEU A 1 368 ? 17.666 14.174 -32.069 1.00 56.41 368 LEU A O 1
ATOM 3015 N N . PHE A 1 369 ? 16.865 14.771 -34.076 1.00 56.56 369 PHE A N 1
ATOM 3016 C CA . PHE A 1 369 ? 18.114 14.517 -34.792 1.00 56.56 369 PHE A CA 1
ATOM 3017 C C . PHE A 1 369 ? 19.066 15.724 -34.849 1.00 56.56 369 PHE A C 1
ATOM 3019 O O . PHE A 1 369 ? 20.272 15.512 -34.898 1.00 56.56 369 PHE A O 1
ATOM 3026 N N . THR A 1 370 ? 18.568 16.970 -34.809 1.00 55.25 370 THR A N 1
ATOM 3027 C CA . THR A 1 370 ? 19.390 18.177 -35.074 1.00 55.25 370 THR A CA 1
ATOM 3028 C C . THR A 1 370 ? 19.487 19.180 -33.919 1.00 55.25 370 THR A C 1
ATOM 3030 O O . THR A 1 370 ? 20.462 19.924 -33.835 1.00 55.25 370 THR A O 1
ATOM 3033 N N . GLY A 1 371 ? 18.488 19.242 -33.030 1.00 44.78 371 GLY A N 1
ATOM 3034 C CA . GLY A 1 371 ? 18.224 20.455 -32.245 1.00 44.78 371 GLY A CA 1
ATOM 3035 C C . GLY A 1 371 ? 18.721 20.463 -30.798 1.00 44.78 371 GLY A C 1
ATOM 3036 O O . GLY A 1 371 ? 18.908 21.539 -30.239 1.00 44.78 371 GLY A O 1
ATOM 3037 N N . ILE A 1 372 ? 18.902 19.303 -30.157 1.00 44.59 372 ILE A N 1
ATOM 3038 C CA . ILE A 1 372 ? 19.156 19.248 -28.698 1.00 44.59 372 ILE A CA 1
ATOM 3039 C C . ILE A 1 372 ? 20.347 18.354 -28.327 1.00 44.59 372 ILE A C 1
ATOM 3041 O O . ILE A 1 372 ? 21.025 18.619 -27.337 1.00 44.59 372 ILE A O 1
ATOM 3045 N N . LEU A 1 373 ? 20.660 17.333 -29.127 1.00 47.22 373 LEU A N 1
ATOM 3046 C CA . LEU A 1 373 ? 21.769 16.423 -28.836 1.00 47.22 373 LEU A CA 1
ATOM 3047 C C . LEU A 1 373 ? 23.166 17.035 -29.071 1.00 47.22 373 LEU A C 1
ATOM 3049 O O . LEU A 1 373 ? 24.010 16.940 -28.187 1.00 47.22 373 LEU A O 1
ATOM 3053 N N . PRO A 1 374 ? 23.475 17.682 -30.202 1.00 41.97 374 PRO A N 1
ATOM 3054 C CA . PRO A 1 374 ? 24.878 17.856 -30.575 1.00 41.97 374 PRO A CA 1
ATOM 3055 C C . PRO A 1 374 ? 25.577 19.123 -30.037 1.00 41.97 374 PRO A C 1
ATOM 3057 O O . PRO A 1 374 ? 26.778 19.262 -30.227 1.00 41.97 374 PRO A O 1
ATOM 3060 N N . ILE A 1 375 ? 24.899 20.034 -29.325 1.00 40.38 375 ILE A N 1
ATOM 3061 C CA . ILE A 1 375 ? 25.557 21.206 -28.690 1.00 40.38 375 ILE A CA 1
ATOM 3062 C C . ILE A 1 375 ? 26.170 20.832 -27.329 1.00 40.38 375 ILE A C 1
ATOM 3064 O O . ILE A 1 375 ? 27.199 21.375 -26.929 1.00 40.38 375 ILE A O 1
ATOM 3068 N N . SER A 1 376 ? 25.569 19.871 -26.624 1.00 43.19 376 SER A N 1
ATOM 3069 C CA . SER A 1 376 ? 26.055 19.348 -25.342 1.00 43.19 376 SER A CA 1
ATOM 3070 C C . SER A 1 376 ? 27.008 18.159 -25.505 1.00 43.19 376 SER A C 1
ATOM 3072 O O . SER A 1 376 ? 27.803 17.898 -24.609 1.00 43.19 376 SER A O 1
ATOM 3074 N N . ILE A 1 377 ? 26.987 17.465 -26.647 1.00 46.00 377 ILE A N 1
ATOM 3075 C CA . ILE A 1 377 ? 27.779 16.252 -26.899 1.00 46.00 377 ILE A CA 1
ATOM 3076 C C . ILE A 1 377 ? 29.296 16.468 -27.109 1.00 46.00 377 ILE A C 1
ATOM 3078 O O . ILE A 1 377 ? 30.048 15.628 -26.634 1.00 46.00 377 ILE A O 1
ATOM 3082 N N . PRO A 1 378 ? 29.822 17.541 -27.729 1.00 43.47 378 PRO A N 1
ATOM 3083 C CA . PRO A 1 378 ? 31.266 17.701 -27.943 1.00 43.47 378 PRO A CA 1
ATOM 3084 C C . PRO A 1 378 ? 32.125 17.659 -26.659 1.00 43.47 378 PRO A C 1
ATOM 3086 O O . PRO A 1 378 ? 33.114 16.925 -26.638 1.00 43.47 378 PRO A O 1
ATOM 3089 N N . PRO A 1 379 ? 31.766 18.344 -25.549 1.00 44.75 379 PRO A N 1
ATOM 3090 C CA . PRO A 1 379 ? 32.458 18.151 -24.270 1.00 44.75 379 PRO A CA 1
ATOM 3091 C C . PRO A 1 379 ? 32.206 16.766 -23.649 1.00 44.75 379 PRO A C 1
ATOM 3093 O O . PRO A 1 379 ? 33.011 16.302 -22.845 1.00 44.75 379 PRO A O 1
ATOM 3096 N N . ILE A 1 380 ? 31.122 16.086 -24.029 1.00 47.38 380 ILE A N 1
ATOM 3097 C CA . ILE A 1 380 ? 30.787 14.736 -23.568 1.00 47.38 380 ILE A CA 1
ATOM 3098 C C . ILE A 1 380 ? 31.635 13.698 -24.303 1.00 47.38 380 ILE A C 1
ATOM 3100 O O . ILE A 1 380 ? 32.218 12.878 -23.619 1.00 47.38 380 ILE A O 1
ATOM 3104 N N . ILE A 1 381 ? 31.815 13.765 -25.627 1.00 49.62 381 ILE A N 1
ATOM 3105 C CA . ILE A 1 381 ? 32.706 12.862 -26.385 1.00 49.62 381 ILE A CA 1
ATOM 3106 C C . ILE A 1 381 ? 34.148 12.984 -25.899 1.00 49.62 381 ILE A C 1
ATOM 3108 O O . ILE A 1 381 ? 34.794 11.973 -25.636 1.00 49.62 381 ILE A O 1
ATOM 3112 N N . ASN A 1 382 ? 34.604 14.211 -25.644 1.00 46.81 382 ASN A N 1
ATOM 3113 C CA . ASN A 1 382 ? 35.903 14.455 -25.025 1.00 46.81 382 ASN A CA 1
ATOM 3114 C C . ASN A 1 382 ? 36.022 13.775 -23.641 1.00 46.81 382 ASN A C 1
ATOM 3116 O O . ASN A 1 382 ? 37.058 13.208 -23.316 1.00 46.81 382 ASN A O 1
ATOM 3120 N N . ASN A 1 383 ? 34.953 13.764 -22.837 1.00 48.31 383 ASN A N 1
ATOM 3121 C CA . ASN A 1 383 ? 34.910 13.000 -21.585 1.00 48.31 383 ASN A CA 1
ATOM 3122 C C . ASN A 1 383 ? 34.724 11.482 -21.803 1.00 48.31 383 ASN A C 1
ATOM 3124 O O . ASN A 1 383 ? 35.174 10.717 -20.960 1.00 48.31 383 ASN A O 1
ATOM 3128 N N . LEU A 1 384 ? 34.089 11.032 -22.895 1.00 51.16 384 LEU A N 1
ATOM 3129 C CA . LEU A 1 384 ? 33.869 9.615 -23.224 1.00 51.16 384 LEU A CA 1
ATOM 3130 C C . LEU A 1 384 ? 35.189 8.913 -23.585 1.00 51.16 384 LEU A C 1
ATOM 3132 O O . LEU A 1 384 ? 35.403 7.787 -23.153 1.00 51.16 384 LEU A O 1
ATOM 3136 N N . PHE A 1 385 ? 36.075 9.572 -24.342 1.00 53.38 385 PHE A N 1
ATOM 3137 C CA . PHE A 1 385 ? 37.337 8.985 -24.822 1.00 53.38 385 PHE A CA 1
ATOM 3138 C C . PHE A 1 385 ? 38.584 9.400 -24.022 1.00 53.38 385 PHE A C 1
ATOM 3140 O O . PHE A 1 385 ? 39.615 8.728 -24.106 1.00 53.38 385 PHE A O 1
ATOM 3147 N N . HIS A 1 386 ? 38.528 10.479 -23.228 1.00 52.56 386 HIS A N 1
ATOM 3148 C CA . HIS A 1 386 ? 39.714 11.040 -22.558 1.00 52.56 386 HIS A CA 1
ATOM 3149 C C . HIS A 1 386 ? 39.595 11.197 -21.030 1.00 52.56 386 HIS A C 1
ATOM 3151 O O . HIS A 1 386 ? 40.400 11.912 -20.424 1.00 52.56 386 HIS A O 1
ATOM 3157 N N . SER A 1 387 ? 38.667 10.494 -20.363 1.00 44.22 387 SER A N 1
ATOM 3158 C CA . SER A 1 387 ? 38.437 10.601 -18.905 1.00 44.22 387 SER A CA 1
ATOM 3159 C C . SER A 1 387 ? 39.610 10.191 -17.996 1.00 44.22 387 SER A C 1
ATOM 3161 O O . SER A 1 387 ? 39.488 10.321 -16.781 1.00 44.22 387 SER A O 1
ATOM 3163 N N . ASN A 1 388 ? 40.745 9.728 -18.536 1.00 40.88 388 ASN A N 1
ATOM 3164 C CA . ASN A 1 388 ? 41.905 9.262 -17.761 1.00 40.88 388 ASN A CA 1
ATOM 3165 C C . ASN A 1 388 ? 43.210 10.052 -18.007 1.00 40.88 388 ASN A C 1
ATOM 3167 O O . ASN A 1 388 ? 44.299 9.536 -17.753 1.00 40.88 388 ASN A O 1
ATOM 3171 N N . SER A 1 389 ? 43.152 11.313 -18.451 1.00 38.72 389 SER A N 1
ATOM 3172 C CA . SER A 1 389 ? 44.349 12.173 -18.475 1.00 38.72 389 SER A CA 1
ATOM 3173 C C . SER A 1 389 ? 44.690 12.707 -17.072 1.00 38.72 389 SER A C 1
ATOM 3175 O O . SER A 1 389 ? 44.351 13.827 -16.691 1.00 38.72 389 SER A O 1
ATOM 3177 N N . LEU A 1 390 ? 45.400 11.894 -16.287 1.00 35.31 390 LEU A N 1
ATOM 3178 C CA . LEU A 1 390 ? 46.136 12.297 -15.082 1.00 35.31 390 LEU A CA 1
ATOM 3179 C C . LEU A 1 390 ? 47.407 13.080 -15.466 1.00 35.31 390 LEU A C 1
ATOM 3181 O O . LEU A 1 390 ? 48.523 12.660 -15.186 1.00 35.31 390 LEU A O 1
ATOM 3185 N N . SER A 1 391 ? 47.281 14.224 -16.132 1.00 30.78 391 SER A N 1
ATOM 3186 C CA . SER A 1 391 ? 48.358 15.221 -16.157 1.00 30.78 391 SER A CA 1
ATOM 3187 C C . SER A 1 391 ? 47.794 16.565 -16.596 1.00 30.78 391 SER A C 1
ATOM 3189 O O . SER A 1 391 ? 47.089 16.639 -17.594 1.00 30.78 391 SER A O 1
ATOM 3191 N N . GLY A 1 392 ? 48.095 17.634 -15.856 1.00 31.00 392 GLY A N 1
ATOM 3192 C CA . GLY A 1 392 ? 47.663 19.011 -16.134 1.00 31.00 392 GLY A CA 1
ATOM 3193 C C . GLY A 1 392 ? 48.266 19.631 -17.402 1.00 31.00 392 GLY A C 1
ATOM 3194 O O . GLY A 1 392 ? 48.744 20.762 -17.373 1.00 31.00 392 GLY A O 1
ATOM 3195 N N . THR A 1 393 ? 48.265 18.907 -18.516 1.00 27.75 393 THR A N 1
ATOM 3196 C CA . THR A 1 393 ? 48.576 19.422 -19.845 1.00 27.75 393 THR A CA 1
ATOM 3197 C C . THR A 1 393 ? 47.298 19.992 -20.461 1.00 27.75 393 THR A C 1
ATOM 3199 O O . THR A 1 393 ? 46.236 19.379 -20.405 1.00 27.75 393 THR A O 1
ATOM 3202 N N . LYS A 1 394 ? 47.371 21.214 -21.013 1.00 35.28 394 LYS A N 1
ATOM 3203 C CA . LYS A 1 394 ? 46.275 21.803 -21.797 1.00 35.28 394 LYS A CA 1
ATOM 3204 C C . LYS A 1 394 ? 45.984 20.876 -22.979 1.00 35.28 394 LYS A C 1
ATOM 3206 O O . LYS A 1 394 ? 46.787 20.793 -23.904 1.00 35.28 394 LYS A O 1
ATOM 3211 N N . ILE A 1 395 ? 44.858 20.181 -22.902 1.00 36.31 395 ILE A N 1
ATOM 3212 C CA . ILE A 1 395 ? 44.404 19.197 -23.883 1.00 36.31 395 ILE A CA 1
ATOM 3213 C C . ILE A 1 395 ? 44.027 19.952 -25.177 1.00 36.31 395 ILE A C 1
ATOM 3215 O O . ILE A 1 395 ? 43.314 20.959 -25.087 1.00 36.31 395 ILE A O 1
ATOM 3219 N N . PRO A 1 396 ? 44.524 19.553 -26.365 1.00 36.50 396 PRO A N 1
ATOM 3220 C CA . PRO A 1 396 ? 44.076 20.132 -27.630 1.00 36.50 396 PRO A CA 1
ATOM 3221 C C . PRO A 1 396 ? 42.591 19.799 -27.881 1.00 36.50 396 PRO A C 1
ATOM 3223 O O . PRO A 1 396 ? 42.104 18.790 -27.377 1.00 36.50 396 PRO A O 1
ATOM 3226 N N . PRO A 1 397 ? 41.845 20.638 -28.624 1.00 43.41 397 PRO A N 1
ATOM 3227 C CA . PRO A 1 397 ? 40.438 20.373 -28.926 1.00 43.41 397 PRO A CA 1
ATOM 3228 C C . PRO A 1 397 ? 40.254 19.021 -29.654 1.00 43.41 397 PRO A C 1
ATOM 3230 O O . PRO A 1 397 ? 41.143 18.639 -30.415 1.00 43.41 397 PRO A O 1
ATOM 3233 N N . PRO A 1 398 ? 39.096 18.339 -29.487 1.00 45.81 398 PRO A N 1
ATOM 3234 C CA . PRO A 1 398 ? 38.800 17.010 -30.066 1.00 45.81 398 PRO A CA 1
ATOM 3235 C C . PRO A 1 398 ? 38.778 16.982 -31.606 1.00 45.81 398 PRO A C 1
ATOM 3237 O O . PRO A 1 398 ? 38.639 15.940 -32.238 1.00 45.81 398 PRO A O 1
ATOM 3240 N N . TYR A 1 399 ? 38.917 18.151 -32.219 1.00 51.56 399 TYR A N 1
ATOM 3241 C CA . TYR A 1 399 ? 39.016 18.379 -33.645 1.00 51.56 399 TYR A CA 1
ATOM 3242 C C . TYR A 1 399 ? 40.174 19.349 -33.900 1.00 51.56 399 TYR A C 1
ATOM 3244 O O . TYR A 1 399 ? 40.314 20.372 -33.221 1.00 51.56 399 TYR A O 1
ATOM 3252 N N . VAL A 1 400 ? 40.990 19.087 -34.919 1.00 51.12 400 VAL A N 1
ATOM 3253 C CA . VAL A 1 400 ? 41.940 20.087 -35.425 1.00 51.12 400 VAL A CA 1
ATOM 3254 C C . VAL A 1 400 ? 41.350 20.692 -36.693 1.00 51.12 400 VAL A C 1
ATOM 3256 O O . VAL A 1 400 ? 41.397 20.089 -37.763 1.00 51.12 400 VAL A O 1
ATOM 3259 N N . TRP A 1 401 ? 40.772 21.894 -36.578 1.00 55.12 401 TRP A N 1
ATOM 3260 C CA . TRP A 1 401 ? 40.300 22.642 -37.745 1.00 55.12 401 TRP A CA 1
ATOM 3261 C C . TRP A 1 401 ? 41.499 23.128 -38.558 1.00 55.12 401 TRP A C 1
ATOM 3263 O O . TRP A 1 401 ? 42.221 24.040 -38.141 1.00 55.12 401 TRP A O 1
ATOM 3273 N N . LYS A 1 402 ? 41.696 22.578 -39.755 1.00 54.38 402 LYS A N 1
ATOM 3274 C CA . LYS A 1 402 ? 42.665 23.131 -40.703 1.00 54.38 402 LYS A CA 1
ATOM 3275 C C . LYS A 1 402 ? 42.024 24.298 -41.435 1.00 54.38 402 LYS A C 1
ATOM 3277 O O . LYS A 1 402 ? 41.247 24.113 -42.370 1.00 54.38 402 LYS A O 1
ATOM 3282 N N . ILE A 1 403 ? 42.338 25.514 -41.002 1.00 57.66 403 ILE A N 1
ATOM 3283 C CA . ILE A 1 403 ? 41.882 26.742 -41.659 1.00 57.66 403 ILE A CA 1
ATOM 3284 C C . ILE A 1 403 ? 42.923 27.139 -42.703 1.00 57.66 403 ILE A C 1
ATOM 3286 O O . ILE A 1 403 ? 44.095 27.330 -42.377 1.00 57.66 403 ILE A O 1
ATOM 3290 N N . ASN A 1 404 ? 42.500 27.282 -43.958 1.00 56.16 404 ASN A N 1
ATOM 3291 C CA . ASN A 1 404 ? 43.370 27.822 -44.992 1.00 56.16 404 ASN A CA 1
ATOM 3292 C C . ASN A 1 404 ? 43.650 29.304 -44.678 1.00 56.16 404 ASN A C 1
ATOM 3294 O O . ASN A 1 404 ? 42.708 30.099 -44.592 1.00 56.16 404 ASN A O 1
ATOM 3298 N N . PRO A 1 405 ? 44.924 29.699 -44.517 1.00 54.97 405 PRO A N 1
ATOM 3299 C CA . PRO A 1 405 ? 45.282 31.044 -44.079 1.00 54.97 405 PRO A CA 1
ATOM 3300 C C . PRO A 1 405 ? 44.941 32.134 -45.106 1.00 54.97 405 PRO A C 1
ATOM 3302 O O . PRO A 1 405 ? 44.871 33.302 -44.732 1.00 54.97 405 PRO A O 1
ATOM 3305 N N . VAL A 1 406 ? 44.725 31.769 -46.376 1.00 53.69 406 VAL A N 1
ATOM 3306 C CA . VAL A 1 406 ? 44.444 32.694 -47.485 1.00 53.69 406 VAL A CA 1
ATOM 3307 C C . VAL A 1 406 ? 42.947 32.819 -47.741 1.00 53.69 406 VAL A C 1
ATOM 3309 O O . VAL A 1 406 ? 42.435 33.927 -47.860 1.00 53.69 406 VAL A O 1
ATOM 3312 N N . THR A 1 407 ? 42.227 31.697 -47.813 1.00 56.72 407 THR A N 1
ATOM 3313 C CA . THR A 1 407 ? 40.780 31.715 -48.091 1.00 56.72 407 THR A CA 1
ATOM 3314 C C . THR A 1 407 ? 39.934 31.903 -46.837 1.00 56.72 407 THR A C 1
ATOM 3316 O O . THR A 1 407 ? 38.733 32.120 -46.962 1.00 56.72 407 THR A O 1
ATOM 3319 N N . GLN A 1 408 ? 40.541 31.812 -45.645 1.00 54.84 408 GLN A N 1
ATOM 3320 C CA . GLN A 1 408 ? 39.870 31.890 -44.340 1.00 54.84 408 GLN A CA 1
ATOM 3321 C C . GLN A 1 408 ? 38.716 30.883 -44.195 1.00 54.84 408 GLN A C 1
ATOM 3323 O O . GLN A 1 408 ? 37.790 31.079 -43.412 1.00 54.84 408 GLN A O 1
ATOM 3328 N N . LYS A 1 409 ? 38.792 29.780 -44.949 1.00 50.62 409 LYS A N 1
ATOM 3329 C CA . LYS A 1 409 ? 37.840 28.668 -44.927 1.00 50.62 409 LYS A CA 1
ATOM 3330 C C . LYS A 1 409 ? 38.444 27.471 -44.209 1.00 50.62 409 LYS A C 1
ATOM 3332 O O . LYS A 1 409 ? 39.648 27.218 -44.302 1.00 50.62 409 LYS A O 1
ATOM 3337 N N . ILE A 1 410 ? 37.594 26.712 -43.530 1.00 52.94 410 ILE A N 1
ATOM 3338 C CA . ILE A 1 410 ? 37.945 25.390 -43.010 1.00 52.94 410 ILE A CA 1
ATOM 3339 C C . ILE A 1 410 ? 38.127 24.458 -44.214 1.00 52.94 410 ILE A C 1
ATOM 3341 O O . ILE A 1 410 ? 37.274 24.405 -45.094 1.00 52.94 410 ILE A O 1
ATOM 3345 N N . THR A 1 411 ? 39.262 23.768 -44.275 1.00 48.22 411 THR A N 1
ATOM 3346 C CA . THR A 1 411 ? 39.621 22.850 -45.371 1.00 48.22 411 THR A CA 1
ATOM 3347 C C . THR A 1 411 ? 39.481 21.385 -44.994 1.00 48.22 411 THR A C 1
ATOM 3349 O O . THR A 1 411 ? 39.204 20.569 -45.862 1.00 48.22 411 THR A O 1
ATOM 3352 N N . SER A 1 412 ? 39.673 21.038 -43.722 1.00 52.47 412 SER A N 1
ATOM 3353 C CA . SER A 1 412 ? 39.444 19.692 -43.183 1.00 52.47 412 SER A CA 1
ATOM 3354 C C . SER A 1 412 ? 39.389 19.728 -41.655 1.00 52.47 412 SER A C 1
ATOM 3356 O O . SER A 1 412 ? 39.859 20.685 -41.026 1.00 52.47 412 SER A O 1
ATOM 3358 N N . ILE A 1 413 ? 38.782 18.693 -41.079 1.00 54.66 413 ILE A N 1
ATOM 3359 C CA . ILE A 1 413 ? 38.707 18.434 -39.641 1.00 54.66 413 ILE A CA 1
ATOM 3360 C C . ILE A 1 413 ? 39.445 17.114 -39.413 1.00 54.66 413 ILE A C 1
ATOM 3362 O O . ILE A 1 413 ? 38.993 16.087 -39.912 1.00 54.66 413 ILE A O 1
ATOM 3366 N N . ASP A 1 414 ? 40.579 17.140 -38.710 1.00 51.25 414 ASP A N 1
ATOM 3367 C CA . ASP A 1 414 ? 41.250 15.903 -38.287 1.00 51.25 414 ASP A CA 1
ATOM 3368 C C . ASP A 1 414 ? 40.661 15.434 -36.945 1.00 51.25 414 ASP A C 1
ATOM 3370 O O . ASP A 1 414 ? 40.421 16.260 -36.054 1.00 51.25 414 ASP A O 1
ATOM 3374 N N . TYR A 1 415 ? 40.469 14.119 -36.802 1.00 54.72 415 TYR A N 1
ATOM 3375 C CA . TYR A 1 415 ? 39.911 13.462 -35.615 1.00 54.72 415 TYR A CA 1
ATOM 3376 C C . TYR A 1 415 ? 40.984 12.681 -34.844 1.00 54.72 415 TYR A C 1
ATOM 3378 O O . TYR A 1 415 ? 41.924 12.155 -35.441 1.00 54.72 415 TYR A O 1
ATOM 3386 N N . THR A 1 416 ? 40.826 12.560 -33.526 1.00 55.31 416 THR A N 1
ATOM 3387 C CA . THR A 1 416 ? 41.589 11.618 -32.695 1.00 55.31 416 THR A CA 1
ATOM 3388 C C . THR A 1 416 ? 41.103 10.178 -32.919 1.00 55.31 416 THR A C 1
ATOM 3390 O O . THR A 1 416 ? 39.922 9.938 -33.157 1.00 55.31 416 THR A O 1
ATOM 3393 N N . THR A 1 417 ? 42.021 9.206 -32.878 1.00 57.88 417 THR A N 1
ATOM 3394 C CA . THR A 1 417 ? 41.766 7.790 -33.217 1.00 57.88 417 THR A CA 1
ATOM 3395 C C . THR A 1 417 ? 41.656 6.897 -31.976 1.00 57.88 417 THR A C 1
ATOM 3397 O O . THR A 1 417 ? 42.203 5.795 -31.952 1.00 57.88 417 THR A O 1
ATOM 3400 N N . ALA A 1 418 ? 41.027 7.371 -30.897 1.00 62.19 418 ALA A N 1
ATOM 3401 C CA . ALA A 1 418 ? 40.825 6.527 -29.722 1.00 62.19 418 ALA A CA 1
ATOM 3402 C C . ALA A 1 418 ? 39.815 5.405 -30.033 1.00 62.19 418 ALA A C 1
ATOM 3404 O O . ALA A 1 418 ? 38.810 5.637 -30.705 1.00 62.19 418 ALA A O 1
ATOM 3405 N N . ILE A 1 419 ? 40.089 4.192 -29.544 1.00 67.75 419 ILE A N 1
ATOM 3406 C CA . ILE A 1 419 ? 39.283 2.989 -29.793 1.00 67.75 419 ILE A CA 1
ATOM 3407 C C . ILE A 1 419 ? 38.698 2.498 -28.464 1.00 67.75 419 ILE A C 1
ATOM 3409 O O . ILE A 1 419 ? 39.419 2.406 -27.471 1.00 67.75 419 ILE A O 1
ATOM 3413 N N . MET A 1 420 ? 37.405 2.162 -28.437 1.00 69.62 420 MET A N 1
ATOM 3414 C CA . MET A 1 420 ? 36.720 1.611 -27.261 1.00 69.62 420 MET A CA 1
ATOM 3415 C C . MET A 1 420 ? 36.054 0.265 -27.550 1.00 69.62 420 MET A C 1
ATOM 3417 O O . MET A 1 420 ? 35.499 0.044 -28.628 1.00 69.62 420 MET A O 1
ATOM 3421 N N . ASN A 1 421 ? 36.058 -0.624 -26.554 1.00 73.44 421 ASN A N 1
ATOM 3422 C CA . ASN A 1 421 ? 35.230 -1.831 -26.559 1.00 73.44 421 ASN A CA 1
ATOM 3423 C C . ASN A 1 421 ? 33.798 -1.519 -26.066 1.00 73.44 421 ASN A C 1
ATOM 3425 O O . ASN A 1 421 ? 33.486 -0.407 -25.640 1.00 73.44 421 ASN A O 1
ATOM 3429 N N . TYR A 1 422 ? 32.918 -2.522 -26.106 1.00 70.62 422 TYR A N 1
ATOM 3430 C CA . TYR A 1 422 ? 31.515 -2.379 -25.702 1.00 70.62 422 TYR A CA 1
ATOM 3431 C C . TYR A 1 422 ? 31.326 -1.890 -24.254 1.00 70.62 422 TYR A C 1
ATOM 3433 O O . TYR A 1 422 ? 30.525 -0.987 -24.019 1.00 70.62 422 TYR A O 1
ATOM 3441 N N . ASN A 1 423 ? 32.047 -2.468 -23.288 1.00 69.00 423 ASN A N 1
ATOM 3442 C CA . ASN A 1 423 ? 31.876 -2.132 -21.870 1.00 69.00 423 ASN A CA 1
ATOM 3443 C C . ASN A 1 423 ? 32.312 -0.693 -21.595 1.00 69.00 423 ASN A C 1
ATOM 3445 O O . ASN A 1 423 ? 31.612 0.039 -20.897 1.00 69.00 423 ASN A O 1
ATOM 3449 N N . ASP A 1 424 ? 33.433 -0.284 -22.184 1.00 69.38 424 ASP A N 1
ATOM 3450 C CA . ASP A 1 424 ? 33.963 1.068 -22.048 1.00 69.38 424 ASP A CA 1
ATOM 3451 C C . ASP A 1 424 ? 33.001 2.084 -22.671 1.00 69.38 424 ASP A C 1
ATOM 3453 O O . ASP A 1 424 ? 32.629 3.057 -22.018 1.00 69.38 424 ASP A O 1
ATOM 3457 N N . PHE A 1 425 ? 32.483 1.799 -23.871 1.00 70.06 425 PHE A N 1
ATOM 3458 C CA . PHE A 1 425 ? 31.504 2.657 -24.537 1.00 70.06 425 PHE A CA 1
ATOM 3459 C C . PHE A 1 425 ? 30.193 2.792 -23.745 1.00 70.06 425 PHE A C 1
ATOM 3461 O O . PHE A 1 425 ? 29.677 3.898 -23.577 1.00 70.06 425 PHE A O 1
ATOM 3468 N N . VAL A 1 426 ? 29.647 1.685 -23.226 1.00 63.78 426 VAL A N 1
ATOM 3469 C CA . VAL A 1 426 ? 28.407 1.692 -22.433 1.00 63.78 426 VAL A CA 1
ATOM 3470 C C . VAL A 1 426 ? 28.586 2.429 -21.110 1.00 63.78 426 VAL A C 1
ATOM 3472 O O . VAL A 1 426 ? 27.725 3.230 -20.751 1.00 63.78 426 VAL A O 1
ATOM 3475 N N . ASN A 1 427 ? 29.688 2.195 -20.397 1.00 65.19 427 ASN A N 1
ATOM 3476 C CA . ASN A 1 427 ? 29.975 2.879 -19.136 1.00 65.19 427 ASN A CA 1
ATOM 3477 C C . ASN A 1 427 ? 30.154 4.385 -19.353 1.00 65.19 427 ASN A C 1
ATOM 3479 O O . ASN A 1 427 ? 29.616 5.195 -18.597 1.00 65.19 427 ASN A O 1
ATOM 3483 N N . ALA A 1 428 ? 30.854 4.762 -20.422 1.00 60.88 428 ALA A N 1
ATOM 3484 C CA . ALA A 1 428 ? 31.042 6.149 -20.801 1.00 60.88 428 ALA A CA 1
ATOM 3485 C C . ALA A 1 428 ? 29.684 6.807 -21.146 1.00 60.88 428 ALA A C 1
ATOM 3487 O O . ALA A 1 428 ? 29.356 7.877 -20.622 1.00 60.88 428 ALA A O 1
ATOM 3488 N N . MET A 1 429 ? 28.836 6.133 -21.935 1.00 60.12 429 MET A N 1
ATOM 3489 C CA . MET A 1 429 ? 27.467 6.577 -22.239 1.00 60.12 429 MET A CA 1
ATOM 3490 C C . MET A 1 429 ? 26.554 6.615 -21.005 1.00 60.12 429 MET A C 1
ATOM 3492 O O . MET A 1 429 ? 25.650 7.445 -20.951 1.00 60.12 429 MET A O 1
ATOM 3496 N N . GLY A 1 430 ? 26.789 5.779 -19.991 1.00 57.97 430 GLY A N 1
ATOM 3497 C CA . GLY A 1 430 ? 26.052 5.790 -18.723 1.00 57.97 430 GLY A CA 1
ATOM 3498 C C . GLY A 1 430 ? 26.058 7.165 -18.047 1.00 57.97 430 GLY A C 1
ATOM 3499 O O . GLY A 1 430 ? 25.008 7.650 -17.630 1.00 57.97 430 GLY A O 1
ATOM 3500 N N . ASN A 1 431 ? 27.200 7.859 -18.065 1.00 54.78 431 ASN A N 1
ATOM 3501 C CA . ASN A 1 431 ? 27.320 9.224 -17.537 1.00 54.78 431 ASN A CA 1
ATOM 3502 C C . ASN A 1 431 ? 26.499 10.245 -18.348 1.00 54.78 431 ASN A C 1
ATOM 3504 O O . ASN A 1 431 ? 25.916 11.173 -17.786 1.00 54.78 431 ASN A O 1
ATOM 3508 N N . PHE A 1 432 ? 26.416 10.076 -19.673 1.00 53.19 432 PHE A N 1
ATOM 3509 C CA . PHE A 1 432 ? 25.543 10.890 -20.527 1.00 53.19 432 PHE A CA 1
ATOM 3510 C C . PHE A 1 432 ? 24.064 10.644 -20.215 1.00 53.19 432 PHE A C 1
ATOM 3512 O O . PHE A 1 432 ? 23.283 11.588 -20.148 1.00 53.19 432 PHE A O 1
ATOM 3519 N N . ILE A 1 433 ? 23.689 9.386 -19.983 1.00 53.59 433 ILE A N 1
ATOM 3520 C CA . ILE A 1 433 ? 22.322 8.965 -19.666 1.00 53.59 433 ILE A CA 1
ATOM 3521 C C . ILE A 1 433 ? 21.880 9.515 -18.304 1.00 53.59 433 ILE A C 1
ATOM 3523 O O . ILE A 1 433 ? 20.762 10.019 -18.179 1.00 53.59 433 ILE A O 1
ATOM 3527 N N . ASP A 1 434 ? 22.755 9.481 -17.300 1.00 52.84 434 ASP A N 1
ATOM 3528 C CA . ASP A 1 434 ? 22.472 10.049 -15.981 1.00 52.84 434 ASP A CA 1
ATOM 3529 C C . ASP A 1 434 ? 22.353 11.579 -16.020 1.00 52.84 434 ASP A C 1
ATOM 3531 O O . ASP A 1 434 ? 21.465 12.142 -15.377 1.00 52.84 434 ASP A O 1
ATOM 3535 N N . ASN A 1 435 ? 23.131 12.252 -16.872 1.00 46.97 435 ASN A N 1
ATOM 3536 C CA . ASN A 1 435 ? 22.936 13.673 -17.166 1.00 46.97 435 ASN A CA 1
ATOM 3537 C C . ASN A 1 435 ? 21.661 13.924 -17.997 1.00 46.97 435 ASN A C 1
ATOM 3539 O O . ASN A 1 435 ? 20.958 14.903 -17.768 1.00 46.97 435 ASN A O 1
ATOM 3543 N N . GLY A 1 436 ? 21.273 13.026 -18.903 1.00 43.53 436 GLY A N 1
ATOM 3544 C CA . GLY A 1 436 ? 20.013 13.094 -19.651 1.00 43.53 436 GLY A CA 1
ATOM 3545 C C . GLY A 1 436 ? 18.771 13.014 -18.754 1.00 43.53 436 GLY A C 1
ATOM 3546 O O . GLY A 1 436 ? 17.775 13.688 -19.015 1.00 43.53 436 GLY A O 1
ATOM 3547 N N . LYS A 1 437 ? 18.842 12.289 -17.628 1.00 46.62 437 LYS A N 1
ATOM 3548 C CA . LYS A 1 437 ? 17.794 12.317 -16.589 1.00 46.62 437 LYS A CA 1
ATOM 3549 C C . LYS A 1 437 ? 17.601 13.722 -16.000 1.00 46.62 437 LYS A C 1
ATOM 3551 O O . LYS A 1 437 ? 16.478 14.070 -15.645 1.00 46.62 437 LYS A O 1
ATOM 3556 N N . THR A 1 438 ? 18.647 14.554 -15.944 1.00 41.53 438 THR A N 1
ATOM 3557 C CA . THR A 1 438 ? 18.524 15.948 -15.472 1.00 41.53 438 THR A CA 1
ATOM 3558 C C . THR A 1 438 ? 17.810 16.868 -16.466 1.00 41.53 438 THR A C 1
ATOM 3560 O O . THR A 1 438 ? 17.143 17.800 -16.031 1.00 41.53 438 THR A O 1
ATOM 3563 N N . LEU A 1 439 ? 17.840 16.570 -17.774 1.00 38.78 439 LEU A N 1
ATOM 3564 C CA . LEU A 1 439 ? 17.021 17.268 -18.780 1.00 38.78 439 LEU A CA 1
ATOM 3565 C C . LEU A 1 439 ? 15.518 17.003 -18.578 1.00 38.78 439 LEU A C 1
ATOM 3567 O O . LEU A 1 439 ? 14.716 17.916 -18.754 1.00 38.78 439 LEU A O 1
ATOM 3571 N N . GLY A 1 440 ? 15.135 15.797 -18.139 1.00 37.88 440 GLY A N 1
ATOM 3572 C CA . GLY A 1 440 ? 13.775 15.515 -17.653 1.00 37.88 440 GLY A CA 1
ATOM 3573 C C . GLY A 1 440 ? 13.428 16.314 -16.390 1.00 37.88 440 GLY A C 1
ATOM 3574 O O . GLY A 1 440 ? 12.324 16.839 -16.275 1.00 37.88 440 GLY A O 1
ATOM 3575 N N . GLY A 1 441 ? 14.414 16.514 -15.511 1.00 39.50 441 GLY A N 1
ATOM 3576 C CA . GLY A 1 441 ? 14.307 17.348 -14.311 1.00 39.50 441 GLY A CA 1
ATOM 3577 C C . GLY A 1 441 ? 14.049 18.841 -14.566 1.00 39.50 441 GLY A C 1
ATOM 3578 O O . GLY A 1 441 ? 13.621 19.537 -13.653 1.00 39.50 441 GLY A O 1
ATOM 3579 N N . ILE A 1 442 ? 14.241 19.346 -15.794 1.00 39.16 442 ILE A N 1
ATOM 3580 C CA . ILE A 1 442 ? 13.858 20.724 -16.175 1.00 39.16 442 ILE A CA 1
ATOM 3581 C C . ILE A 1 442 ? 12.328 20.887 -16.187 1.00 39.16 442 ILE A C 1
ATOM 3583 O O . ILE A 1 442 ? 11.817 21.983 -15.962 1.00 39.16 442 ILE A O 1
ATOM 3587 N N . PHE A 1 443 ? 11.597 19.794 -16.424 1.00 37.56 443 PHE A N 1
ATOM 3588 C CA . PHE A 1 443 ? 10.135 19.750 -16.401 1.00 37.56 443 PHE A CA 1
ATOM 3589 C C . PHE A 1 443 ? 9.569 19.188 -15.089 1.00 37.56 443 PHE A C 1
ATOM 3591 O O . PHE A 1 443 ? 8.350 19.193 -14.908 1.00 37.56 443 PHE A O 1
ATOM 3598 N N . ASP A 1 444 ? 10.424 18.739 -14.163 1.00 38.59 444 ASP A N 1
ATOM 3599 C CA . ASP A 1 444 ? 9.992 18.349 -12.825 1.00 38.59 444 ASP A CA 1
ATOM 3600 C C . ASP A 1 444 ? 9.609 19.609 -12.043 1.00 38.59 444 ASP A C 1
ATOM 3602 O O . ASP A 1 444 ? 10.452 20.422 -11.659 1.00 38.59 444 ASP A O 1
ATOM 3606 N N . MET A 1 445 ? 8.311 19.780 -11.784 1.00 38.09 445 MET A N 1
ATOM 3607 C CA . MET A 1 445 ? 7.857 20.770 -10.812 1.00 38.09 445 MET A CA 1
ATOM 3608 C C . MET A 1 445 ? 8.379 20.350 -9.432 1.00 38.09 445 MET A C 1
ATOM 3610 O O . MET A 1 445 ? 8.019 19.264 -8.968 1.00 38.09 445 MET A O 1
ATOM 3614 N N . PRO A 1 446 ? 9.206 21.165 -8.751 1.00 42.66 446 PRO A N 1
ATOM 3615 C CA . PRO A 1 446 ? 9.701 20.803 -7.435 1.00 42.66 446 PRO A CA 1
ATOM 3616 C C . PRO A 1 446 ? 8.520 20.744 -6.464 1.00 42.66 446 PRO A C 1
ATOM 3618 O O . PRO A 1 446 ? 7.885 21.758 -6.177 1.00 42.66 446 PRO A O 1
ATOM 3621 N N . PHE A 1 447 ? 8.221 19.549 -5.959 1.00 44.78 447 PHE A N 1
ATOM 3622 C CA . PHE A 1 447 ? 7.291 19.353 -4.855 1.00 44.78 447 PHE A CA 1
ATOM 3623 C C . PHE A 1 447 ? 8.041 18.747 -3.670 1.00 44.78 447 PHE A C 1
ATOM 3625 O O . PHE A 1 447 ? 8.790 17.778 -3.804 1.00 44.78 447 PHE A O 1
ATOM 3632 N N . GLU A 1 448 ? 7.843 19.326 -2.491 1.00 44.97 448 GLU A N 1
ATOM 3633 C CA . GLU A 1 448 ? 8.373 18.793 -1.243 1.00 44.97 448 GLU A CA 1
ATOM 3634 C C . GLU A 1 448 ? 7.277 17.965 -0.567 1.00 44.97 448 GLU A C 1
ATOM 3636 O O . GLU A 1 448 ? 6.275 18.497 -0.086 1.00 44.97 448 GLU A O 1
ATOM 3641 N N . LEU A 1 449 ? 7.433 16.639 -0.570 1.00 46.47 449 LEU A N 1
ATOM 3642 C CA . LEU A 1 449 ? 6.507 15.746 0.120 1.00 46.47 449 LEU A CA 1
ATOM 3643 C C . LEU A 1 449 ? 6.869 15.683 1.609 1.00 46.47 449 LEU A C 1
ATOM 3645 O O . LEU A 1 449 ? 7.823 15.006 2.006 1.00 46.47 449 LEU A O 1
ATOM 3649 N N . VAL A 1 450 ? 6.084 16.373 2.433 1.00 52.03 450 VAL A N 1
ATOM 3650 C CA . VAL A 1 450 ? 6.220 16.348 3.893 1.00 52.03 450 VAL A CA 1
ATOM 3651 C C . VAL A 1 450 ? 6.017 14.926 4.425 1.00 52.03 450 VAL A C 1
ATOM 3653 O O . VAL A 1 450 ? 5.059 14.246 4.067 1.00 52.03 450 VAL A O 1
ATOM 3656 N N . GLY A 1 451 ? 6.931 14.464 5.284 1.00 50.25 451 GLY A N 1
ATOM 3657 C CA . GLY A 1 451 ? 6.826 13.150 5.925 1.00 50.25 451 GLY A CA 1
ATOM 3658 C C . GLY A 1 451 ? 7.320 11.966 5.086 1.00 50.25 451 GLY A C 1
ATOM 3659 O O . GLY A 1 451 ? 7.133 10.824 5.501 1.00 50.25 451 GLY A O 1
ATOM 3660 N N . LYS A 1 452 ? 8.011 12.199 3.956 1.00 53.94 452 LYS A N 1
ATOM 3661 C CA . LYS A 1 452 ? 8.607 11.139 3.115 1.00 53.94 452 LYS A CA 1
ATOM 3662 C C . LYS A 1 452 ? 9.477 10.145 3.903 1.00 53.94 452 LYS A C 1
ATOM 3664 O O . LYS A 1 452 ? 9.461 8.956 3.607 1.00 53.94 452 LYS A O 1
ATOM 3669 N N . GLN A 1 453 ? 10.188 10.597 4.932 1.00 54.56 453 GLN A N 1
ATOM 3670 C CA . GLN A 1 453 ? 11.013 9.735 5.793 1.00 54.56 453 GLN A CA 1
ATOM 3671 C C . GLN A 1 453 ? 10.210 8.718 6.628 1.00 54.56 453 GLN A C 1
ATOM 3673 O O . GLN A 1 453 ? 10.763 7.717 7.061 1.00 54.56 453 GLN A O 1
ATOM 3678 N N . TYR A 1 454 ? 8.906 8.946 6.814 1.00 57.22 454 TYR A N 1
ATOM 3679 C CA . TYR A 1 454 ? 7.978 8.024 7.480 1.00 57.22 454 TYR A CA 1
ATOM 3680 C C . TYR A 1 454 ? 7.004 7.370 6.492 1.00 57.22 454 TYR A C 1
ATOM 3682 O O . TYR A 1 454 ? 5.987 6.805 6.895 1.00 57.22 454 TYR A O 1
ATOM 3690 N N . SER A 1 455 ? 7.286 7.464 5.186 1.00 58.25 455 SER A N 1
ATOM 3691 C CA . SER A 1 455 ? 6.461 6.864 4.128 1.00 58.25 455 SER A CA 1
ATOM 3692 C C . SER A 1 455 ? 6.650 5.351 3.991 1.00 58.25 455 SER A C 1
ATOM 3694 O O . SER A 1 455 ? 6.099 4.754 3.066 1.00 58.25 455 SER A O 1
ATOM 3696 N N . GLU A 1 456 ? 7.388 4.718 4.914 1.00 67.38 456 GLU A N 1
ATOM 3697 C CA . GLU A 1 456 ? 7.406 3.263 5.019 1.00 67.38 456 GLU A CA 1
ATOM 3698 C C . GLU A 1 456 ? 5.971 2.748 5.109 1.00 67.38 456 GLU A C 1
ATOM 3700 O O . GLU A 1 456 ? 5.170 3.180 5.948 1.00 67.38 456 GLU A O 1
ATOM 3705 N N . TYR A 1 457 ? 5.649 1.827 4.204 1.00 69.12 457 TYR A N 1
ATOM 3706 C CA . TYR A 1 457 ? 4.295 1.326 4.007 1.00 69.12 457 TYR A CA 1
ATOM 3707 C C . TYR A 1 457 ? 3.688 0.805 5.321 1.00 69.12 457 TYR A C 1
ATOM 3709 O O . TYR A 1 457 ? 2.526 1.082 5.629 1.00 69.12 457 TYR A O 1
ATOM 3717 N N . GLY A 1 458 ? 4.503 0.138 6.145 1.00 69.75 458 GLY A N 1
ATOM 3718 C CA . GLY A 1 458 ? 4.133 -0.364 7.464 1.00 69.75 458 GLY A CA 1
ATOM 3719 C C . GLY A 1 458 ? 3.727 0.699 8.486 1.00 69.75 458 GLY A C 1
ATOM 3720 O O . GLY A 1 458 ? 2.842 0.437 9.300 1.00 69.75 458 GLY A O 1
ATOM 3721 N N . ILE A 1 459 ? 4.317 1.899 8.448 1.00 79.75 459 ILE A N 1
ATOM 3722 C CA . ILE A 1 459 ? 3.972 2.995 9.371 1.00 79.75 459 ILE A CA 1
ATOM 3723 C C . ILE A 1 459 ? 2.647 3.637 8.951 1.00 79.75 459 ILE A C 1
ATOM 3725 O O . ILE A 1 459 ? 1.788 3.881 9.801 1.00 79.75 459 ILE A O 1
ATOM 3729 N N . GLY A 1 460 ? 2.451 3.855 7.647 1.00 78.12 460 GLY A N 1
ATOM 3730 C CA . GLY A 1 460 ? 1.213 4.419 7.107 1.00 78.12 460 GLY A CA 1
ATOM 3731 C C . GLY A 1 460 ? 0.013 3.503 7.327 1.00 78.12 460 GLY A C 1
ATOM 3732 O O . GLY A 1 460 ? -0.930 3.864 8.033 1.00 78.12 460 GLY A O 1
ATOM 3733 N N . LEU A 1 461 ? 0.074 2.276 6.798 1.00 79.94 461 LEU A N 1
ATOM 3734 C CA . LEU A 1 461 ? -1.003 1.293 6.957 1.00 79.94 461 LEU A CA 1
ATOM 3735 C C . LEU A 1 461 ? -1.158 0.840 8.421 1.00 79.94 461 LEU A C 1
ATOM 3737 O O . LEU A 1 461 ? -2.252 0.474 8.860 1.00 79.94 461 LEU A O 1
ATOM 3741 N N . GLY A 1 462 ? -0.079 0.905 9.206 1.00 87.06 462 GLY A N 1
ATOM 3742 C CA . GLY A 1 462 ? -0.084 0.531 10.615 1.00 87.06 462 GLY A CA 1
ATOM 3743 C C . GLY A 1 462 ? -1.067 1.332 11.466 1.00 87.06 462 GLY A C 1
ATOM 3744 O O . GLY A 1 462 ? -1.644 0.771 12.396 1.00 87.06 462 GLY A O 1
ATOM 3745 N N . GLN A 1 463 ? -1.351 2.590 11.115 1.00 90.44 463 GLN A N 1
ATOM 3746 C CA . GLN A 1 463 ? -2.348 3.410 11.818 1.00 90.44 463 GLN A CA 1
ATOM 3747 C C . GLN A 1 463 ? -3.735 2.748 11.817 1.00 90.44 463 GLN A C 1
ATOM 3749 O O . GLN A 1 463 ? -4.377 2.620 12.865 1.00 90.44 463 GLN A O 1
ATOM 3754 N N . ALA A 1 464 ? -4.156 2.236 10.657 1.00 90.12 464 ALA A N 1
ATOM 3755 C CA . ALA A 1 464 ? -5.429 1.543 10.504 1.00 90.12 464 ALA A CA 1
ATOM 3756 C C . ALA A 1 464 ? -5.466 0.237 11.306 1.00 90.12 464 ALA A C 1
ATOM 3758 O O . ALA A 1 464 ? -6.437 -0.032 12.020 1.00 90.12 464 ALA A O 1
ATOM 3759 N N . PHE A 1 465 ? -4.398 -0.566 11.241 1.00 91.31 465 PHE A N 1
ATOM 3760 C CA . PHE A 1 465 ? -4.328 -1.818 11.994 1.00 91.31 465 PHE A CA 1
ATOM 3761 C C . PHE A 1 465 ? -4.328 -1.593 13.506 1.00 91.31 465 PHE A C 1
ATOM 3763 O O . PHE A 1 465 ? -4.978 -2.360 14.212 1.00 91.31 465 PHE A O 1
ATOM 3770 N N . ILE A 1 466 ? -3.695 -0.529 14.012 1.00 93.81 466 ILE A N 1
ATOM 3771 C CA . ILE A 1 466 ? -3.749 -0.161 15.435 1.00 93.81 466 ILE A CA 1
ATOM 3772 C C . ILE A 1 466 ? -5.193 0.130 15.870 1.00 93.81 466 ILE A C 1
ATOM 3774 O O . ILE A 1 466 ? -5.638 -0.397 16.895 1.00 93.81 466 ILE A O 1
ATOM 3778 N N . LEU A 1 467 ? -5.953 0.920 15.100 1.00 94.00 467 LEU A N 1
ATOM 3779 C CA . LEU A 1 467 ? -7.348 1.247 15.429 1.00 94.00 467 LEU A CA 1
ATOM 3780 C C . LEU A 1 467 ? -8.261 0.019 15.377 1.00 94.00 467 LEU A C 1
ATOM 3782 O O . LEU A 1 467 ? -9.023 -0.227 16.319 1.00 94.00 467 LEU A O 1
ATOM 3786 N N . ILE A 1 468 ? -8.160 -0.781 14.311 1.00 93.50 468 ILE A N 1
ATOM 3787 C CA . ILE A 1 468 ? -8.957 -2.003 14.150 1.00 93.50 468 ILE A CA 1
ATOM 3788 C C . ILE A 1 468 ? -8.621 -3.000 15.263 1.00 93.50 468 ILE A C 1
ATOM 3790 O O . ILE A 1 468 ? -9.529 -3.513 15.916 1.00 93.50 468 ILE A O 1
ATOM 3794 N N . ALA A 1 469 ? -7.333 -3.239 15.527 1.00 94.06 469 ALA A N 1
ATOM 3795 C CA . ALA A 1 469 ? -6.885 -4.143 16.580 1.00 94.06 469 ALA A CA 1
ATOM 3796 C C . ALA A 1 469 ? -7.408 -3.709 17.951 1.00 94.06 469 ALA A C 1
ATOM 3798 O O . ALA A 1 469 ? -7.918 -4.534 18.711 1.00 94.06 469 ALA A O 1
ATOM 3799 N N . THR A 1 470 ? -7.325 -2.409 18.250 1.00 94.81 470 THR A N 1
ATOM 3800 C CA . THR A 1 470 ? -7.814 -1.839 19.510 1.00 94.81 470 THR A CA 1
ATOM 3801 C C . THR A 1 470 ? -9.317 -2.058 19.654 1.00 94.81 470 THR A C 1
ATOM 3803 O O . THR A 1 470 ? -9.772 -2.549 20.687 1.00 94.81 470 THR A O 1
ATOM 3806 N N . TYR A 1 471 ? -10.103 -1.779 18.609 1.00 95.31 471 TYR A N 1
ATOM 3807 C CA . TYR A 1 471 ? -11.543 -2.029 18.636 1.00 95.31 471 TYR A CA 1
ATOM 3808 C C . TYR A 1 471 ? -11.863 -3.517 18.819 1.00 95.31 471 TYR A C 1
ATOM 3810 O O . TYR A 1 471 ? -12.704 -3.866 19.648 1.00 95.31 471 TYR A O 1
ATOM 3818 N N . ILE A 1 472 ? -11.192 -4.405 18.077 1.00 93.88 472 ILE A N 1
ATOM 3819 C CA . ILE A 1 472 ? -11.405 -5.856 18.155 1.00 93.88 472 ILE A CA 1
ATOM 3820 C C . ILE A 1 472 ? -11.063 -6.385 19.552 1.00 93.88 472 ILE A C 1
ATOM 3822 O O . ILE A 1 472 ? -11.819 -7.195 20.086 1.00 93.88 472 ILE A O 1
ATOM 3826 N N . GLY A 1 473 ? -9.991 -5.911 20.188 1.00 92.38 473 GLY A N 1
ATOM 3827 C CA . GLY A 1 473 ? -9.642 -6.301 21.556 1.00 92.38 473 GLY A CA 1
ATOM 3828 C C . GLY A 1 473 ? -10.669 -5.865 22.602 1.00 92.38 473 GLY A C 1
ATOM 3829 O O . GLY A 1 473 ? -11.049 -6.650 23.483 1.00 92.38 473 GLY A O 1
ATOM 3830 N N . ILE A 1 474 ? -11.197 -4.645 22.473 1.00 93.25 474 ILE A N 1
ATOM 3831 C CA . ILE A 1 474 ? -12.291 -4.144 23.319 1.00 93.25 474 ILE A CA 1
ATOM 3832 C C . ILE A 1 474 ? -13.570 -4.953 23.055 1.00 93.25 474 ILE A C 1
ATOM 3834 O O . ILE A 1 474 ? -14.265 -5.363 23.988 1.00 93.25 474 ILE A O 1
ATOM 3838 N N . PHE A 1 475 ? -13.881 -5.240 21.792 1.00 91.94 475 PHE A N 1
ATOM 3839 C CA . PHE A 1 475 ? -15.036 -6.045 21.410 1.00 91.94 475 PHE A CA 1
ATOM 3840 C C . PHE A 1 475 ? -14.941 -7.476 21.952 1.00 91.94 475 PHE A C 1
ATOM 3842 O O . PHE A 1 475 ? -15.896 -7.962 22.560 1.00 91.94 475 PHE A O 1
ATOM 3849 N N . ALA A 1 476 ? -13.786 -8.129 21.828 1.00 88.88 476 ALA A N 1
ATOM 3850 C CA . ALA A 1 476 ? -13.541 -9.460 22.376 1.00 88.88 476 ALA A CA 1
ATOM 3851 C C . ALA A 1 476 ? -13.718 -9.486 23.901 1.00 88.88 476 ALA A C 1
ATOM 3853 O O . ALA A 1 476 ? -14.288 -10.430 24.455 1.00 88.88 476 ALA A O 1
ATOM 3854 N N . SER A 1 477 ? -13.352 -8.397 24.579 1.00 85.88 477 SER A N 1
ATOM 3855 C CA . SER A 1 477 ? -13.616 -8.225 26.008 1.00 85.88 477 SER A CA 1
ATOM 3856 C C . SER A 1 477 ? -15.119 -8.328 26.318 1.00 85.88 477 SER A C 1
ATOM 3858 O O . SER A 1 477 ? -15.506 -8.979 27.285 1.00 85.88 477 SER A O 1
ATOM 3860 N N . THR A 1 478 ? -16.013 -7.816 25.466 1.00 86.38 478 THR A N 1
ATOM 3861 C CA . THR A 1 478 ? -17.477 -7.963 25.659 1.00 86.38 478 THR A CA 1
ATOM 3862 C C . THR A 1 478 ? -18.003 -9.398 25.517 1.00 86.38 478 THR A C 1
ATOM 3864 O O . THR A 1 478 ? -19.125 -9.698 25.943 1.00 86.38 478 THR A O 1
ATOM 3867 N N . VAL A 1 479 ? -17.219 -10.293 24.911 1.00 82.31 479 VAL A N 1
ATOM 3868 C CA . VAL A 1 479 ? -17.520 -11.729 24.833 1.00 82.31 479 VAL A CA 1
ATOM 3869 C C . VAL A 1 479 ? -17.055 -12.435 26.104 1.00 82.31 479 VAL A C 1
ATOM 3871 O O . VAL A 1 479 ? -17.781 -13.269 26.642 1.00 82.31 479 VAL A O 1
ATOM 3874 N N . ILE A 1 480 ? -15.880 -12.053 26.607 1.00 78.56 480 ILE A N 1
ATOM 3875 C CA . ILE A 1 480 ? -15.253 -12.619 27.806 1.00 78.56 480 ILE A CA 1
ATOM 3876 C C . ILE A 1 480 ? -15.992 -12.189 29.084 1.00 78.56 480 ILE A C 1
ATOM 3878 O O . ILE A 1 480 ? -16.243 -13.001 29.979 1.00 78.56 480 ILE A O 1
ATOM 3882 N N . TYR A 1 481 ? -16.350 -10.907 29.195 1.00 76.25 481 TYR A N 1
ATOM 3883 C CA . TYR A 1 481 ? -16.960 -10.343 30.396 1.00 76.25 481 TYR A CA 1
ATOM 3884 C C . TYR A 1 481 ? -18.484 -10.517 30.403 1.00 76.25 481 TYR A C 1
ATOM 3886 O O . TYR A 1 481 ? -19.198 -10.059 29.517 1.00 76.25 481 TYR A O 1
ATOM 3894 N N . ASN A 1 482 ? -19.012 -11.115 31.475 1.00 74.69 482 ASN A N 1
ATOM 3895 C CA . ASN A 1 482 ? -20.456 -11.261 31.673 1.00 74.69 482 ASN A CA 1
ATOM 3896 C C . ASN A 1 482 ? -21.109 -9.938 32.132 1.00 74.69 482 ASN A C 1
ATOM 3898 O O . ASN A 1 482 ? -20.580 -9.232 33.003 1.00 74.69 482 ASN A O 1
ATOM 3902 N N . ARG A 1 483 ? -22.304 -9.653 31.592 1.00 74.94 483 ARG A N 1
ATOM 3903 C CA . ARG A 1 483 ? -23.167 -8.519 31.958 1.00 74.94 483 ARG A CA 1
ATOM 3904 C C . ARG A 1 483 ? -23.747 -8.583 33.357 1.00 74.94 483 ARG A C 1
ATOM 3906 O O . ARG A 1 483 ? -24.164 -7.558 33.874 1.00 74.94 483 ARG A O 1
ATOM 3913 N N . ARG A 1 484 ? -23.894 -9.734 33.996 1.00 67.06 484 ARG A N 1
ATOM 3914 C CA . ARG A 1 484 ? -24.609 -9.763 35.285 1.00 67.06 484 ARG A CA 1
ATOM 3915 C C . ARG A 1 484 ? -23.795 -9.062 36.378 1.00 67.06 484 ARG A C 1
ATOM 3917 O O . ARG A 1 484 ? -22.591 -9.274 36.488 1.00 67.06 484 ARG A O 1
ATOM 3924 N N . SER A 1 485 ? -24.463 -8.226 37.179 1.00 65.62 485 SER A N 1
ATOM 3925 C CA . SER A 1 485 ? -23.884 -7.693 38.418 1.00 65.62 485 SER A CA 1
ATOM 3926 C C . SER A 1 485 ? -23.797 -8.828 39.430 1.00 65.62 485 SER A C 1
ATOM 3928 O O . SER A 1 485 ? -24.803 -9.500 39.664 1.00 65.62 485 SER A O 1
ATOM 3930 N N . ARG A 1 486 ? -22.614 -9.058 40.007 1.00 66.69 486 ARG A N 1
ATOM 3931 C CA . ARG A 1 486 ? -22.424 -10.138 40.995 1.00 66.69 486 ARG A CA 1
ATOM 3932 C C . ARG A 1 486 ? -22.751 -9.709 42.426 1.00 66.69 486 ARG A C 1
ATOM 3934 O O . ARG A 1 486 ? -22.964 -10.553 43.286 1.00 66.69 486 ARG A O 1
ATOM 3941 N N . THR A 1 487 ? -22.834 -8.403 42.675 1.00 66.31 487 THR A N 1
ATOM 3942 C CA . THR A 1 487 ? -23.161 -7.837 43.986 1.00 66.31 487 THR A CA 1
ATOM 3943 C C . THR A 1 487 ? -24.657 -7.500 44.086 1.00 66.31 487 THR A C 1
ATOM 3945 O O . THR A 1 487 ? -25.186 -6.757 43.251 1.00 66.31 487 THR A O 1
ATOM 3948 N N . PRO A 1 488 ? -25.378 -8.022 45.096 1.00 60.88 488 PRO A N 1
ATOM 3949 C CA . PRO A 1 488 ? -26.788 -7.703 45.288 1.00 60.88 488 PRO A CA 1
ATOM 3950 C C . PRO A 1 488 ? -26.980 -6.229 45.693 1.00 60.88 488 PRO A C 1
ATOM 3952 O O . PRO A 1 488 ? -26.147 -5.627 46.368 1.00 60.88 488 PRO A O 1
ATOM 3955 N N . ASN A 1 489 ? -28.111 -5.642 45.286 1.00 65.44 489 ASN A N 1
ATOM 3956 C CA . ASN A 1 489 ? -28.551 -4.287 45.658 1.00 65.44 489 ASN A CA 1
ATOM 3957 C C . ASN A 1 489 ? -27.626 -3.112 45.229 1.00 65.44 489 ASN A C 1
ATOM 3959 O O . ASN A 1 489 ? -27.616 -2.049 45.856 1.00 65.44 489 ASN A O 1
ATOM 3963 N N . THR A 1 490 ? -26.885 -3.244 44.124 1.00 70.38 490 THR A N 1
ATOM 3964 C CA . THR A 1 490 ? -26.054 -2.160 43.554 1.00 70.38 490 THR A CA 1
ATOM 3965 C C . THR A 1 490 ? -26.868 -1.038 42.903 1.00 70.38 490 THR A C 1
ATOM 3967 O O . THR A 1 490 ? -27.987 -1.241 42.429 1.00 70.38 490 THR A O 1
ATOM 3970 N N . ARG A 1 491 ? -26.339 0.192 42.861 1.00 75.69 491 ARG A N 1
ATOM 3971 C CA . ARG A 1 491 ? -26.947 1.273 42.060 1.00 75.69 491 ARG A CA 1
ATOM 3972 C C . ARG A 1 491 ? -26.562 1.115 40.589 1.00 75.69 491 ARG A C 1
ATOM 3974 O O . ARG A 1 491 ? -25.449 0.694 40.294 1.00 75.69 491 ARG A O 1
ATOM 3981 N N . PHE A 1 492 ? -27.445 1.533 39.679 1.00 78.56 492 PHE A N 1
ATOM 3982 C CA . PHE A 1 492 ? -27.226 1.401 38.233 1.00 78.56 492 PHE A CA 1
ATOM 3983 C C . PHE A 1 492 ? -25.903 2.056 37.782 1.00 78.56 492 PHE A C 1
ATOM 3985 O O . PHE A 1 492 ? -25.092 1.414 37.125 1.00 78.56 492 PHE A O 1
ATOM 3992 N N . TYR A 1 493 ? -25.616 3.285 38.224 1.00 79.81 493 TYR A N 1
ATOM 3993 C CA . TYR A 1 493 ? -24.380 3.983 37.850 1.00 79.81 493 TYR A CA 1
ATOM 3994 C C . TYR A 1 493 ? -23.122 3.365 38.478 1.00 79.81 493 TYR A C 1
ATOM 3996 O O . TYR A 1 493 ? -22.075 3.347 37.844 1.00 79.81 493 TYR A O 1
ATOM 4004 N N . GLN A 1 494 ? -23.209 2.827 39.703 1.00 82.31 494 GLN A N 1
ATOM 4005 C CA . GLN A 1 494 ? -22.077 2.151 40.354 1.00 82.31 494 GLN A CA 1
ATOM 4006 C C . GLN A 1 494 ? -21.732 0.856 39.625 1.00 82.31 494 GLN A C 1
ATOM 4008 O O . GLN A 1 494 ? -20.560 0.553 39.432 1.00 82.31 494 GLN A O 1
ATOM 4013 N N . TYR A 1 495 ? -22.757 0.124 39.193 1.00 82.88 495 TYR A N 1
ATOM 4014 C CA . TYR A 1 495 ? -22.595 -1.069 38.381 1.00 82.88 495 TYR A CA 1
ATOM 4015 C C . TYR A 1 495 ? -21.945 -0.736 37.025 1.00 82.88 495 TYR A C 1
ATOM 4017 O O . TYR A 1 495 ? -20.909 -1.318 36.702 1.00 82.88 495 TYR A O 1
ATOM 4025 N N . TYR A 1 496 ? -22.469 0.253 36.288 1.00 86.19 496 TYR A N 1
ATOM 4026 C CA . TYR A 1 496 ? -21.878 0.696 35.017 1.00 86.19 496 TYR A CA 1
ATOM 4027 C C . TYR A 1 496 ? -20.415 1.117 35.184 1.00 86.19 496 TYR A C 1
ATOM 4029 O O . TYR A 1 496 ? -19.542 0.596 34.497 1.00 86.19 496 TYR A O 1
ATOM 4037 N N . LEU A 1 497 ? -20.137 1.994 36.154 1.00 87.69 497 LEU A N 1
ATOM 4038 C CA . LEU A 1 497 ? -18.794 2.512 36.404 1.00 87.69 497 LEU A CA 1
ATOM 4039 C C . LEU A 1 497 ? -17.814 1.402 36.810 1.00 87.69 497 LEU A C 1
ATOM 4041 O O . LEU A 1 497 ? -16.667 1.416 36.378 1.00 87.69 497 LEU A O 1
ATOM 4045 N N . SER A 1 498 ? -18.259 0.418 37.601 1.00 85.69 498 SER A N 1
ATOM 4046 C CA . SER A 1 498 ? -17.407 -0.712 37.995 1.00 85.69 498 SER A CA 1
ATOM 4047 C C . SER A 1 498 ? -16.977 -1.559 36.796 1.00 85.69 498 SER A C 1
ATOM 4049 O O . SER A 1 498 ? -15.813 -1.935 36.702 1.00 85.69 498 SER A O 1
ATOM 4051 N N . LYS A 1 499 ? -17.889 -1.807 35.846 1.00 86.00 499 LYS A N 1
ATOM 4052 C CA . LYS A 1 499 ? -17.585 -2.545 34.615 1.00 86.00 499 LYS A CA 1
ATOM 4053 C C . LYS A 1 499 ? -16.726 -1.719 33.673 1.00 86.00 499 LYS A C 1
ATOM 4055 O O . LYS A 1 499 ? -15.740 -2.232 33.160 1.00 86.00 499 LYS A O 1
ATOM 4060 N N . LEU A 1 500 ? -17.064 -0.445 33.502 1.00 89.19 500 LEU A N 1
ATOM 4061 C CA . LEU A 1 500 ? -16.304 0.465 32.662 1.00 89.19 500 LEU A CA 1
ATOM 4062 C C . LEU A 1 500 ? -14.836 0.546 33.103 1.00 89.19 500 LEU A C 1
ATOM 4064 O O . LEU A 1 500 ? -13.959 0.404 32.264 1.00 89.19 500 LEU A O 1
ATOM 4068 N N . LEU A 1 501 ? -14.553 0.691 34.403 1.00 90.00 501 LEU A N 1
ATOM 4069 C CA . LEU A 1 501 ? -13.170 0.730 34.898 1.00 90.00 501 LEU A CA 1
ATOM 4070 C C . LEU A 1 501 ? -12.383 -0.548 34.578 1.00 90.00 501 LEU A C 1
ATOM 4072 O O . LEU A 1 501 ? -11.215 -0.454 34.217 1.00 90.00 501 LEU A O 1
ATOM 4076 N N . ILE A 1 502 ? -13.008 -1.727 34.678 1.00 86.75 502 ILE A N 1
ATOM 4077 C CA . ILE A 1 502 ? -12.354 -2.998 34.320 1.00 86.75 502 ILE A CA 1
ATOM 4078 C C . ILE A 1 502 ? -11.990 -3.004 32.835 1.00 86.75 502 ILE A C 1
ATOM 4080 O O . ILE A 1 502 ? -10.866 -3.356 32.485 1.00 86.75 502 ILE A O 1
ATOM 4084 N N . PHE A 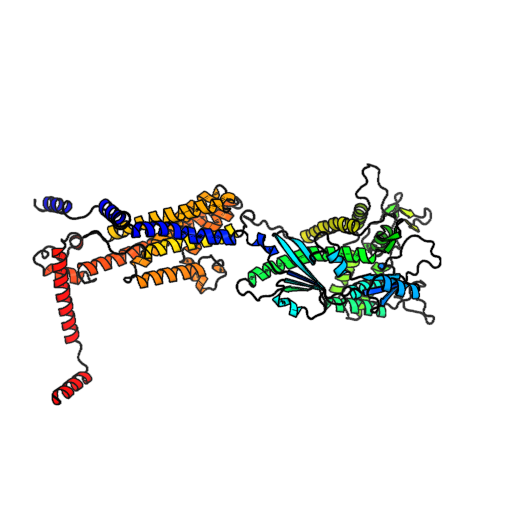1 503 ? -12.918 -2.577 31.975 1.00 89.56 503 PHE A N 1
ATOM 4085 C CA . PHE A 1 503 ? -12.657 -2.469 30.543 1.00 89.56 503 PHE A CA 1
ATOM 4086 C C . PHE A 1 503 ? -11.553 -1.450 30.248 1.00 89.56 503 PHE A C 1
ATOM 4088 O O . PHE A 1 503 ? -10.648 -1.782 29.499 1.00 89.56 503 PHE A O 1
ATOM 4095 N N . GLN A 1 504 ? -11.555 -0.271 30.879 1.00 92.56 504 GLN A N 1
ATOM 4096 C CA . GLN A 1 504 ? -10.515 0.740 30.651 1.00 92.56 504 GLN A CA 1
ATOM 4097 C C . GLN A 1 504 ? -9.118 0.248 31.053 1.00 92.56 504 GLN A C 1
ATOM 4099 O O . GLN A 1 504 ? -8.163 0.438 30.306 1.00 92.56 504 GLN A O 1
ATOM 4104 N N . VAL A 1 505 ? -8.991 -0.429 32.200 1.00 91.19 505 VAL A N 1
ATOM 4105 C CA . VAL A 1 505 ? -7.710 -1.024 32.623 1.00 91.19 505 VAL A CA 1
ATOM 4106 C C . VAL A 1 505 ? -7.259 -2.101 31.637 1.00 91.19 505 VAL A C 1
ATOM 4108 O O . VAL A 1 505 ? -6.087 -2.150 31.276 1.00 91.19 505 VAL A O 1
ATOM 4111 N N . ASN A 1 506 ? -8.182 -2.942 31.170 1.00 89.56 506 ASN A N 1
ATOM 4112 C CA . ASN A 1 506 ? -7.874 -3.971 30.184 1.00 89.56 506 ASN A CA 1
ATOM 4113 C C . ASN A 1 506 ? -7.424 -3.368 28.840 1.00 89.56 506 ASN A C 1
ATOM 4115 O O . ASN A 1 506 ? -6.411 -3.789 28.290 1.00 89.56 506 ASN A O 1
ATOM 4119 N N . THR A 1 507 ? -8.123 -2.342 28.351 1.00 93.38 507 THR A N 1
ATOM 4120 C CA . THR A 1 507 ? -7.767 -1.611 27.127 1.00 93.38 507 THR A CA 1
ATOM 4121 C C . THR A 1 507 ? -6.403 -0.936 27.250 1.00 93.38 507 THR A C 1
ATOM 4123 O O . THR A 1 507 ? -5.603 -1.009 26.322 1.00 93.38 507 THR A O 1
ATOM 4126 N N . PHE A 1 508 ? -6.102 -0.329 28.403 1.00 95.12 508 PHE A N 1
ATOM 4127 C CA . PHE A 1 508 ? -4.787 0.252 28.671 1.00 95.12 508 PHE A CA 1
ATOM 4128 C C . PHE A 1 508 ? -3.683 -0.802 28.519 1.00 95.12 508 PHE A C 1
ATOM 4130 O O . PHE A 1 508 ? -2.763 -0.603 27.737 1.00 95.12 508 PHE A O 1
ATOM 4137 N N . ILE A 1 509 ? -3.824 -1.961 29.175 1.00 93.44 509 ILE A N 1
ATOM 4138 C CA . ILE A 1 509 ? -2.849 -3.060 29.081 1.00 93.44 509 ILE A CA 1
ATOM 4139 C C . ILE A 1 509 ? -2.701 -3.551 27.631 1.00 93.44 509 ILE A C 1
ATOM 4141 O O . ILE A 1 509 ? -1.580 -3.689 27.148 1.00 93.44 509 ILE A O 1
ATOM 4145 N N . GLN A 1 510 ? -3.815 -3.782 26.928 1.00 94.31 510 GLN A N 1
ATOM 4146 C CA . GLN A 1 510 ? -3.823 -4.226 25.528 1.00 94.31 510 GLN A CA 1
ATOM 4147 C C . GLN A 1 510 ? -3.047 -3.272 24.606 1.00 94.31 510 GLN A C 1
ATOM 4149 O O . GLN A 1 510 ? -2.232 -3.719 23.797 1.00 94.31 510 GLN A O 1
ATOM 4154 N N . ILE A 1 511 ? -3.289 -1.965 24.734 1.00 95.88 511 ILE A N 1
ATOM 4155 C CA . ILE A 1 511 ? -2.640 -0.930 23.921 1.00 95.88 511 ILE A CA 1
ATOM 4156 C C . ILE A 1 511 ? -1.167 -0.795 24.288 1.00 95.88 511 ILE A C 1
ATOM 4158 O O . ILE A 1 511 ? -0.334 -0.717 23.391 1.00 95.88 511 ILE A O 1
ATOM 4162 N N . THR A 1 512 ? -0.824 -0.809 25.579 1.00 95.56 512 THR A N 1
ATOM 4163 C CA . THR A 1 512 ? 0.575 -0.770 26.021 1.00 95.56 512 THR A CA 1
ATOM 4164 C C . THR A 1 512 ? 1.368 -1.940 25.452 1.00 95.56 512 THR A C 1
ATOM 4166 O O . THR A 1 512 ? 2.455 -1.721 24.924 1.00 95.56 512 THR A O 1
ATOM 4169 N N . ILE A 1 513 ? 0.825 -3.162 25.491 1.00 94.75 513 ILE A N 1
ATOM 4170 C CA . ILE A 1 513 ? 1.493 -4.335 24.908 1.00 94.75 513 ILE A CA 1
ATOM 4171 C C . ILE A 1 513 ? 1.665 -4.158 23.397 1.00 94.75 513 ILE A C 1
ATOM 4173 O O . ILE A 1 513 ? 2.771 -4.344 22.898 1.00 94.75 513 ILE A O 1
ATOM 4177 N N . LEU A 1 514 ? 0.604 -3.779 22.672 1.00 94.81 514 LEU A N 1
ATOM 4178 C CA . LEU A 1 514 ? 0.686 -3.565 21.225 1.00 94.81 514 LEU A CA 1
ATOM 4179 C C . LEU A 1 514 ? 1.764 -2.526 20.884 1.00 94.81 514 LEU A C 1
ATOM 4181 O O . LEU A 1 514 ? 2.660 -2.816 20.100 1.00 94.81 514 LEU A O 1
ATOM 4185 N N . MET A 1 515 ? 1.714 -1.349 21.506 1.00 94.25 515 MET A N 1
ATOM 4186 C CA . MET A 1 515 ? 2.602 -0.231 21.183 1.00 94.25 515 MET A CA 1
ATOM 4187 C C . MET A 1 515 ? 4.063 -0.534 21.530 1.00 94.25 515 MET A C 1
ATOM 4189 O O . MET A 1 515 ? 4.940 -0.268 20.713 1.00 94.25 515 MET A O 1
ATOM 4193 N N . LEU A 1 516 ? 4.341 -1.166 22.677 1.00 93.06 516 LEU A N 1
ATOM 4194 C CA . LEU A 1 516 ? 5.703 -1.602 23.013 1.00 93.06 516 LEU A CA 1
ATOM 4195 C C . LEU A 1 516 ? 6.258 -2.603 21.995 1.00 93.06 516 LEU A C 1
ATOM 4197 O O . LEU A 1 516 ? 7.434 -2.539 21.655 1.00 93.06 516 LEU A O 1
ATOM 4201 N N . MET A 1 517 ? 5.420 -3.505 21.484 1.00 91.69 517 MET A N 1
ATOM 4202 C CA . MET A 1 517 ? 5.846 -4.481 20.483 1.00 91.69 517 MET A CA 1
ATOM 4203 C C . MET A 1 517 ? 6.070 -3.850 19.103 1.00 91.69 517 MET A C 1
ATOM 4205 O O . MET A 1 517 ? 6.949 -4.296 18.373 1.00 91.69 517 MET A O 1
ATOM 4209 N N . LEU A 1 518 ? 5.351 -2.779 18.748 1.00 91.25 518 LEU A N 1
ATOM 4210 C CA . LEU A 1 518 ? 5.580 -2.061 17.486 1.00 91.25 518 LEU A CA 1
ATOM 4211 C C . LEU A 1 518 ? 6.960 -1.393 17.414 1.00 91.25 518 LEU A C 1
ATOM 4213 O O . LEU A 1 518 ? 7.525 -1.286 16.322 1.00 91.25 518 LEU A O 1
ATOM 4217 N N . LEU A 1 519 ? 7.547 -1.021 18.558 1.00 90.31 519 LEU A N 1
ATOM 4218 C CA . LEU A 1 519 ? 8.936 -0.549 18.609 1.00 90.31 519 LEU A CA 1
ATOM 4219 C C . LEU A 1 519 ? 9.925 -1.601 18.087 1.00 90.31 519 LEU A C 1
ATOM 4221 O O . LEU A 1 519 ? 10.941 -1.234 17.511 1.00 90.31 519 LEU A O 1
ATOM 4225 N N . ALA A 1 520 ? 9.632 -2.896 18.234 1.00 87.00 520 ALA A N 1
ATOM 4226 C CA . ALA A 1 520 ? 10.526 -3.959 17.777 1.00 87.00 520 ALA A CA 1
ATOM 4227 C C . ALA A 1 520 ? 10.540 -4.152 16.246 1.00 87.00 520 ALA A C 1
ATOM 4229 O O . ALA A 1 520 ? 11.463 -4.781 15.740 1.00 87.00 520 ALA A O 1
ATOM 4230 N N . ILE A 1 521 ? 9.536 -3.648 15.513 1.00 82.75 521 ILE A N 1
ATOM 4231 C CA . ILE A 1 521 ? 9.395 -3.873 14.059 1.00 82.75 521 ILE A CA 1
ATOM 4232 C C . ILE A 1 521 ? 9.950 -2.703 13.234 1.00 82.75 521 ILE A C 1
ATOM 4234 O O . ILE A 1 521 ? 10.453 -2.928 12.140 1.00 82.75 521 ILE A O 1
ATOM 4238 N N . GLY A 1 522 ? 9.883 -1.469 13.746 1.00 81.44 522 GLY A N 1
ATOM 4239 C CA . GLY A 1 522 ? 10.374 -0.296 13.008 1.00 81.44 522 GLY A CA 1
ATOM 4240 C C . GLY A 1 522 ? 9.747 1.045 13.389 1.00 81.44 522 GLY A C 1
ATOM 4241 O O . GLY A 1 522 ? 10.197 2.083 12.918 1.00 81.44 522 GLY A O 1
ATOM 4242 N N . PHE A 1 523 ? 8.776 1.080 14.313 1.00 86.81 523 PHE A N 1
ATOM 4243 C CA . PHE A 1 523 ? 8.212 2.345 14.821 1.00 86.81 523 PHE A CA 1
ATOM 4244 C C . PHE A 1 523 ? 9.216 3.184 15.642 1.00 86.81 523 PHE A C 1
ATOM 4246 O O . PHE A 1 523 ? 8.888 4.287 16.077 1.00 86.81 523 PHE A O 1
ATOM 4253 N N . THR A 1 524 ? 10.443 2.694 15.843 1.00 84.75 524 THR A N 1
ATOM 4254 C CA . THR A 1 524 ? 11.566 3.449 16.419 1.00 84.75 524 THR A CA 1
ATOM 4255 C C . THR A 1 524 ? 11.982 4.641 15.559 1.00 84.75 524 THR A C 1
ATOM 4257 O O . THR A 1 524 ? 12.485 5.621 16.107 1.00 84.75 524 THR A O 1
ATOM 4260 N N . THR A 1 525 ? 11.727 4.603 14.247 1.00 83.19 525 THR A N 1
ATOM 4261 C CA . THR A 1 525 ? 12.035 5.703 13.315 1.00 83.19 525 THR A CA 1
ATOM 4262 C C . THR A 1 525 ? 11.313 7.002 13.676 1.00 83.19 525 THR A C 1
ATOM 4264 O O . THR A 1 525 ? 11.869 8.077 13.482 1.00 83.19 525 THR A O 1
ATOM 4267 N N . LEU A 1 526 ? 10.126 6.921 14.290 1.00 83.00 526 LEU A N 1
ATOM 4268 C CA . LEU A 1 526 ? 9.312 8.071 14.713 1.00 83.00 526 LEU A CA 1
ATOM 4269 C C . LEU A 1 526 ? 9.933 8.899 15.853 1.00 83.00 526 LEU A C 1
ATOM 4271 O O . LEU A 1 526 ? 9.426 9.976 16.175 1.00 83.00 526 LEU A O 1
ATOM 4275 N N . GLY A 1 527 ? 10.982 8.397 16.513 1.00 86.19 527 GLY A N 1
ATOM 4276 C CA . GLY A 1 527 ? 11.663 9.102 17.598 1.00 86.19 527 GLY A CA 1
ATOM 4277 C C . GLY A 1 527 ? 10.719 9.510 18.737 1.00 86.19 527 GLY A C 1
ATOM 4278 O O . GLY A 1 527 ? 10.008 8.683 19.310 1.00 86.19 527 GLY A O 1
ATOM 4279 N N . SER A 1 528 ? 10.707 10.798 19.092 1.00 86.56 528 SER A N 1
ATOM 4280 C CA . SER A 1 528 ? 9.876 11.333 20.183 1.00 86.56 528 SER A CA 1
ATOM 4281 C C . SER A 1 528 ? 8.375 11.318 19.873 1.00 86.56 528 SER A C 1
ATOM 4283 O O . SER A 1 528 ? 7.566 11.148 20.791 1.00 86.56 528 SER A O 1
ATOM 4285 N N . SER A 1 529 ? 7.986 11.421 18.600 1.00 87.31 529 SER A N 1
ATOM 4286 C CA . SER A 1 529 ? 6.579 11.426 18.177 1.00 87.31 529 SER A CA 1
ATOM 4287 C C . SER A 1 529 ? 5.877 10.094 18.414 1.00 87.31 529 SER A C 1
ATOM 4289 O O . SER A 1 529 ? 4.655 10.063 18.561 1.00 87.31 529 SER A O 1
ATOM 4291 N N . PHE A 1 530 ? 6.634 9.003 18.563 1.00 91.56 530 PHE A N 1
ATOM 4292 C CA . PHE A 1 530 ? 6.097 7.716 18.996 1.00 91.56 530 PHE A CA 1
ATOM 4293 C C . PHE A 1 530 ? 5.355 7.813 20.340 1.00 91.56 530 PHE A C 1
ATOM 4295 O O . PHE A 1 530 ? 4.283 7.232 20.508 1.00 91.56 530 PHE A O 1
ATOM 4302 N N . TRP A 1 531 ? 5.886 8.568 21.305 1.00 93.06 531 TRP A N 1
ATOM 4303 C CA . TRP A 1 531 ? 5.261 8.697 22.625 1.00 93.06 531 TRP A CA 1
ATOM 4304 C C . TRP A 1 531 ? 3.982 9.535 22.582 1.00 93.06 531 TRP A C 1
ATOM 4306 O O . TRP A 1 531 ? 3.029 9.239 23.304 1.00 93.06 531 TRP A O 1
ATOM 4316 N N . LEU A 1 532 ? 3.930 10.537 21.699 1.00 92.00 532 LEU A N 1
ATOM 4317 C CA . LEU A 1 532 ? 2.709 11.295 21.429 1.00 92.00 532 LEU A CA 1
ATOM 4318 C C . LEU A 1 532 ? 1.640 10.386 20.804 1.00 92.00 532 LEU A C 1
ATOM 4320 O O . LEU A 1 532 ? 0.496 10.378 21.259 1.00 92.00 532 LEU A O 1
ATOM 4324 N N . LEU A 1 533 ? 2.036 9.565 19.825 1.00 93.81 533 LEU A N 1
ATOM 4325 C CA . LEU A 1 533 ? 1.170 8.560 19.213 1.00 93.81 533 LEU A CA 1
ATOM 4326 C C . LEU A 1 533 ? 0.651 7.568 20.260 1.00 93.81 533 LEU A C 1
ATOM 4328 O O . LEU A 1 533 ? -0.542 7.299 20.305 1.00 93.81 533 LEU A O 1
ATOM 4332 N N . TYR A 1 534 ? 1.513 7.069 21.148 1.00 95.12 534 TYR A N 1
ATOM 4333 C CA . TYR A 1 534 ? 1.126 6.168 22.235 1.00 95.12 534 TYR A CA 1
ATOM 4334 C C . TYR A 1 534 ? 0.055 6.772 23.154 1.00 95.12 534 TYR A C 1
ATOM 4336 O O . TYR A 1 534 ? -0.957 6.124 23.433 1.00 95.12 534 TYR A O 1
ATOM 4344 N N . LEU A 1 535 ? 0.237 8.025 23.585 1.00 95.12 535 LEU A N 1
ATOM 4345 C CA . LEU A 1 535 ? -0.756 8.733 24.398 1.00 95.12 535 LEU A CA 1
ATOM 4346 C C . LEU A 1 535 ? -2.079 8.915 23.650 1.00 95.12 535 LEU A C 1
ATOM 4348 O O . LEU A 1 535 ? -3.147 8.694 24.227 1.00 95.12 535 LEU A O 1
ATOM 4352 N N . PHE A 1 536 ? -2.015 9.265 22.365 1.00 95.62 536 PHE A N 1
ATOM 4353 C CA . PHE A 1 536 ? -3.201 9.406 21.531 1.00 95.62 536 PHE A CA 1
ATOM 4354 C C . PHE A 1 536 ? -3.938 8.073 21.345 1.00 95.62 536 PHE A C 1
ATOM 4356 O O . PHE A 1 536 ? -5.157 8.023 21.486 1.00 95.62 536 PHE A O 1
ATOM 4363 N N . VAL A 1 537 ? -3.225 6.967 21.111 1.00 96.31 537 VAL A N 1
ATOM 4364 C CA . VAL A 1 537 ? -3.836 5.637 20.965 1.00 96.31 537 VAL A CA 1
ATOM 4365 C C . VAL A 1 537 ? -4.492 5.192 22.276 1.00 96.31 537 VAL A C 1
ATOM 4367 O O . VAL A 1 537 ? -5.591 4.644 22.230 1.00 96.31 537 VAL A O 1
ATOM 4370 N N . ILE A 1 538 ? -3.907 5.483 23.447 1.00 96.75 538 ILE A N 1
ATOM 4371 C CA . ILE A 1 538 ? -4.577 5.249 24.742 1.00 96.75 538 ILE A CA 1
ATOM 4372 C C . ILE A 1 538 ? -5.875 6.055 24.838 1.00 96.75 538 ILE A C 1
ATOM 4374 O O . ILE A 1 538 ? -6.919 5.499 25.192 1.00 96.75 538 ILE A O 1
ATOM 4378 N N . PHE A 1 539 ? -5.825 7.351 24.514 1.00 96.88 539 PHE A N 1
ATOM 4379 C CA . PHE A 1 539 ? -7.007 8.212 24.509 1.00 96.88 539 PHE A CA 1
ATOM 4380 C C . PHE A 1 539 ? -8.095 7.651 23.583 1.00 96.88 539 PHE A C 1
ATOM 4382 O O . PHE A 1 539 ? -9.233 7.452 24.017 1.00 96.88 539 PHE A O 1
ATOM 4389 N N . MET A 1 540 ? -7.734 7.287 22.352 1.00 96.12 540 MET A N 1
ATOM 4390 C CA . MET A 1 540 ? -8.630 6.637 21.396 1.00 96.12 540 MET A CA 1
ATOM 4391 C C . MET A 1 540 ? -9.197 5.327 21.936 1.00 96.12 540 MET A C 1
ATOM 4393 O O . MET A 1 540 ? -10.403 5.105 21.866 1.00 96.12 540 MET A O 1
ATOM 4397 N N . GLY A 1 541 ? -8.366 4.477 22.536 1.00 96.50 541 GLY A N 1
ATOM 4398 C CA . GLY A 1 541 ? -8.794 3.241 23.180 1.00 96.50 541 GLY A CA 1
ATOM 4399 C C . GLY A 1 541 ? -9.854 3.472 24.250 1.00 96.50 541 GLY A C 1
ATOM 4400 O O . GLY A 1 541 ? -10.847 2.741 24.319 1.00 96.50 541 GLY A O 1
ATOM 4401 N N . PHE A 1 542 ? -9.698 4.522 25.054 1.00 96.19 542 PHE A N 1
ATOM 4402 C CA . PHE A 1 542 ? -10.683 4.883 26.067 1.00 96.19 542 PHE A CA 1
ATOM 4403 C C . PHE A 1 542 ? -11.999 5.359 25.455 1.00 96.19 542 PHE A C 1
ATOM 4405 O O . PHE A 1 542 ? -13.060 4.921 25.911 1.00 96.19 542 PHE A O 1
ATOM 4412 N N . ILE A 1 543 ? -11.947 6.178 24.399 1.00 96.88 543 ILE A N 1
ATOM 4413 C CA . ILE A 1 543 ? -13.126 6.602 23.628 1.00 96.88 543 ILE A CA 1
ATOM 4414 C C . ILE A 1 543 ? -13.852 5.393 23.031 1.00 96.88 543 ILE A C 1
ATOM 4416 O O . ILE A 1 543 ? -15.049 5.213 23.264 1.00 96.88 543 ILE A O 1
ATOM 4420 N N . LEU A 1 544 ? -13.133 4.508 22.339 1.00 96.25 544 LEU A N 1
ATOM 4421 C CA . LEU A 1 544 ? -13.700 3.288 21.762 1.00 96.25 544 LEU A CA 1
ATOM 4422 C C . LEU A 1 544 ? -14.289 2.372 22.840 1.00 96.25 544 LEU A C 1
ATOM 4424 O O . LEU A 1 544 ? -15.341 1.771 22.629 1.00 96.25 544 LEU A O 1
ATOM 4428 N N . THR A 1 545 ? -13.684 2.325 24.029 1.00 95.44 545 THR A N 1
ATOM 4429 C CA . THR A 1 545 ? -14.226 1.580 25.172 1.00 95.44 545 THR A CA 1
ATOM 4430 C C . THR A 1 545 ? -15.578 2.141 25.617 1.00 95.44 545 THR A C 1
ATOM 4432 O O . THR A 1 545 ? -16.507 1.363 25.848 1.00 95.44 545 THR A O 1
ATOM 4435 N N . PHE A 1 546 ? -15.746 3.468 25.686 1.00 95.25 546 PHE A N 1
ATOM 4436 C CA . PHE A 1 546 ? -17.048 4.086 25.978 1.00 95.25 546 PHE A CA 1
ATOM 4437 C C . PHE A 1 546 ? -18.103 3.740 24.923 1.00 95.25 546 PHE A C 1
ATOM 4439 O O . PHE A 1 546 ? -19.242 3.429 25.272 1.00 95.25 546 PHE A O 1
ATOM 4446 N N . ILE A 1 547 ? -17.723 3.737 23.646 1.00 95.12 547 ILE A N 1
ATOM 4447 C CA . ILE A 1 547 ? -18.632 3.442 22.533 1.00 95.12 547 ILE A CA 1
ATOM 4448 C C . ILE A 1 547 ? -19.062 1.970 22.554 1.00 95.12 547 ILE A C 1
ATOM 4450 O O . ILE A 1 547 ? -20.257 1.674 22.615 1.00 95.12 547 ILE A O 1
ATOM 4454 N N . VAL A 1 548 ? -18.103 1.039 22.581 1.00 94.56 548 VAL A N 1
ATOM 4455 C CA . VAL A 1 548 ? -18.366 -0.410 22.555 1.00 94.56 548 VAL A CA 1
ATOM 4456 C C . VAL A 1 548 ? -19.179 -0.844 23.770 1.00 94.56 548 VAL A C 1
ATOM 4458 O O . VAL A 1 548 ? -20.150 -1.594 23.636 1.00 94.56 548 VAL A O 1
ATOM 4461 N N . THR A 1 549 ? -18.819 -0.363 24.965 1.00 91.94 549 THR A N 1
ATOM 4462 C CA . THR A 1 549 ? -19.591 -0.664 26.179 1.00 91.94 549 THR A CA 1
ATOM 4463 C C . THR A 1 549 ? -20.961 0.012 26.158 1.00 91.94 549 THR A C 1
ATOM 4465 O O . THR A 1 549 ? -21.934 -0.590 26.616 1.00 91.94 549 THR A O 1
ATOM 4468 N N . GLY A 1 550 ? -21.081 1.205 25.571 1.00 92.12 550 GLY A N 1
ATOM 4469 C CA . GLY A 1 550 ? -22.353 1.901 25.402 1.00 92.12 550 GLY A CA 1
ATOM 4470 C C . GLY A 1 550 ? -23.339 1.133 24.525 1.00 92.12 550 GLY A C 1
ATOM 4471 O O . GLY A 1 550 ? -24.461 0.862 24.959 1.00 92.12 550 GLY A O 1
ATOM 4472 N N . ILE A 1 551 ? -22.902 0.686 23.344 1.00 92.81 551 ILE A N 1
ATOM 4473 C CA . ILE A 1 551 ? -23.689 -0.180 22.448 1.00 92.81 551 ILE A CA 1
ATOM 4474 C C . ILE A 1 551 ? -24.021 -1.506 23.142 1.00 92.81 551 ILE A C 1
ATOM 4476 O O . ILE A 1 551 ? -25.162 -1.978 23.097 1.00 92.81 551 ILE A O 1
ATOM 4480 N N . TRP A 1 552 ? -23.044 -2.088 23.845 1.00 90.44 552 TRP A N 1
ATOM 4481 C CA . TRP A 1 552 ? -23.230 -3.335 24.580 1.00 90.44 552 TRP A CA 1
ATOM 4482 C C . TRP A 1 552 ? -24.343 -3.209 25.632 1.00 90.44 552 TRP A C 1
ATOM 4484 O O . TRP A 1 552 ? -25.214 -4.069 25.713 1.00 90.44 552 TRP A O 1
ATOM 4494 N N . PHE A 1 553 ? -24.394 -2.125 26.405 1.00 88.38 553 PHE A N 1
ATOM 4495 C CA . PHE A 1 553 ? -25.456 -1.935 27.399 1.00 88.38 553 PHE A CA 1
ATOM 4496 C C . PHE A 1 553 ? -26.801 -1.483 26.815 1.00 88.38 553 PHE A C 1
ATOM 4498 O O . PHE A 1 553 ? -27.840 -1.780 27.422 1.00 88.38 553 PHE A O 1
ATOM 4505 N N . ALA A 1 554 ? -26.796 -0.808 25.661 1.00 87.50 554 ALA A N 1
ATOM 4506 C CA . ALA A 1 554 ? -27.995 -0.284 25.011 1.00 87.50 554 ALA A CA 1
ATOM 4507 C C . ALA A 1 554 ? -28.967 -1.389 24.556 1.00 87.50 554 ALA A C 1
ATOM 4509 O O . ALA A 1 554 ? -30.184 -1.206 24.612 1.00 87.50 554 ALA A O 1
ATOM 4510 N N . ILE A 1 555 ? -28.454 -2.557 24.155 1.00 87.06 555 ILE A N 1
ATOM 4511 C CA . ILE A 1 555 ? -29.283 -3.658 23.647 1.00 87.06 555 ILE A CA 1
ATOM 4512 C C . ILE A 1 555 ? -29.547 -4.701 24.751 1.00 87.06 555 ILE A C 1
ATOM 4514 O O . ILE A 1 555 ? -28.609 -5.154 25.420 1.00 87.06 555 ILE A O 1
ATOM 4518 N N . PRO A 1 556 ? -30.815 -5.114 24.979 1.00 75.19 556 PRO A N 1
ATOM 4519 C CA . PRO A 1 556 ? -31.150 -6.086 26.014 1.00 75.19 556 PRO A CA 1
ATOM 4520 C C . PRO A 1 556 ? -30.427 -7.421 25.846 1.00 75.19 556 PRO A C 1
ATOM 4522 O O . PRO A 1 556 ? -29.826 -7.918 26.808 1.00 75.19 556 PRO A O 1
ATOM 4525 N N . ASP A 1 557 ? -30.444 -7.932 24.620 1.00 83.56 557 ASP A N 1
ATOM 4526 C CA . ASP A 1 557 ? -29.903 -9.232 24.255 1.00 83.56 557 ASP A CA 1
ATOM 4527 C C . ASP A 1 557 ? -28.382 -9.185 24.107 1.00 83.56 557 ASP A C 1
ATOM 4529 O O . ASP A 1 557 ? -27.803 -8.224 23.589 1.00 83.56 557 ASP A O 1
ATOM 4533 N N . GLU A 1 558 ? -27.708 -10.233 24.585 1.00 82.38 558 GLU A N 1
ATOM 4534 C CA . GLU A 1 558 ? -26.248 -10.333 24.483 1.00 82.38 558 GLU A CA 1
ATOM 4535 C C . GLU A 1 558 ? -25.809 -10.506 23.032 1.00 82.38 558 GLU A C 1
ATOM 4537 O O . GLU A 1 558 ? -24.931 -9.780 22.570 1.00 82.38 558 GLU A O 1
ATOM 4542 N N . VAL A 1 559 ? -26.469 -11.390 22.283 1.00 87.75 559 VAL A N 1
ATOM 4543 C CA . VAL A 1 559 ? -26.135 -11.646 20.876 1.00 87.75 559 VAL A CA 1
ATOM 4544 C C . VAL A 1 559 ? -26.398 -10.407 20.019 1.00 87.75 559 VAL A C 1
ATOM 4546 O O . VAL A 1 559 ? -25.494 -9.955 19.321 1.00 87.75 559 VAL A O 1
ATOM 4549 N N . GLY A 1 560 ? -27.580 -9.791 20.141 1.00 88.12 560 GLY A N 1
ATOM 4550 C CA . GLY A 1 560 ? -27.950 -8.613 19.344 1.00 88.12 560 GLY A CA 1
ATOM 4551 C C . GLY A 1 560 ? -26.989 -7.437 19.524 1.00 88.12 560 GLY A C 1
ATOM 4552 O O . GLY A 1 560 ? -26.616 -6.776 18.563 1.00 88.12 560 GLY A O 1
ATOM 4553 N N . SER A 1 561 ? -26.496 -7.223 20.743 1.00 88.88 561 SER A N 1
ATOM 4554 C CA . SER A 1 561 ? -25.495 -6.183 20.989 1.00 88.88 561 SER A CA 1
ATOM 4555 C C . SER A 1 561 ? -24.127 -6.453 20.354 1.00 88.88 561 SER A C 1
ATOM 4557 O O . SER A 1 561 ? -23.420 -5.516 19.993 1.00 88.88 561 SER A O 1
ATOM 4559 N N . ARG A 1 562 ? -23.737 -7.732 20.244 1.00 89.81 562 ARG A N 1
ATOM 4560 C CA . ARG A 1 562 ? -22.458 -8.127 19.655 1.00 89.81 562 ARG A CA 1
ATOM 4561 C C . ARG A 1 562 ? -22.525 -7.939 18.150 1.00 89.81 562 ARG A C 1
ATOM 4563 O O . ARG A 1 562 ? -21.596 -7.391 17.574 1.00 89.81 562 ARG A O 1
ATOM 4570 N N . VAL A 1 563 ? -23.660 -8.305 17.553 1.00 93.31 563 VAL A N 1
ATOM 4571 C CA . VAL A 1 563 ? -23.961 -8.011 16.149 1.00 93.31 563 VAL A CA 1
ATOM 4572 C C . VAL A 1 563 ? -23.943 -6.501 15.904 1.00 93.31 563 VAL A C 1
ATOM 4574 O O . VAL A 1 563 ? -23.298 -6.060 14.965 1.00 93.31 563 VAL A O 1
ATOM 4577 N N . ALA A 1 564 ? -24.554 -5.690 16.773 1.00 93.69 564 ALA A N 1
ATOM 4578 C CA . ALA A 1 564 ? -24.538 -4.233 16.623 1.00 93.69 564 ALA A CA 1
ATOM 4579 C C . ALA A 1 564 ? -23.123 -3.629 16.701 1.00 93.69 564 ALA A C 1
ATOM 4581 O O . ALA A 1 564 ? -22.787 -2.772 15.889 1.00 93.69 564 ALA A O 1
ATOM 4582 N N . ASN A 1 565 ? -22.278 -4.093 17.628 1.00 94.19 565 ASN A N 1
ATOM 4583 C CA . ASN A 1 565 ? -20.868 -3.686 17.685 1.00 94.19 565 ASN A CA 1
ATOM 4584 C C . ASN A 1 565 ? -20.095 -4.113 16.427 1.00 94.19 565 ASN A C 1
ATOM 4586 O O . ASN A 1 565 ? -19.300 -3.340 15.906 1.00 94.19 565 ASN A O 1
ATOM 4590 N N . LEU A 1 566 ? -20.354 -5.311 15.899 1.00 93.19 566 LEU A N 1
ATOM 4591 C CA . LEU A 1 566 ? -19.732 -5.774 14.658 1.00 93.19 566 LEU A CA 1
ATOM 4592 C C . LEU A 1 566 ? -20.168 -4.930 13.449 1.00 93.19 566 LEU A C 1
ATOM 4594 O O . LEU A 1 566 ? -19.326 -4.533 12.651 1.00 93.19 566 LEU A O 1
ATOM 4598 N N . VAL A 1 567 ? -21.452 -4.580 13.349 1.00 94.44 567 VAL A N 1
ATOM 4599 C CA . VAL A 1 567 ? -21.958 -3.657 12.319 1.00 94.44 567 VAL A CA 1
ATOM 4600 C C . VAL A 1 567 ? -21.322 -2.272 12.470 1.00 94.44 567 VAL A C 1
ATOM 4602 O O . VAL A 1 567 ? -20.916 -1.672 11.479 1.00 94.44 567 VAL A O 1
ATOM 4605 N N . PHE A 1 568 ? -21.174 -1.774 13.700 1.00 94.31 568 PHE A N 1
ATOM 4606 C CA . PHE A 1 568 ? -20.510 -0.496 13.952 1.00 94.31 568 PHE A CA 1
ATOM 4607 C C . PHE A 1 568 ? -19.028 -0.526 13.547 1.00 94.31 568 PHE A C 1
ATOM 4609 O O . PHE A 1 568 ? -18.546 0.436 12.951 1.00 94.31 568 PHE A O 1
ATOM 4616 N N . LEU A 1 569 ? -18.315 -1.630 13.797 1.00 93.94 569 LEU A N 1
ATOM 4617 C CA . LEU A 1 569 ? -16.946 -1.837 13.309 1.00 93.94 569 LEU A CA 1
ATOM 4618 C C . LEU A 1 569 ? -16.882 -1.831 11.778 1.00 93.94 569 LEU A C 1
ATOM 4620 O O . LEU A 1 569 ? -16.037 -1.148 11.211 1.00 93.94 569 LEU A O 1
ATOM 4624 N N . MET A 1 570 ? -17.787 -2.551 11.110 1.00 91.94 570 MET A N 1
ATOM 4625 C CA . MET A 1 570 ? -17.855 -2.588 9.644 1.00 91.94 570 MET A CA 1
ATOM 4626 C C . MET A 1 570 ? -18.087 -1.193 9.045 1.00 91.94 570 MET A C 1
ATOM 4628 O O . MET A 1 570 ? -17.436 -0.827 8.069 1.00 91.94 570 MET A O 1
ATOM 4632 N N . LEU A 1 571 ? -18.961 -0.385 9.654 1.00 91.38 571 LEU A N 1
ATOM 4633 C CA . LEU A 1 571 ? -19.190 1.000 9.230 1.00 91.38 571 LEU A CA 1
ATOM 4634 C C . LEU A 1 571 ? -17.960 1.884 9.448 1.00 91.38 571 LEU A C 1
ATOM 4636 O O . LEU A 1 571 ? -17.613 2.667 8.567 1.00 91.38 571 LEU A O 1
ATOM 4640 N N . ASN A 1 572 ? -17.274 1.734 10.582 1.00 92.44 572 ASN A N 1
ATOM 4641 C CA . ASN A 1 572 ? -16.025 2.447 10.845 1.00 92.44 572 ASN A CA 1
ATOM 4642 C C . ASN A 1 572 ? -14.917 2.053 9.862 1.00 92.44 572 ASN A C 1
ATOM 4644 O O . ASN A 1 572 ? -14.136 2.906 9.466 1.00 92.44 572 ASN A O 1
ATOM 4648 N N . PHE A 1 573 ? -14.862 0.794 9.430 1.00 89.12 573 PHE A N 1
ATOM 4649 C CA . PHE A 1 573 ? -13.905 0.354 8.417 1.00 89.12 573 PHE A CA 1
ATOM 4650 C C . PHE A 1 573 ? -14.160 1.015 7.054 1.00 89.12 573 PHE A C 1
ATOM 4652 O O . PHE A 1 573 ? -13.221 1.460 6.401 1.00 89.12 573 PHE A O 1
ATOM 4659 N N . ALA A 1 574 ? -15.430 1.126 6.649 1.00 86.62 574 ALA A N 1
ATOM 4660 C CA . ALA A 1 574 ? -15.808 1.720 5.368 1.00 86.62 574 ALA A CA 1
ATOM 4661 C C . ALA A 1 574 ? -15.721 3.259 5.349 1.00 86.62 574 ALA A C 1
ATOM 4663 O O . ALA A 1 574 ? -15.277 3.827 4.358 1.00 86.62 574 ALA A O 1
ATOM 4664 N N . CYS A 1 575 ? -16.142 3.938 6.425 1.00 89.31 575 CYS A N 1
ATOM 4665 C CA . CYS A 1 575 ? -16.238 5.407 6.457 1.00 89.31 575 CYS A CA 1
ATOM 4666 C C . CYS A 1 575 ? -15.062 6.085 7.182 1.00 89.31 575 CYS A C 1
ATOM 4668 O O . CYS A 1 575 ? -14.874 7.288 7.050 1.00 89.31 575 CYS A O 1
ATOM 4670 N N . GLY A 1 576 ? -14.303 5.345 7.994 1.00 83.31 576 GLY A N 1
ATOM 4671 C CA . GLY A 1 576 ? -13.385 5.887 8.999 1.00 83.31 576 GLY A CA 1
ATOM 4672 C C . GLY A 1 576 ? -11.985 6.234 8.508 1.00 83.31 576 GLY A C 1
ATOM 4673 O O . GLY A 1 576 ? -11.036 5.993 9.246 1.00 83.31 576 GLY A O 1
ATOM 4674 N N . TRP A 1 577 ? -11.843 6.736 7.276 1.00 85.25 577 TRP A N 1
ATOM 4675 C CA . TRP A 1 577 ? -10.560 7.149 6.670 1.00 85.25 577 TRP A CA 1
ATOM 4676 C C . TRP A 1 577 ? -9.476 6.052 6.587 1.00 85.25 577 TRP A C 1
ATOM 4678 O O . TRP A 1 577 ? -8.314 6.349 6.333 1.00 85.25 577 TRP A O 1
ATOM 4688 N N . ILE A 1 578 ? -9.837 4.778 6.782 1.00 84.44 578 ILE A N 1
ATOM 4689 C CA . ILE A 1 578 ? -8.886 3.653 6.763 1.00 84.44 578 ILE A CA 1
ATOM 4690 C C . ILE A 1 578 ? -8.436 3.302 5.345 1.00 84.44 578 ILE A C 1
ATOM 4692 O O . ILE A 1 578 ? -7.250 3.092 5.114 1.00 84.44 578 ILE A O 1
ATOM 4696 N N . LEU A 1 579 ? -9.387 3.169 4.417 1.00 80.12 579 LEU A N 1
ATOM 4697 C CA . LEU A 1 579 ? -9.101 2.754 3.040 1.00 80.12 579 LEU A CA 1
ATOM 4698 C C . LEU A 1 579 ? -8.790 3.961 2.160 1.00 80.12 579 LEU A C 1
ATOM 4700 O O . LEU A 1 579 ? -7.794 3.983 1.447 1.00 80.12 579 LEU A O 1
ATOM 4704 N N . PHE A 1 580 ? -9.661 4.964 2.240 1.00 78.56 580 PHE A N 1
ATOM 4705 C CA . PHE A 1 580 ? -9.568 6.219 1.512 1.00 78.56 580 PHE A CA 1
ATOM 4706 C C . PHE A 1 580 ? -10.077 7.349 2.413 1.00 78.56 580 PHE A C 1
ATOM 4708 O O . PHE A 1 580 ? -10.944 7.098 3.261 1.00 78.56 580 PHE A O 1
ATOM 4715 N N . PRO A 1 581 ? -9.597 8.589 2.230 1.00 81.25 581 PRO A N 1
ATOM 4716 C CA . PRO A 1 581 ? -10.193 9.753 2.874 1.00 81.25 581 PRO A CA 1
ATOM 4717 C C . PRO A 1 581 ? -11.693 9.847 2.560 1.00 81.25 581 PRO A C 1
ATOM 4719 O O . PRO A 1 581 ? -12.108 9.610 1.424 1.00 81.25 581 PRO A O 1
ATOM 4722 N N . ALA A 1 582 ? -12.526 10.211 3.539 1.00 81.62 582 ALA A N 1
ATOM 4723 C CA . ALA A 1 582 ? -13.982 10.138 3.364 1.00 81.62 582 ALA A CA 1
ATOM 4724 C C . ALA A 1 582 ? -14.537 11.051 2.264 1.00 81.62 582 ALA A C 1
ATOM 4726 O O . ALA A 1 582 ? -15.569 10.728 1.686 1.00 81.62 582 ALA A O 1
ATOM 4727 N N . PHE A 1 583 ? -13.849 12.143 1.928 1.00 83.44 583 PHE A N 1
ATOM 4728 C CA . PHE A 1 583 ? -14.250 13.021 0.825 1.00 83.44 583 PHE A CA 1
ATOM 4729 C C . PHE A 1 583 ? -14.069 12.379 -0.561 1.00 83.44 583 PHE A C 1
ATOM 4731 O O . PHE A 1 583 ? -14.632 12.873 -1.531 1.00 83.44 583 PHE A O 1
ATOM 4738 N N . MET A 1 584 ? -13.291 11.294 -0.664 1.00 84.81 584 MET A N 1
ATOM 4739 C CA . MET A 1 584 ? -13.172 10.485 -1.884 1.00 84.81 584 MET A CA 1
ATOM 4740 C C . MET A 1 584 ? -14.227 9.375 -1.953 1.00 84.81 584 MET A C 1
ATOM 4742 O O . MET A 1 584 ? -14.408 8.759 -3.003 1.00 84.81 584 MET A O 1
ATOM 4746 N N . ALA A 1 585 ? -14.902 9.082 -0.839 1.00 83.81 585 ALA A N 1
ATOM 4747 C CA . ALA A 1 585 ? -15.991 8.118 -0.808 1.00 83.81 585 ALA A CA 1
ATOM 4748 C C . ALA A 1 585 ? -17.281 8.743 -1.362 1.00 83.81 585 ALA A C 1
ATOM 4750 O O . ALA A 1 585 ? -17.398 9.958 -1.508 1.00 83.81 585 ALA A O 1
ATOM 4751 N N . ASN A 1 586 ? -18.277 7.906 -1.662 1.00 88.81 586 ASN A N 1
ATOM 4752 C CA . ASN A 1 586 ? -19.586 8.405 -2.085 1.00 88.81 586 ASN A CA 1
ATOM 4753 C C . ASN A 1 586 ? -20.244 9.286 -0.999 1.00 88.81 586 ASN A C 1
ATOM 4755 O O . ASN A 1 586 ? -19.911 9.190 0.185 1.00 88.81 586 ASN A O 1
ATOM 4759 N N . ASP A 1 587 ? -21.231 10.097 -1.389 1.00 89.75 587 ASP A N 1
ATOM 4760 C CA . ASP A 1 587 ? -21.883 11.063 -0.489 1.00 89.75 587 ASP A CA 1
ATOM 4761 C C . ASP A 1 587 ? -22.479 10.422 0.773 1.00 89.75 587 ASP A C 1
ATOM 4763 O O . ASP A 1 587 ? -22.464 11.016 1.852 1.00 89.75 587 ASP A O 1
ATOM 4767 N N . PHE A 1 588 ? -22.970 9.183 0.661 1.00 89.62 588 PHE A N 1
ATOM 4768 C CA . PHE A 1 588 ? -23.502 8.428 1.793 1.00 89.62 588 PHE A CA 1
ATOM 4769 C C . PHE A 1 588 ? -22.419 8.131 2.843 1.00 89.62 588 PHE A C 1
ATOM 4771 O O . PHE A 1 588 ? -22.616 8.399 4.031 1.00 89.62 588 PHE A O 1
ATOM 4778 N N . TYR A 1 589 ? -21.268 7.607 2.418 1.00 87.69 589 TYR A N 1
ATOM 4779 C CA . TYR A 1 589 ? -20.149 7.296 3.306 1.00 87.69 589 TYR A CA 1
ATOM 4780 C C . TYR A 1 589 ? -19.441 8.558 3.806 1.00 87.69 589 TYR A C 1
ATOM 4782 O O . TYR A 1 589 ? -19.054 8.606 4.973 1.00 87.69 589 TYR A O 1
ATOM 4790 N N . ASN A 1 590 ? -19.346 9.602 2.980 1.00 89.75 590 ASN A N 1
ATOM 4791 C CA . ASN A 1 590 ? -18.808 10.896 3.392 1.00 89.75 590 ASN A CA 1
ATOM 4792 C C . ASN A 1 590 ? -19.680 11.542 4.488 1.00 89.75 590 ASN A C 1
ATOM 4794 O O . ASN A 1 590 ? -19.178 11.959 5.530 1.00 89.75 590 ASN A O 1
ATOM 4798 N N . GLY A 1 591 ? -21.008 11.524 4.324 1.00 89.81 591 GLY A N 1
ATOM 4799 C CA . GLY A 1 591 ? -21.939 12.005 5.347 1.00 89.81 591 GLY A CA 1
ATOM 4800 C C . GLY A 1 591 ? -21.846 11.217 6.660 1.00 89.81 591 GLY A C 1
ATOM 4801 O O . GLY A 1 591 ? -21.842 11.808 7.742 1.00 89.81 591 GLY A O 1
ATOM 4802 N N . LEU A 1 592 ? -21.721 9.887 6.577 1.00 90.69 592 LEU A N 1
ATOM 4803 C CA . LEU A 1 592 ? -21.557 9.014 7.746 1.00 90.69 592 LEU A CA 1
ATOM 4804 C C . LEU A 1 592 ? -20.193 9.153 8.429 1.00 90.69 592 LEU A C 1
ATOM 4806 O O . LEU A 1 592 ? -20.099 8.931 9.635 1.00 90.69 592 LEU A O 1
ATOM 4810 N N . SER A 1 593 ? -19.144 9.535 7.705 1.00 91.44 593 SER A N 1
ATOM 4811 C CA . SER A 1 593 ? -17.799 9.699 8.261 1.00 91.44 593 SER A CA 1
ATOM 4812 C C . SER A 1 593 ? -17.761 10.675 9.445 1.00 91.44 593 SER A C 1
ATOM 4814 O O . SER A 1 593 ? -17.021 10.444 10.398 1.00 91.44 593 SER A O 1
ATOM 4816 N N . ASN A 1 594 ? -18.614 11.704 9.455 1.00 90.12 594 ASN A N 1
ATOM 4817 C CA . ASN A 1 594 ? -18.670 12.714 10.524 1.00 90.12 594 ASN A CA 1
ATOM 4818 C C . ASN A 1 594 ? -19.101 12.169 11.896 1.00 90.12 594 ASN A C 1
ATOM 4820 O O . ASN A 1 594 ? -18.908 12.819 12.919 1.00 90.12 594 ASN A O 1
ATOM 4824 N N . ILE A 1 595 ? -19.722 10.990 11.945 1.00 90.50 595 ILE A N 1
ATOM 4825 C CA . ILE A 1 595 ? -20.141 10.360 13.206 1.00 90.50 595 ILE A CA 1
ATOM 4826 C C . ILE A 1 595 ? -19.271 9.155 13.577 1.00 90.50 595 ILE A C 1
ATOM 4828 O O . ILE A 1 595 ? -19.478 8.547 14.631 1.00 90.50 595 ILE A O 1
ATOM 4832 N N . MET A 1 596 ? -18.311 8.788 12.725 1.00 93.19 596 MET A N 1
ATOM 4833 C CA . MET A 1 596 ? -17.472 7.612 12.923 1.00 93.19 596 MET A CA 1
ATOM 4834 C C . MET A 1 596 ? -16.191 7.993 13.675 1.00 93.19 596 MET A C 1
ATOM 4836 O O . MET A 1 596 ? -15.430 8.835 13.204 1.00 93.19 596 MET A O 1
ATOM 4840 N N . PRO A 1 597 ? -15.897 7.382 14.839 1.00 94.75 597 PRO A N 1
ATOM 4841 C CA . PRO A 1 597 ? -14.699 7.713 15.613 1.00 94.75 597 PRO A CA 1
ATOM 4842 C C . PRO A 1 597 ? -13.391 7.407 14.872 1.00 94.75 597 PRO A C 1
ATOM 4844 O O . PRO A 1 597 ? -12.384 8.060 15.135 1.00 94.75 597 PRO A O 1
ATOM 4847 N N . PHE A 1 598 ? -13.380 6.430 13.960 1.00 94.81 598 PHE A N 1
ATOM 4848 C CA . PHE A 1 598 ? -12.171 6.076 13.211 1.00 94.81 598 PHE A CA 1
ATOM 4849 C C . PHE A 1 598 ? -11.698 7.197 12.282 1.00 94.81 598 PHE A C 1
ATOM 4851 O O . PHE A 1 598 ? -10.495 7.378 12.162 1.00 94.81 598 PHE A O 1
ATOM 4858 N N . THR A 1 599 ? -12.612 8.003 11.735 1.00 93.50 599 THR A N 1
ATOM 4859 C CA . THR A 1 599 ? -12.303 9.202 10.938 1.00 93.50 599 THR A CA 1
ATOM 4860 C C . THR A 1 599 ? -11.348 10.131 11.679 1.00 93.50 599 THR A C 1
ATOM 4862 O O . THR A 1 599 ? -10.259 10.441 11.205 1.00 93.50 599 THR A O 1
ATOM 4865 N N . TYR A 1 600 ? -11.740 10.521 12.891 1.00 94.31 600 TYR A N 1
ATOM 4866 C CA . TYR A 1 600 ? -10.978 11.435 13.736 1.00 94.31 600 TYR A CA 1
ATOM 4867 C C . TYR A 1 600 ? -9.713 10.778 14.299 1.00 94.31 600 TYR A C 1
ATOM 4869 O O . TYR A 1 600 ? -8.685 11.433 14.441 1.00 94.31 600 TYR A O 1
ATOM 4877 N N . GLY A 1 601 ? -9.774 9.472 14.586 1.00 93.50 601 GLY A N 1
ATOM 4878 C CA . GLY A 1 601 ? -8.618 8.686 15.012 1.00 93.50 601 GLY A CA 1
ATOM 4879 C C . GLY A 1 601 ? -7.521 8.623 13.950 1.00 93.50 601 GLY A C 1
ATOM 4880 O O . GLY A 1 601 ? -6.376 8.948 14.245 1.00 93.50 601 GLY A O 1
ATOM 4881 N N . MET A 1 602 ? -7.874 8.242 12.719 1.00 92.44 602 MET A N 1
ATOM 4882 C CA . MET A 1 602 ? -6.947 8.166 11.586 1.00 92.44 602 MET A CA 1
ATOM 4883 C C . MET A 1 602 ? -6.364 9.535 11.256 1.00 92.44 602 MET A C 1
ATOM 4885 O O . MET A 1 602 ? -5.152 9.655 11.104 1.00 92.44 602 MET A O 1
ATOM 4889 N N . HIS A 1 603 ? -7.207 10.571 11.201 1.00 91.06 603 HIS A N 1
ATOM 4890 C CA . HIS A 1 603 ? -6.760 11.923 10.879 1.00 91.06 603 HIS A CA 1
ATOM 4891 C C . HIS A 1 603 ? -5.699 12.418 11.873 1.00 91.06 603 HIS A C 1
ATOM 4893 O O . HIS A 1 603 ? -4.596 12.784 11.474 1.00 91.06 603 HIS A O 1
ATOM 4899 N N . SER A 1 604 ? -5.963 12.296 13.176 1.00 93.31 604 SER A N 1
ATOM 4900 C CA . SER A 1 604 ? -5.006 12.723 14.199 1.00 93.31 604 SER A CA 1
ATOM 4901 C C . SER A 1 604 ? -3.774 11.824 14.322 1.00 93.31 604 SER A C 1
ATOM 4903 O O . SER A 1 604 ? -2.692 12.329 14.606 1.00 93.31 604 SER A O 1
ATOM 4905 N N . MET A 1 605 ? -3.875 10.512 14.077 1.00 91.88 605 MET A N 1
ATOM 4906 C CA . MET A 1 605 ? -2.681 9.654 13.988 1.00 91.88 605 MET A CA 1
ATOM 4907 C C . MET A 1 605 ? -1.786 10.064 12.810 1.00 91.88 605 MET A C 1
ATOM 4909 O O . MET A 1 605 ? -0.565 10.124 12.969 1.00 91.88 605 MET A O 1
ATOM 4913 N N . GLY A 1 606 ? -2.388 10.409 11.669 1.00 87.94 606 GLY A N 1
ATOM 4914 C CA . GLY A 1 606 ? -1.694 10.946 10.502 1.00 87.94 606 GLY A CA 1
ATOM 4915 C C . GLY A 1 606 ? -0.997 12.273 10.796 1.00 87.94 606 GLY A C 1
ATOM 4916 O O . GLY A 1 606 ? 0.185 12.414 10.498 1.00 87.94 606 GLY A O 1
ATOM 4917 N N . GLU A 1 607 ? -1.676 13.212 11.457 1.00 88.06 607 GLU A N 1
ATOM 4918 C CA . GLU A 1 607 ? -1.099 14.500 11.875 1.00 88.06 607 GLU A CA 1
ATOM 4919 C C . GLU A 1 607 ? 0.063 14.336 12.860 1.00 88.06 607 GLU A C 1
ATOM 4921 O O . GLU A 1 607 ? 1.056 15.058 12.777 1.00 88.06 607 GLU A O 1
ATOM 4926 N N . ILE A 1 608 ? -0.012 13.363 13.772 1.00 89.81 608 ILE A N 1
ATOM 4927 C CA . ILE A 1 608 ? 1.077 13.060 14.710 1.00 89.81 608 ILE A CA 1
ATOM 4928 C C . ILE A 1 608 ? 2.306 12.518 13.971 1.00 89.81 608 ILE A C 1
ATOM 4930 O O . ILE A 1 608 ? 3.426 12.951 14.248 1.00 89.81 608 ILE A O 1
ATOM 4934 N N . ILE A 1 609 ? 2.111 11.574 13.049 1.00 86.44 609 ILE A N 1
ATOM 4935 C CA . ILE A 1 609 ? 3.203 10.880 12.356 1.00 86.44 609 ILE A CA 1
ATOM 4936 C C . ILE A 1 609 ? 3.807 11.757 11.254 1.00 86.44 609 ILE A C 1
ATOM 4938 O O . ILE A 1 609 ? 5.013 12.000 11.247 1.00 86.44 609 ILE A O 1
ATOM 4942 N N . TYR A 1 610 ? 2.970 12.253 10.345 1.00 82.62 610 TYR A N 1
ATOM 4943 C CA . TYR A 1 610 ? 3.395 12.969 9.142 1.00 82.62 610 TYR A CA 1
ATOM 4944 C C . TYR A 1 610 ? 3.466 14.485 9.323 1.00 82.62 610 TYR A C 1
ATOM 4946 O O . TYR A 1 610 ? 4.237 15.125 8.618 1.00 82.62 610 TYR A O 1
ATOM 4954 N N . GLY A 1 611 ? 2.712 15.061 10.262 1.00 81.44 611 GLY A N 1
ATOM 4955 C CA . GLY A 1 611 ? 2.774 16.491 10.576 1.00 81.44 611 GLY A CA 1
ATOM 4956 C C . GLY A 1 611 ? 3.826 16.786 11.644 1.00 81.44 611 GLY A C 1
ATOM 4957 O O . GLY A 1 611 ? 4.933 17.239 11.352 1.00 81.44 611 GLY A O 1
ATOM 4958 N N . ILE A 1 612 ? 3.496 16.487 12.903 1.00 83.19 612 ILE A N 1
ATOM 4959 C CA . ILE A 1 612 ? 4.346 16.785 14.067 1.00 83.19 612 ILE A CA 1
ATOM 4960 C C . ILE A 1 612 ? 5.663 16.006 14.000 1.00 83.19 612 ILE A C 1
ATOM 4962 O O . ILE A 1 612 ? 6.724 16.586 14.212 1.00 83.19 612 ILE A O 1
ATOM 4966 N N . GLY A 1 613 ? 5.616 14.708 13.684 1.00 76.25 613 GLY A N 1
ATOM 4967 C CA . GLY A 1 613 ? 6.809 13.866 13.573 1.00 76.25 613 GLY A CA 1
ATOM 4968 C C . GLY A 1 613 ? 7.762 14.263 12.457 1.00 76.25 613 GLY A C 1
ATOM 4969 O O . GLY A 1 613 ? 8.969 14.071 12.608 1.00 76.25 613 GLY A O 1
ATOM 4970 N N . ALA A 1 614 ? 7.263 14.842 11.364 1.00 72.75 614 ALA A N 1
ATOM 4971 C CA . ALA A 1 614 ? 8.120 15.358 10.298 1.00 72.75 614 ALA A CA 1
ATOM 4972 C C . ALA A 1 614 ? 8.773 16.691 10.670 1.00 72.75 614 ALA A C 1
ATOM 4974 O O . ALA A 1 614 ? 9.826 17.010 10.130 1.00 72.75 614 ALA A O 1
ATOM 4975 N N . GLY A 1 615 ? 8.179 17.459 11.588 1.00 69.25 615 GLY A N 1
ATOM 4976 C CA . GLY A 1 615 ? 8.670 18.787 11.956 1.00 69.25 615 GLY A CA 1
ATOM 4977 C C . GLY A 1 615 ? 8.545 19.819 10.829 1.00 69.25 615 GLY A C 1
ATOM 4978 O O . GLY A 1 615 ? 9.173 20.871 10.906 1.00 69.25 615 GLY A O 1
ATOM 4979 N N . VAL A 1 616 ? 7.749 19.529 9.792 1.00 62.91 616 VAL A N 1
ATOM 4980 C CA . VAL A 1 616 ? 7.562 20.390 8.616 1.00 62.91 616 VAL A CA 1
ATOM 4981 C C . VAL A 1 616 ? 6.127 20.915 8.570 1.00 62.91 616 VAL A C 1
ATOM 4983 O O . VAL A 1 616 ? 5.169 20.196 8.854 1.00 62.91 616 VAL A O 1
ATOM 4986 N N . GLY A 1 617 ? 5.974 22.184 8.193 1.00 67.75 617 GLY A N 1
ATOM 4987 C CA . GLY A 1 617 ? 4.707 22.909 8.243 1.00 67.75 617 GLY A CA 1
ATOM 4988 C C . GLY A 1 617 ? 4.508 23.655 9.564 1.00 67.75 617 GLY A C 1
ATOM 4989 O O . GLY A 1 617 ? 5.339 23.627 10.471 1.00 67.75 617 GLY A O 1
ATOM 4990 N N . GLN A 1 618 ? 3.395 24.374 9.673 1.00 75.94 618 GLN A N 1
ATOM 4991 C CA . GLN A 1 618 ? 3.070 25.122 10.884 1.00 75.94 618 GLN A CA 1
ATOM 4992 C C . GLN A 1 618 ? 2.515 24.153 11.932 1.00 75.94 618 GLN A C 1
ATOM 4994 O O . GLN A 1 618 ? 1.327 23.835 11.924 1.00 75.94 618 GLN A O 1
ATOM 4999 N N . ILE A 1 619 ? 3.382 23.702 12.844 1.00 79.69 619 ILE A N 1
ATOM 5000 C CA . ILE A 1 619 ? 3.079 22.713 13.899 1.00 79.69 619 ILE A CA 1
ATOM 5001 C C . ILE A 1 619 ? 1.793 23.059 14.668 1.00 79.69 619 ILE A C 1
ATOM 5003 O O . ILE A 1 619 ? 1.048 22.168 15.075 1.00 79.69 619 ILE A O 1
ATOM 5007 N N . HIS A 1 620 ? 1.509 24.354 14.832 1.00 82.94 620 HIS A N 1
ATOM 5008 C CA . HIS A 1 620 ? 0.302 24.832 15.494 1.00 82.94 620 HIS A CA 1
ATOM 5009 C C . HIS A 1 620 ? -0.997 24.372 14.810 1.00 82.94 620 HIS A C 1
ATOM 5011 O O . HIS A 1 620 ? -1.930 24.017 15.523 1.00 82.94 620 HIS A O 1
ATOM 5017 N N . TYR A 1 621 ? -1.068 24.323 13.473 1.00 85.31 621 TYR A N 1
ATOM 5018 C CA . TYR A 1 621 ? -2.284 23.868 12.784 1.00 85.31 621 TYR A CA 1
ATOM 5019 C C . TYR A 1 621 ? -2.579 22.400 13.098 1.00 85.31 621 TYR A C 1
ATOM 5021 O O . TYR A 1 621 ? -3.671 22.100 13.567 1.00 85.31 621 TYR A O 1
ATOM 5029 N N . TYR A 1 622 ? -1.576 21.519 12.999 1.00 85.81 622 TYR A N 1
ATOM 5030 C CA . TYR A 1 622 ? -1.742 20.105 13.355 1.00 85.81 622 TYR A CA 1
ATOM 5031 C C . TYR A 1 622 ? -2.177 19.924 14.815 1.00 85.81 622 TYR A C 1
ATOM 5033 O O . TYR A 1 622 ? -3.012 19.086 15.127 1.00 85.81 622 TYR A O 1
ATOM 5041 N N . GLN A 1 623 ? -1.638 20.723 15.741 1.00 87.44 623 GLN A N 1
ATOM 5042 C CA . GLN A 1 623 ? -2.053 20.662 17.145 1.00 87.44 623 GLN A CA 1
ATOM 5043 C C . GLN A 1 623 ? -3.513 21.085 17.338 1.00 87.44 623 GLN A C 1
ATOM 5045 O O . GLN A 1 623 ? -4.232 20.454 18.115 1.00 87.44 623 GLN A O 1
ATOM 5050 N N . VAL A 1 624 ? -3.949 22.145 16.654 1.00 90.31 624 VAL A N 1
ATOM 5051 C CA . VAL A 1 624 ? -5.334 22.627 16.709 1.00 90.31 624 VAL A CA 1
ATOM 5052 C C . VAL A 1 624 ? -6.288 21.575 16.150 1.00 90.31 624 VAL A C 1
ATOM 5054 O O . VAL A 1 624 ? -7.286 21.269 16.805 1.00 90.31 624 VAL A O 1
ATOM 5057 N N . ASP A 1 625 ? -5.956 20.965 15.016 1.00 89.62 625 ASP A N 1
ATOM 5058 C CA . ASP A 1 625 ? -6.788 19.938 14.392 1.00 89.62 625 ASP A CA 1
ATOM 5059 C C . ASP A 1 625 ? -6.899 18.679 15.267 1.00 89.62 625 ASP A C 1
ATOM 5061 O O . ASP A 1 625 ? -8.012 18.200 15.515 1.00 89.62 625 ASP A O 1
ATOM 5065 N N . ILE A 1 626 ? -5.796 18.215 15.875 1.00 91.88 626 ILE A N 1
ATOM 5066 C CA . ILE A 1 626 ? -5.826 17.126 16.870 1.00 91.88 626 ILE A CA 1
ATOM 5067 C C . ILE A 1 626 ? -6.760 17.470 18.036 1.00 91.88 626 ILE A C 1
ATOM 5069 O O . ILE A 1 626 ? -7.532 16.618 18.487 1.00 91.88 626 ILE A O 1
ATOM 5073 N N . ILE A 1 627 ? -6.718 18.706 18.541 1.00 93.75 627 ILE A N 1
ATOM 5074 C CA . ILE A 1 627 ? -7.566 19.139 19.661 1.00 93.75 627 ILE A CA 1
ATOM 5075 C C . ILE A 1 627 ? -9.041 19.155 19.250 1.00 93.75 627 ILE A C 1
ATOM 5077 O O . ILE A 1 627 ? -9.881 18.647 19.999 1.00 93.75 627 ILE A O 1
ATOM 5081 N N . ILE A 1 628 ? -9.367 19.692 18.072 1.00 94.06 628 ILE A N 1
ATOM 5082 C CA . ILE A 1 628 ? -10.733 19.700 17.533 1.00 94.06 628 ILE A CA 1
ATOM 5083 C C . ILE A 1 628 ? -11.256 18.264 17.417 1.00 94.06 628 ILE A C 1
ATOM 5085 O O . ILE A 1 628 ? -12.333 17.955 17.934 1.00 94.06 628 ILE A O 1
ATOM 5089 N N . ASN A 1 629 ? -10.465 17.362 16.834 1.00 94.25 629 ASN A N 1
ATOM 5090 C CA . ASN A 1 629 ? -10.815 15.948 16.692 1.00 94.25 629 ASN A CA 1
ATOM 5091 C C . ASN A 1 629 ? -11.026 15.281 18.061 1.00 94.25 629 ASN A C 1
ATOM 5093 O O . ASN A 1 629 ? -12.011 14.565 18.259 1.00 94.25 629 ASN A O 1
ATOM 5097 N N . CYS A 1 630 ? -10.170 15.569 19.047 1.00 95.12 630 CYS A N 1
ATOM 5098 C CA . CYS A 1 630 ? -10.337 15.082 20.418 1.00 95.12 630 CYS A CA 1
ATOM 5099 C C . CYS A 1 630 ? -11.641 15.576 21.067 1.00 95.12 630 CYS A C 1
ATOM 5101 O O . CYS A 1 630 ? -12.316 14.800 21.749 1.00 95.12 630 CYS A O 1
ATOM 5103 N N . LEU A 1 631 ? -12.027 16.839 20.857 1.00 95.69 631 LEU A N 1
ATOM 5104 C CA . LEU A 1 631 ? -13.283 17.391 21.378 1.00 95.69 631 LEU A CA 1
ATOM 5105 C C . LEU A 1 631 ? -14.504 16.715 20.743 1.00 95.69 631 LEU A C 1
ATOM 5107 O O . LEU A 1 631 ? -15.453 16.375 21.455 1.00 95.69 631 LEU A O 1
ATOM 5111 N N . ILE A 1 632 ? -14.466 16.461 19.433 1.00 95.38 632 ILE A N 1
ATOM 5112 C CA . ILE A 1 632 ? -15.531 15.736 18.727 1.00 95.38 632 ILE A CA 1
ATOM 5113 C C . ILE A 1 632 ? -15.641 14.298 19.254 1.00 95.38 632 ILE A C 1
ATOM 5115 O O . ILE A 1 632 ? -16.735 13.834 19.584 1.00 95.38 632 ILE A O 1
ATOM 5119 N N . LEU A 1 633 ? -14.515 13.604 19.423 1.00 96.00 633 LEU A N 1
ATOM 5120 C CA . LEU A 1 633 ? -14.473 12.253 19.988 1.00 96.00 633 LEU A CA 1
ATOM 5121 C C . LEU A 1 633 ? -15.029 12.197 21.416 1.00 96.00 633 LEU A C 1
ATOM 5123 O O . LEU A 1 633 ? -15.780 11.277 21.753 1.00 96.00 633 LEU A O 1
ATOM 5127 N N . LEU A 1 634 ? -14.720 13.195 22.248 1.00 96.06 634 LEU A N 1
ATOM 5128 C CA . LEU A 1 634 ? -15.307 13.329 23.581 1.00 96.06 634 LEU A CA 1
ATOM 5129 C C . LEU A 1 634 ? -16.821 13.545 23.508 1.00 96.06 634 LEU A C 1
ATOM 5131 O O . LEU A 1 634 ? -17.556 12.900 24.257 1.00 96.06 634 LEU A O 1
ATOM 5135 N N . ALA A 1 635 ? -17.309 14.380 22.587 1.00 95.81 635 ALA A N 1
ATOM 5136 C CA . ALA A 1 635 ? -18.743 14.567 22.380 1.00 95.81 635 ALA A CA 1
ATOM 5137 C C . ALA A 1 635 ? -19.433 13.239 22.004 1.00 95.81 635 ALA A C 1
ATOM 5139 O O . ALA A 1 635 ? -20.425 12.861 22.635 1.00 95.81 635 ALA A O 1
ATOM 5140 N N . ILE A 1 636 ? -18.855 12.460 21.081 1.00 94.38 636 ILE A N 1
ATOM 5141 C CA . ILE A 1 636 ? -19.356 11.124 20.714 1.00 94.38 636 ILE A CA 1
ATOM 5142 C C . ILE A 1 636 ? -19.355 10.184 21.931 1.00 94.38 636 ILE A C 1
ATOM 5144 O O . ILE A 1 636 ? -20.359 9.526 22.215 1.00 94.38 636 ILE A O 1
ATOM 5148 N N . ALA A 1 637 ? -18.269 10.143 22.708 1.00 94.75 637 ALA A N 1
ATOM 5149 C CA . ALA A 1 637 ? -18.193 9.312 23.909 1.00 94.75 637 ALA A CA 1
ATOM 5150 C C . ALA A 1 637 ? -19.260 9.692 24.947 1.00 94.75 637 ALA A C 1
ATOM 5152 O O . ALA A 1 637 ? -19.917 8.812 25.510 1.00 94.75 637 ALA A O 1
ATOM 5153 N N . THR A 1 638 ? -19.485 10.990 25.181 1.00 94.19 638 THR A N 1
ATOM 5154 C CA . THR A 1 638 ? -20.516 11.453 26.125 1.00 94.19 638 THR A CA 1
ATOM 5155 C C . THR A 1 638 ? -21.917 11.023 25.699 1.00 94.19 638 THR A C 1
ATOM 5157 O O . THR A 1 638 ? -22.688 10.565 26.546 1.00 94.19 638 THR A O 1
ATOM 5160 N N . PHE A 1 639 ? -22.226 11.062 24.399 1.00 94.75 639 PHE A N 1
ATOM 5161 C CA . PHE A 1 639 ? -23.489 10.560 23.861 1.00 94.75 639 PHE A CA 1
ATOM 5162 C C . PHE A 1 639 ? -23.699 9.073 24.191 1.00 94.75 639 PHE A C 1
ATOM 5164 O O . PHE A 1 639 ? -24.739 8.704 24.746 1.00 94.75 639 PHE A O 1
ATOM 5171 N N . PHE A 1 640 ? -22.697 8.219 23.947 1.00 93.69 640 PHE A N 1
ATOM 5172 C CA . PHE A 1 640 ? -22.795 6.786 24.251 1.00 93.69 640 PHE A CA 1
ATOM 5173 C C . PHE A 1 640 ? -22.872 6.488 25.753 1.00 93.69 640 PHE A C 1
ATOM 5175 O O . PHE A 1 640 ? -23.598 5.578 26.156 1.00 93.69 640 PHE A O 1
ATOM 5182 N N . ILE A 1 641 ? -22.200 7.272 26.602 1.00 92.62 641 ILE A N 1
ATOM 5183 C CA . ILE A 1 641 ? -22.315 7.149 28.064 1.00 92.62 641 ILE A CA 1
ATOM 5184 C C . ILE A 1 641 ? -23.739 7.481 28.526 1.00 92.62 641 ILE A C 1
ATOM 5186 O O . ILE A 1 641 ? -24.316 6.746 29.333 1.00 92.62 641 ILE A O 1
ATOM 5190 N N . ILE A 1 642 ? -24.328 8.568 28.016 1.00 92.75 642 ILE A N 1
ATOM 5191 C CA . ILE A 1 642 ? -25.704 8.965 28.344 1.00 92.75 642 ILE A CA 1
ATOM 5192 C C . ILE A 1 642 ? -26.685 7.889 27.869 1.00 92.75 642 ILE A C 1
ATOM 5194 O O . ILE A 1 642 ? -27.563 7.474 28.634 1.00 92.75 642 ILE A O 1
ATOM 5198 N N . LEU A 1 643 ? -26.508 7.372 26.651 1.00 92.19 643 LEU A N 1
ATOM 5199 C CA . LEU A 1 643 ? -27.302 6.265 26.118 1.00 92.19 643 LEU A CA 1
ATOM 5200 C C . LEU A 1 643 ? -27.207 5.020 27.017 1.00 92.19 643 LEU A C 1
ATOM 5202 O O . LEU A 1 643 ? -28.227 4.443 27.398 1.00 92.19 643 LEU A O 1
ATOM 5206 N N . ALA A 1 644 ? -25.999 4.640 27.434 1.00 88.94 644 ALA A N 1
ATOM 5207 C CA . ALA A 1 644 ? -25.781 3.492 28.308 1.00 88.94 644 ALA A CA 1
ATOM 5208 C C . ALA A 1 644 ? -26.480 3.667 29.663 1.00 88.94 644 ALA A C 1
ATOM 5210 O O . ALA A 1 644 ? -27.211 2.783 30.115 1.00 88.94 644 ALA A O 1
ATOM 5211 N N . LEU A 1 645 ? -26.292 4.820 30.312 1.00 89.62 645 LEU A N 1
ATOM 5212 C CA . LEU A 1 645 ? -26.855 5.107 31.631 1.00 89.62 645 LEU A CA 1
ATOM 5213 C C . LEU A 1 645 ? -28.383 5.188 31.606 1.00 89.62 645 LEU A C 1
ATOM 5215 O O . LEU A 1 645 ? -29.032 4.674 32.520 1.00 89.62 645 LEU A O 1
ATOM 5219 N N . THR A 1 646 ? -28.962 5.803 30.573 1.00 87.69 646 THR A N 1
ATOM 5220 C CA . THR A 1 646 ? -30.419 5.920 30.416 1.00 87.69 646 THR A CA 1
ATOM 5221 C C . THR A 1 646 ? -31.064 4.554 30.205 1.00 87.69 646 THR A C 1
ATOM 5223 O O . THR A 1 646 ? -31.996 4.197 30.933 1.00 87.69 646 THR A O 1
ATOM 5226 N N . VAL A 1 647 ? -30.529 3.733 29.297 1.00 86.94 647 VAL A N 1
ATOM 5227 C CA . VAL A 1 647 ? -31.029 2.370 29.071 1.00 86.94 647 VAL A CA 1
ATOM 5228 C C . VAL A 1 647 ? -30.857 1.514 30.322 1.00 86.94 647 VAL A C 1
ATOM 5230 O O . VAL A 1 647 ? -31.790 0.820 30.737 1.00 86.94 647 VAL A O 1
ATOM 5233 N N . LEU A 1 648 ? -29.698 1.583 30.978 1.00 84.81 648 LEU A N 1
ATOM 5234 C CA . LEU A 1 648 ? -29.444 0.825 32.196 1.00 84.81 648 LEU A CA 1
ATOM 5235 C C . LEU A 1 648 ? -30.405 1.231 33.324 1.00 84.81 648 LEU A C 1
ATOM 5237 O O . LEU A 1 648 ? -30.930 0.366 34.027 1.00 84.81 648 LEU A O 1
ATOM 5241 N N . HIS A 1 649 ? -30.695 2.526 33.471 1.00 84.19 649 HIS A N 1
ATOM 5242 C CA . HIS A 1 649 ? -31.683 3.017 34.429 1.00 84.19 649 HIS A CA 1
ATOM 5243 C C . HIS A 1 649 ? -33.064 2.391 34.181 1.00 84.19 649 HIS A C 1
ATOM 5245 O O . HIS A 1 649 ? -33.683 1.858 35.107 1.00 84.19 649 HIS A O 1
ATOM 5251 N N . VAL A 1 650 ? -33.513 2.369 32.922 1.00 82.25 650 VAL A N 1
ATOM 5252 C CA . VAL A 1 650 ? -34.781 1.740 32.517 1.00 82.25 650 VAL A CA 1
ATOM 5253 C C . VAL A 1 650 ? -34.777 0.231 32.796 1.00 82.25 650 VAL A C 1
ATOM 5255 O O . VAL A 1 650 ? -35.771 -0.310 33.291 1.00 82.25 650 VAL A O 1
ATOM 5258 N N . ARG A 1 651 ? -33.661 -0.462 32.540 1.00 79.00 651 ARG A N 1
ATOM 5259 C CA . ARG A 1 651 ? -33.523 -1.904 32.816 1.00 79.00 651 ARG A CA 1
ATOM 5260 C C . ARG A 1 651 ? -33.583 -2.212 34.309 1.00 79.00 651 ARG A C 1
ATOM 5262 O O . ARG A 1 651 ? -34.266 -3.156 34.700 1.00 79.00 651 ARG A O 1
ATOM 5269 N N . PHE A 1 652 ? -32.931 -1.410 35.149 1.00 78.38 652 PHE A N 1
ATOM 5270 C CA . PHE A 1 652 ? -32.975 -1.581 36.603 1.00 78.38 652 PHE A CA 1
ATOM 5271 C C . PHE A 1 652 ? -34.390 -1.393 37.165 1.00 78.38 652 PHE A C 1
ATOM 5273 O O . PHE A 1 652 ? -34.789 -2.147 38.055 1.00 78.38 652 PHE A O 1
ATOM 5280 N N . LEU A 1 653 ? -35.162 -0.436 36.632 1.00 75.12 653 LEU A N 1
ATOM 5281 C CA . LEU A 1 653 ? -36.570 -0.253 37.004 1.00 75.12 653 LEU A CA 1
ATOM 5282 C C . LEU A 1 653 ? -37.404 -1.489 36.653 1.00 75.12 653 LEU A C 1
ATOM 5284 O O . LEU A 1 653 ? -38.112 -2.018 37.510 1.00 75.12 653 LEU A O 1
ATOM 5288 N N . HIS A 1 654 ? -37.256 -2.001 35.430 1.00 77.19 654 HIS A N 1
ATOM 5289 C CA . HIS A 1 654 ? -37.992 -3.182 34.992 1.00 77.19 654 HIS A CA 1
ATOM 5290 C C . HIS A 1 654 ? -37.603 -4.446 35.779 1.00 77.19 654 HIS A C 1
ATOM 5292 O O . HIS A 1 654 ? -38.477 -5.202 36.196 1.00 77.19 654 HIS A O 1
ATOM 5298 N N . ALA A 1 655 ? -36.313 -4.656 36.058 1.00 73.50 655 ALA A N 1
ATOM 5299 C CA . ALA A 1 655 ? -35.844 -5.814 36.820 1.00 73.50 655 ALA A CA 1
ATOM 5300 C C . ALA A 1 655 ? -36.388 -5.829 38.262 1.00 73.50 655 ALA A C 1
ATOM 5302 O O . ALA A 1 655 ? -36.862 -6.869 38.736 1.00 73.50 655 ALA A O 1
ATOM 5303 N N . ARG A 1 656 ? -36.361 -4.670 38.940 1.00 72.69 656 ARG A N 1
ATOM 5304 C CA . ARG A 1 656 ? -36.787 -4.528 40.343 1.00 72.69 656 ARG A CA 1
ATOM 5305 C C . ARG A 1 656 ? -38.298 -4.489 40.521 1.00 72.69 656 ARG A C 1
ATOM 5307 O O . ARG A 1 656 ? -38.790 -5.122 41.442 1.00 72.69 656 ARG A O 1
ATOM 5314 N N . TYR A 1 657 ? -39.017 -3.782 39.652 1.00 72.50 657 TYR A N 1
ATOM 5315 C CA . TYR A 1 657 ? -40.439 -3.479 39.853 1.00 72.50 657 TYR A CA 1
ATOM 5316 C C . TYR A 1 657 ? -41.360 -4.080 38.784 1.00 72.50 657 TYR A C 1
ATOM 5318 O O . TYR A 1 657 ? -42.570 -3.955 38.891 1.00 72.50 657 TYR A O 1
ATOM 5326 N N . GLY A 1 658 ? -40.831 -4.738 37.747 1.00 67.81 658 GLY A N 1
ATOM 5327 C CA . GLY A 1 658 ? -41.625 -5.398 36.699 1.00 67.81 658 GLY A CA 1
ATOM 5328 C C . GLY A 1 658 ? -42.161 -4.469 35.602 1.00 67.81 658 GLY A C 1
ATOM 5329 O O . GLY A 1 658 ? -42.671 -4.939 34.592 1.00 67.81 658 GLY A O 1
ATOM 5330 N N . THR A 1 659 ? -41.998 -3.149 35.730 1.00 74.00 659 THR A N 1
ATOM 5331 C CA . THR A 1 659 ? -42.517 -2.143 34.787 1.00 74.00 659 THR A CA 1
ATOM 5332 C C . THR A 1 659 ? -41.517 -1.006 34.576 1.00 74.00 659 THR A C 1
ATOM 5334 O O . THR A 1 659 ? -40.689 -0.717 35.437 1.00 74.00 659 THR A O 1
ATOM 5337 N N . ARG A 1 660 ? -41.579 -0.365 33.402 1.00 73.12 660 ARG A N 1
ATOM 5338 C CA . ARG A 1 660 ? -40.817 0.859 33.089 1.00 73.12 660 ARG A CA 1
ATOM 5339 C C . ARG A 1 660 ? -41.566 2.131 33.508 1.00 73.12 660 ARG A C 1
ATOM 5341 O O . ARG A 1 660 ? -40.958 3.191 33.618 1.00 73.12 660 ARG A O 1
ATOM 5348 N N . ARG A 1 661 ? -42.886 2.044 33.717 1.00 76.81 661 ARG A N 1
ATOM 5349 C CA . ARG A 1 661 ? -43.748 3.196 34.014 1.00 76.81 661 ARG A CA 1
ATOM 5350 C C . ARG A 1 661 ? -43.697 3.518 35.499 1.00 76.81 661 ARG A C 1
ATOM 5352 O O . ARG A 1 661 ? -44.257 2.787 36.306 1.00 76.81 661 ARG A O 1
ATOM 5359 N N . ILE A 1 662 ? -43.073 4.645 35.831 1.00 74.62 662 ILE A N 1
ATOM 5360 C CA . ILE A 1 662 ? -42.914 5.108 37.215 1.00 74.62 662 ILE A CA 1
ATOM 5361 C C . ILE A 1 662 ? -44.273 5.347 37.897 1.00 74.62 662 ILE A C 1
ATOM 5363 O O . ILE A 1 662 ? -44.404 5.022 39.070 1.00 74.62 662 ILE A O 1
ATOM 5367 N N . GLY A 1 663 ? -45.289 5.828 37.167 1.00 74.38 663 GLY A N 1
ATOM 5368 C CA . GLY A 1 663 ? -46.641 6.027 37.712 1.00 74.38 663 GLY A CA 1
ATOM 5369 C C . GLY A 1 663 ? -47.240 4.748 38.307 1.00 74.38 663 GLY A C 1
ATOM 5370 O O . GLY A 1 663 ? -47.628 4.744 39.464 1.00 74.38 663 GLY A O 1
ATOM 5371 N N . ILE A 1 664 ? -47.159 3.629 37.580 1.00 75.81 664 ILE A N 1
ATOM 5372 C CA . ILE A 1 664 ? -47.669 2.324 38.043 1.00 75.81 664 ILE A CA 1
ATOM 5373 C C . ILE A 1 664 ? -46.891 1.819 39.268 1.00 75.81 664 ILE A C 1
ATOM 5375 O O . ILE A 1 664 ? -47.451 1.160 40.138 1.00 75.81 664 ILE A O 1
ATOM 5379 N N . ILE A 1 665 ? -45.593 2.129 39.353 1.00 77.12 665 ILE A N 1
ATOM 5380 C CA . ILE A 1 665 ? -44.777 1.780 40.524 1.00 77.12 665 ILE A CA 1
ATOM 5381 C C . ILE A 1 665 ? -45.249 2.576 41.744 1.00 77.12 665 ILE A C 1
ATOM 5383 O O . ILE A 1 665 ? -45.366 2.007 42.823 1.00 77.12 665 ILE A O 1
ATOM 5387 N N . PHE A 1 666 ? -45.541 3.868 41.580 1.00 79.75 666 PHE A N 1
ATOM 5388 C CA . PHE A 1 666 ? -46.068 4.710 42.653 1.00 79.75 666 PHE A CA 1
ATOM 5389 C C . PHE A 1 666 ? -47.475 4.292 43.093 1.00 79.75 666 PHE A C 1
ATOM 5391 O O . PHE A 1 666 ? -47.735 4.234 44.294 1.00 79.75 666 PHE A O 1
ATOM 5398 N N . ASP A 1 667 ? -48.336 3.900 42.154 1.00 77.44 667 ASP A N 1
ATOM 5399 C CA . ASP A 1 667 ? -49.662 3.358 42.467 1.00 77.44 667 ASP A CA 1
ATOM 5400 C C . ASP A 1 667 ? -49.552 2.044 43.257 1.00 77.44 667 ASP A C 1
ATOM 5402 O O . ASP A 1 667 ? -50.213 1.875 44.280 1.00 77.44 667 ASP A O 1
ATOM 5406 N N . ALA A 1 668 ? -48.644 1.146 42.854 1.00 77.06 668 ALA A N 1
ATOM 5407 C CA . ALA A 1 668 ? -48.356 -0.083 43.593 1.00 77.06 668 ALA A CA 1
ATOM 5408 C C . ALA A 1 668 ? -47.767 0.195 44.988 1.00 77.06 668 ALA A C 1
ATOM 5410 O O . ALA A 1 668 ? -48.128 -0.476 45.950 1.00 77.06 668 ALA A O 1
ATOM 5411 N N . MET A 1 669 ? -46.894 1.199 45.127 1.00 75.19 669 MET A N 1
ATOM 5412 C CA . MET A 1 669 ? -46.346 1.612 46.426 1.00 75.19 669 MET A CA 1
ATOM 5413 C C . MET A 1 669 ? -47.417 2.164 47.374 1.00 75.19 669 MET A C 1
ATOM 5415 O O . MET A 1 669 ? -47.298 1.976 48.583 1.00 75.19 669 MET A O 1
ATOM 5419 N N . GLY A 1 670 ? -48.455 2.817 46.840 1.00 73.31 670 GLY A N 1
ATOM 5420 C CA . GLY A 1 670 ? -49.607 3.299 47.606 1.00 73.31 670 GLY A CA 1
ATOM 5421 C C . GLY A 1 670 ? -50.559 2.197 48.083 1.00 73.31 670 GLY A C 1
ATOM 5422 O O . GLY A 1 670 ? -51.408 2.460 48.929 1.00 73.31 670 GLY A O 1
ATOM 5423 N N . GLN A 1 671 ? -50.416 0.972 47.571 1.00 76.44 671 GLN A N 1
ATOM 5424 C CA . GLN A 1 671 ? -51.208 -0.199 47.971 1.00 76.44 671 GLN A CA 1
ATOM 5425 C C . GLN A 1 671 ? -50.440 -1.165 48.885 1.00 76.44 671 GLN A C 1
ATOM 5427 O O . GLN A 1 671 ? -51.006 -2.148 49.357 1.00 76.44 671 GLN A O 1
ATOM 5432 N N . VAL A 1 672 ? -49.150 -0.914 49.124 1.00 77.31 672 VAL A N 1
ATOM 5433 C CA . VAL A 1 672 ? -48.306 -1.714 50.016 1.00 77.31 672 VAL A CA 1
ATOM 5434 C C . VAL A 1 672 ? -48.145 -0.963 51.336 1.00 77.31 672 VAL A C 1
ATOM 5436 O O . VAL A 1 672 ? -47.556 0.116 51.376 1.00 77.31 672 VAL A O 1
ATOM 5439 N N . GLU A 1 673 ? -48.635 -1.563 52.419 1.00 68.50 673 GLU A N 1
ATOM 5440 C CA . GLU A 1 673 ? -48.710 -0.978 53.769 1.00 68.50 673 GLU A CA 1
ATOM 5441 C C . GLU A 1 673 ? -47.342 -0.474 54.272 1.00 68.50 673 GLU A C 1
ATOM 5443 O O . GLU A 1 673 ? -47.228 0.608 54.843 1.00 68.50 673 GLU A O 1
ATOM 5448 N N . SER A 1 674 ? -46.258 -1.187 53.938 1.00 66.56 674 SER A N 1
ATOM 5449 C CA . SER A 1 674 ? -44.887 -0.818 54.322 1.00 66.56 674 SER A CA 1
ATOM 5450 C C . SER A 1 674 ? -44.290 0.371 53.549 1.00 66.56 674 SER A C 1
ATOM 5452 O O . SER A 1 674 ? -43.231 0.877 53.929 1.00 66.56 674 SER A O 1
ATOM 5454 N N . THR A 1 675 ? -44.925 0.824 52.460 1.00 69.81 675 THR A N 1
ATOM 5455 C CA . THR A 1 675 ? -44.420 1.911 51.595 1.00 69.81 675 THR A CA 1
ATOM 5456 C C . THR A 1 675 ? -45.424 3.034 51.342 1.00 69.81 675 THR A C 1
ATOM 5458 O O . THR A 1 675 ? -45.102 3.994 50.635 1.00 69.81 675 THR A O 1
ATOM 5461 N N . GLN A 1 676 ? -46.607 2.943 51.947 1.00 64.75 676 GLN A N 1
ATOM 5462 C CA . GLN A 1 676 ? -47.759 3.803 51.691 1.00 64.75 676 GLN A CA 1
ATOM 5463 C C . GLN A 1 676 ? -47.479 5.287 51.985 1.00 64.75 676 GLN A C 1
ATOM 5465 O O . GLN A 1 676 ? -47.819 6.163 51.192 1.00 64.75 676 GLN A O 1
ATOM 5470 N N . GLU A 1 677 ? -46.734 5.567 53.058 1.00 66.12 677 GLU A N 1
ATOM 5471 C CA . GLU A 1 677 ? -46.323 6.917 53.482 1.00 66.12 677 GLU A CA 1
ATOM 5472 C C . GLU A 1 677 ? -45.372 7.612 52.475 1.00 66.12 677 GLU A C 1
ATOM 5474 O O . GLU A 1 677 ? -45.172 8.829 52.491 1.00 66.12 677 GLU A O 1
ATOM 5479 N N . TYR A 1 678 ? -44.796 6.844 51.543 1.00 65.94 678 TYR A N 1
ATOM 5480 C CA . TYR A 1 678 ? -43.769 7.289 50.598 1.00 65.94 678 TYR A CA 1
ATOM 5481 C C . TYR A 1 678 ? -44.190 7.171 49.129 1.00 65.94 678 TYR A C 1
ATOM 5483 O O . TYR A 1 678 ? -43.351 7.367 48.243 1.00 65.94 678 TYR A O 1
ATOM 5491 N N . ALA A 1 679 ? -45.470 6.893 48.860 1.00 59.59 679 ALA A N 1
ATOM 5492 C CA . ALA A 1 679 ? -45.995 6.455 47.565 1.00 59.59 679 ALA A CA 1
ATOM 5493 C C . ALA A 1 679 ? -45.665 7.358 46.358 1.00 59.59 679 ALA A C 1
ATOM 5495 O O . ALA A 1 679 ? -45.723 6.890 45.231 1.00 59.59 679 ALA A O 1
ATOM 5496 N N . ARG A 1 680 ? -45.267 8.627 46.553 1.00 64.81 680 ARG A N 1
ATOM 5497 C CA . ARG A 1 680 ? -44.894 9.558 45.461 1.00 64.81 680 ARG A CA 1
ATOM 5498 C C . ARG A 1 680 ? -43.457 10.094 45.505 1.00 64.81 680 ARG A C 1
ATOM 5500 O O . ARG A 1 680 ? -43.090 10.940 44.689 1.00 64.81 680 ARG A O 1
ATOM 5507 N N . LYS A 1 681 ? -42.603 9.638 46.430 1.00 72.00 681 LYS A N 1
ATOM 5508 C CA . LYS A 1 681 ? -41.222 10.149 46.549 1.00 72.00 681 LYS A CA 1
ATOM 5509 C C . LYS A 1 681 ? -40.236 9.317 45.726 1.00 72.00 681 LYS A C 1
ATOM 5511 O O . LYS A 1 681 ? -39.815 8.234 46.126 1.00 72.00 681 LYS A O 1
ATOM 5516 N N . ARG A 1 682 ? -39.765 9.877 44.603 1.00 63.88 682 ARG A N 1
ATOM 5517 C CA . ARG A 1 682 ? -38.808 9.226 43.680 1.00 63.88 682 ARG A CA 1
ATOM 5518 C C . ARG A 1 682 ? -37.472 8.844 44.335 1.00 63.88 682 ARG A C 1
ATOM 5520 O O . ARG A 1 682 ? -36.868 7.847 43.952 1.00 63.88 682 ARG A O 1
ATOM 5527 N N . SER A 1 683 ? -37.027 9.596 45.342 1.00 61.91 683 SER A N 1
ATOM 5528 C CA . SER A 1 683 ? -35.806 9.308 46.108 1.00 61.91 683 SER A CA 1
ATOM 5529 C C . SER A 1 683 ? -35.900 8.022 46.940 1.00 61.91 683 SER A C 1
ATOM 5531 O O . SER A 1 683 ? -34.879 7.377 47.181 1.00 61.91 683 SER A O 1
ATOM 5533 N N . VAL A 1 684 ? -37.112 7.605 47.324 1.00 66.12 684 VAL A N 1
ATOM 5534 C CA . VAL A 1 684 ? -37.349 6.425 48.172 1.00 66.12 684 VAL A CA 1
ATOM 5535 C C . VAL A 1 684 ? -37.182 5.124 47.385 1.00 66.12 684 VAL A C 1
ATOM 5537 O O . VAL A 1 684 ? -36.660 4.153 47.927 1.00 66.12 684 VAL A O 1
ATOM 5540 N N . LEU A 1 685 ? -37.451 5.128 46.072 1.00 63.72 685 LEU A N 1
ATOM 5541 C CA . LEU A 1 685 ? -37.223 3.983 45.168 1.00 63.72 685 LEU A CA 1
ATOM 5542 C C . LEU A 1 685 ? -35.774 3.463 45.173 1.00 63.72 685 LEU A C 1
ATOM 5544 O O . LEU A 1 685 ? -35.513 2.318 44.797 1.00 63.72 685 LEU A O 1
ATOM 5548 N N . LEU A 1 686 ? -34.816 4.307 45.569 1.00 59.84 686 LEU A N 1
ATOM 5549 C CA . LEU A 1 686 ? -33.398 3.963 45.672 1.00 59.84 686 LEU A CA 1
ATOM 5550 C C . LEU A 1 686 ? -33.006 3.422 47.059 1.00 59.84 686 LEU A C 1
ATOM 5552 O O . LEU A 1 686 ? -31.857 3.014 47.238 1.00 59.84 686 LEU A O 1
ATOM 5556 N N . ILE A 1 687 ? -33.901 3.466 48.051 1.00 63.59 687 ILE A N 1
ATOM 5557 C CA . ILE A 1 687 ? -33.631 3.172 49.472 1.00 63.59 687 ILE A CA 1
ATOM 5558 C C . ILE A 1 687 ? -34.388 1.922 49.964 1.00 63.59 687 ILE A C 1
ATOM 5560 O O . ILE A 1 687 ? -33.968 1.330 50.950 1.00 63.59 687 ILE A O 1
ATOM 5564 N N . LEU A 1 688 ? -35.422 1.469 49.249 1.00 65.12 688 LEU A N 1
ATOM 5565 C CA . LEU A 1 688 ? -36.226 0.289 49.605 1.00 65.12 688 LEU A CA 1
ATOM 5566 C C . LEU A 1 688 ? -35.403 -1.006 49.769 1.00 65.12 688 LEU A C 1
ATOM 5568 O O . LEU A 1 688 ? -34.468 -1.260 48.998 1.00 65.12 688 LEU A O 1
ATOM 5572 N N . LYS A 1 689 ? -35.798 -1.842 50.743 1.00 68.06 689 LYS A N 1
ATOM 5573 C CA . LYS A 1 689 ? -35.253 -3.197 50.972 1.00 68.06 689 LYS A CA 1
ATOM 5574 C C . LYS A 1 689 ? -35.689 -4.166 49.860 1.00 68.06 689 LYS A C 1
ATOM 5576 O O . LYS A 1 689 ? -36.678 -3.916 49.177 1.00 68.06 689 LYS A O 1
ATOM 5581 N N . GLU A 1 690 ? -34.968 -5.276 49.665 1.00 66.88 690 GLU A N 1
ATOM 5582 C CA . GLU A 1 690 ? -35.304 -6.263 48.615 1.00 66.88 690 GLU A CA 1
ATOM 5583 C C . GLU A 1 690 ? -36.695 -6.893 48.798 1.00 66.88 690 GLU A C 1
ATOM 5585 O O . GLU A 1 690 ? -37.439 -6.999 47.826 1.00 66.88 690 GLU A O 1
ATOM 5590 N N . GLU A 1 691 ? -37.106 -7.201 50.031 1.00 68.88 691 GLU A N 1
ATOM 5591 C CA . GLU A 1 691 ? -38.457 -7.710 50.331 1.00 68.88 691 GLU A CA 1
ATOM 5592 C C . GLU A 1 691 ? -39.556 -6.724 49.906 1.00 68.88 691 GLU A C 1
ATOM 5594 O O . GLU A 1 691 ? -40.520 -7.098 49.239 1.00 68.88 691 GLU A O 1
ATOM 5599 N N . GLN A 1 692 ? -39.369 -5.432 50.195 1.00 70.56 692 GLN A N 1
ATOM 5600 C CA . GLN A 1 692 ? -40.311 -4.381 49.798 1.00 70.56 692 GLN A CA 1
ATOM 5601 C C . GLN A 1 692 ? -40.397 -4.248 48.271 1.00 70.56 692 GLN A C 1
ATOM 5603 O O . GLN A 1 692 ? -41.480 -4.070 47.719 1.00 70.56 692 GLN A O 1
ATOM 5608 N N . LYS A 1 693 ? -39.270 -4.381 47.555 1.00 74.00 693 LYS A N 1
ATOM 5609 C CA . LYS A 1 693 ? -39.263 -4.368 46.081 1.00 74.00 693 LYS A CA 1
ATOM 5610 C C . LYS A 1 693 ? -40.024 -5.558 45.498 1.00 74.00 693 LYS A C 1
ATOM 5612 O O . LYS A 1 693 ? -40.738 -5.380 44.514 1.00 74.00 693 LYS A O 1
ATOM 5617 N N . GLN A 1 694 ? -39.903 -6.746 46.096 1.00 75.56 694 GLN A N 1
ATOM 5618 C CA . GLN A 1 694 ? -40.648 -7.933 45.667 1.00 75.56 694 GLN A CA 1
ATOM 5619 C C . GLN A 1 694 ? -42.158 -7.773 45.883 1.00 75.56 694 GLN A C 1
ATOM 5621 O O . GLN A 1 694 ? -42.929 -8.071 44.970 1.00 75.56 694 GLN A O 1
ATOM 5626 N N . GLN A 1 695 ? -42.577 -7.227 47.030 1.00 76.94 695 GLN A N 1
ATOM 5627 C CA . GLN A 1 695 ? -43.985 -6.916 47.310 1.00 76.94 695 GLN A CA 1
ATOM 5628 C C . GLN A 1 695 ? -44.558 -5.912 46.298 1.00 76.94 695 GLN A C 1
ATOM 5630 O O . GLN A 1 695 ? -45.612 -6.153 45.707 1.00 76.94 695 GLN A O 1
ATOM 5635 N N . ILE A 1 696 ? -43.823 -4.830 46.013 1.00 77.94 696 ILE A N 1
ATOM 5636 C CA . ILE A 1 696 ? -44.215 -3.844 44.994 1.00 77.94 696 ILE A CA 1
ATOM 5637 C C . ILE A 1 696 ? -44.301 -4.502 43.614 1.00 77.94 696 ILE A C 1
ATOM 5639 O O . ILE A 1 696 ? -45.264 -4.277 42.890 1.00 77.94 696 ILE A O 1
ATOM 5643 N N . LYS A 1 697 ? -43.334 -5.344 43.236 1.00 80.75 697 LYS A N 1
ATOM 5644 C CA . LYS A 1 697 ? -43.331 -6.051 41.945 1.00 80.75 697 LYS A CA 1
ATOM 5645 C C . LYS A 1 697 ? -44.536 -6.985 41.785 1.00 80.75 697 LYS A C 1
ATOM 5647 O O . LYS A 1 697 ? -45.093 -7.064 40.690 1.00 80.75 697 LYS A O 1
ATOM 5652 N N . ALA A 1 698 ? -44.950 -7.665 42.855 1.00 78.69 698 ALA A N 1
ATOM 5653 C CA . ALA A 1 698 ? -46.151 -8.497 42.856 1.00 78.69 698 ALA A CA 1
ATOM 5654 C C . ALA A 1 698 ? -47.416 -7.652 42.626 1.00 78.69 698 ALA A C 1
ATOM 5656 O O . ALA A 1 698 ? -48.200 -7.963 41.728 1.00 78.69 698 ALA A O 1
ATOM 5657 N N . LYS A 1 699 ? -47.560 -6.525 43.339 1.00 81.75 699 LYS A N 1
ATOM 5658 C CA . LYS A 1 699 ? -48.686 -5.597 43.140 1.00 81.75 699 LYS A CA 1
ATOM 5659 C C . LYS A 1 699 ? -48.678 -4.900 41.783 1.00 81.75 699 LYS A C 1
ATOM 5661 O O . LYS A 1 699 ? -49.729 -4.764 41.167 1.00 81.75 699 LYS A O 1
ATOM 5666 N N . VAL A 1 700 ? -47.511 -4.556 41.241 1.00 80.25 700 VAL A N 1
ATOM 5667 C CA . VAL A 1 700 ? -47.393 -4.064 39.859 1.00 80.25 700 VAL A CA 1
ATOM 5668 C C . VAL A 1 700 ? -47.947 -5.088 38.866 1.00 80.25 700 VAL A C 1
ATOM 5670 O O . VAL A 1 700 ? -48.647 -4.705 37.931 1.00 80.25 700 VAL A O 1
ATOM 5673 N N . LYS A 1 701 ? -47.654 -6.383 39.046 1.00 80.19 701 LYS A N 1
ATOM 5674 C CA . LYS A 1 701 ? -48.159 -7.445 38.162 1.00 80.19 701 LYS A CA 1
ATOM 5675 C C . LYS A 1 701 ? -49.687 -7.557 38.229 1.00 80.19 701 LYS A C 1
ATOM 5677 O O . LYS A 1 701 ? -50.327 -7.721 37.196 1.00 80.19 701 LYS A O 1
ATOM 5682 N N . GLU A 1 702 ? -50.264 -7.412 39.418 1.00 79.88 702 GLU A N 1
ATOM 5683 C CA . GLU A 1 702 ? -51.715 -7.403 39.636 1.00 79.88 702 GLU A CA 1
ATOM 5684 C C . GLU A 1 702 ? -52.393 -6.196 38.968 1.00 79.88 702 GLU A C 1
ATOM 5686 O O . GLU A 1 702 ? -53.349 -6.370 38.212 1.00 79.88 702 GLU A O 1
ATOM 5691 N N . ILE A 1 703 ? -51.844 -4.988 39.151 1.00 78.44 703 ILE A N 1
ATOM 5692 C CA . ILE A 1 703 ? -52.336 -3.762 38.503 1.00 78.44 703 ILE A CA 1
ATOM 5693 C C . ILE A 1 703 ? -52.256 -3.895 36.979 1.00 78.44 703 ILE A C 1
ATOM 5695 O O . ILE A 1 703 ? -53.226 -3.599 36.281 1.00 78.44 703 ILE A O 1
ATOM 5699 N N . LEU A 1 704 ? -51.133 -4.384 36.444 1.00 77.19 704 LEU A N 1
ATOM 5700 C CA . LEU A 1 704 ? -50.965 -4.583 35.003 1.00 77.19 704 LEU A CA 1
ATOM 5701 C C . LEU A 1 704 ? -51.966 -5.599 34.440 1.00 77.19 704 LEU A C 1
ATOM 5703 O O . LEU A 1 704 ? -52.545 -5.335 33.389 1.00 77.19 704 LEU A O 1
ATOM 5707 N N . ASN A 1 705 ? -52.219 -6.708 35.141 1.00 74.75 705 ASN A N 1
ATOM 5708 C CA . ASN A 1 705 ? -53.213 -7.702 34.732 1.00 74.75 705 ASN A CA 1
ATOM 5709 C C . ASN A 1 705 ? -54.643 -7.144 34.764 1.00 74.75 705 ASN A C 1
ATOM 5711 O O . ASN A 1 705 ? -55.410 -7.387 33.835 1.00 74.75 705 ASN A O 1
ATOM 5715 N N . LYS A 1 706 ? -54.994 -6.350 35.783 1.00 73.00 706 LYS A N 1
ATOM 5716 C CA . LYS A 1 706 ? -56.306 -5.696 35.877 1.00 73.00 706 LYS A CA 1
ATOM 5717 C C . LYS A 1 706 ? -56.513 -4.686 34.746 1.00 73.00 706 LYS A C 1
ATOM 5719 O O . LYS A 1 706 ? -57.527 -4.730 34.058 1.00 73.00 706 LYS A O 1
ATOM 5724 N N . THR A 1 707 ? -55.496 -3.866 34.474 1.00 62.12 707 THR A N 1
ATOM 5725 C CA . THR A 1 707 ? -55.523 -2.893 33.369 1.00 62.12 707 THR A CA 1
ATOM 5726 C C . THR A 1 707 ? -55.597 -3.589 32.006 1.00 62.12 707 THR A C 1
ATOM 5728 O O . THR A 1 707 ? -56.238 -3.088 31.086 1.00 62.12 707 THR A O 1
ATOM 5731 N N . HIS A 1 708 ? -54.942 -4.747 31.853 1.00 60.19 708 HIS A N 1
ATOM 5732 C CA . HIS A 1 708 ? -55.039 -5.566 30.647 1.00 60.19 708 HIS A CA 1
ATOM 5733 C C . HIS A 1 708 ? -56.471 -6.095 30.486 1.00 60.19 708 HIS A C 1
ATOM 5735 O O . HIS A 1 708 ? -57.099 -5.804 29.477 1.00 60.19 708 HIS A O 1
ATOM 5741 N N . ASN A 1 709 ? -57.039 -6.757 31.496 1.00 54.44 709 ASN A N 1
ATOM 5742 C CA . ASN A 1 709 ? -58.404 -7.294 31.438 1.00 54.44 709 ASN A CA 1
ATOM 5743 C C . ASN A 1 709 ? -59.468 -6.213 31.176 1.00 54.44 709 ASN A C 1
ATOM 5745 O O . ASN A 1 709 ? -60.355 -6.420 30.352 1.00 54.44 709 ASN A O 1
ATOM 5749 N N . GLU A 1 710 ? -59.342 -5.029 31.778 1.00 53.06 710 GLU A N 1
ATOM 5750 C CA . GLU A 1 710 ? -60.226 -3.892 31.492 1.00 53.06 710 GLU A CA 1
ATOM 5751 C C . GLU A 1 710 ? -60.083 -3.416 30.034 1.00 53.06 710 GLU A C 1
ATOM 5753 O O . GLU A 1 710 ? -61.080 -3.212 29.346 1.00 53.06 710 GLU A O 1
ATOM 5758 N N . LYS A 1 711 ? -58.863 -3.327 29.490 1.00 45.47 711 LYS A N 1
ATOM 5759 C CA . LYS A 1 711 ? -58.633 -2.883 28.101 1.00 45.47 711 LYS A CA 1
ATOM 5760 C C . LYS A 1 711 ? -59.193 -3.853 27.044 1.00 45.47 711 LYS A C 1
ATOM 5762 O O . LYS A 1 711 ? -59.604 -3.405 25.971 1.00 45.47 711 LYS A O 1
ATOM 5767 N N . TYR A 1 712 ? -59.256 -5.151 27.347 1.00 44.56 712 TYR A N 1
ATOM 5768 C CA . TYR A 1 712 ? -59.926 -6.154 26.502 1.00 44.56 712 TYR A CA 1
ATOM 5769 C C . TYR A 1 712 ? -61.442 -6.232 26.741 1.00 44.56 712 TYR A C 1
ATOM 5771 O O . TYR A 1 712 ? -62.167 -6.680 25.860 1.00 44.56 712 TYR A O 1
ATOM 5779 N N . SER A 1 713 ? -61.944 -5.720 27.868 1.00 39.97 713 SER A N 1
ATOM 5780 C CA . SER A 1 713 ? -63.384 -5.584 28.119 1.00 39.97 713 SER A CA 1
ATOM 5781 C C . SER A 1 713 ? -64.026 -4.416 27.349 1.00 39.97 713 SER A C 1
ATOM 5783 O O . SER A 1 713 ? -65.226 -4.451 27.090 1.00 39.97 713 SER A O 1
ATOM 5785 N N . TYR A 1 714 ? -63.251 -3.389 26.963 1.00 42.38 714 TYR A N 1
ATOM 5786 C CA . TYR A 1 714 ? -63.745 -2.196 26.246 1.00 42.38 714 TYR A CA 1
ATOM 5787 C C . TYR A 1 714 ? -63.420 -2.159 24.744 1.00 42.38 714 TYR A C 1
ATOM 5789 O O . TYR A 1 714 ? -63.855 -1.244 24.038 1.00 42.38 714 TYR A O 1
ATOM 5797 N N . THR A 1 715 ? -62.696 -3.145 24.207 1.00 41.28 715 THR A N 1
ATOM 5798 C CA . THR A 1 715 ? -62.611 -3.310 22.750 1.00 41.28 715 THR A CA 1
ATOM 5799 C C . THR A 1 715 ? -63.914 -3.942 22.278 1.00 41.28 715 THR A C 1
ATOM 5801 O O . THR A 1 715 ? -64.087 -5.152 22.331 1.00 41.28 715 THR A O 1
ATOM 5804 N N . LYS A 1 716 ? -64.856 -3.088 21.854 1.00 46.69 716 LYS A N 1
ATOM 5805 C CA . LYS A 1 716 ? -66.098 -3.443 21.150 1.00 46.69 716 LYS A CA 1
ATOM 5806 C C . LYS A 1 716 ? -65.793 -4.575 20.157 1.00 46.69 716 LYS A C 1
ATOM 5808 O O . LYS A 1 716 ? -65.240 -4.319 19.087 1.00 46.69 716 LYS A O 1
ATOM 5813 N N . LEU A 1 717 ? -66.120 -5.818 20.523 1.00 53.06 717 LEU A N 1
ATOM 5814 C CA . LEU A 1 717 ? -66.108 -6.951 19.602 1.00 53.06 717 LEU A CA 1
ATOM 5815 C C . LEU A 1 717 ? -66.890 -6.505 18.368 1.00 53.06 717 LEU A C 1
ATOM 5817 O O . LEU A 1 717 ? -68.031 -6.047 18.476 1.00 53.06 717 LEU A O 1
ATOM 5821 N N . SER A 1 718 ? -66.262 -6.560 17.193 1.00 57.47 718 SER A N 1
ATOM 5822 C CA . SER A 1 718 ? -66.971 -6.212 15.963 1.00 57.47 718 SER A CA 1
ATOM 5823 C C . SER A 1 718 ? -68.217 -7.101 15.860 1.00 57.47 718 SER A C 1
ATOM 5825 O O . SER A 1 718 ? -68.167 -8.275 16.235 1.00 57.47 718 SER A O 1
ATOM 5827 N N . LYS A 1 719 ? -69.340 -6.589 15.328 1.00 54.53 719 LYS A N 1
ATOM 5828 C CA . LYS A 1 719 ? -70.575 -7.385 15.124 1.00 54.53 719 LYS A CA 1
ATOM 5829 C C . LYS A 1 719 ? -70.304 -8.737 14.437 1.00 54.53 719 LYS A C 1
ATOM 5831 O O . LYS A 1 719 ? -71.052 -9.690 14.616 1.00 54.53 719 LYS A O 1
ATOM 5836 N N . ARG A 1 720 ? -69.215 -8.829 13.666 1.00 55.12 720 ARG A N 1
ATOM 5837 C CA . ARG A 1 720 ? -68.754 -10.038 12.975 1.00 55.12 720 ARG A CA 1
ATOM 5838 C C . ARG A 1 720 ? -68.149 -11.092 13.911 1.00 55.12 720 ARG A C 1
ATOM 5840 O O . ARG A 1 720 ? -68.308 -12.274 13.639 1.00 55.12 720 ARG A O 1
ATOM 5847 N N . GLN A 1 721 ? -67.483 -10.685 14.992 1.00 62.53 721 GLN A N 1
ATOM 5848 C CA . GLN A 1 721 ? -66.929 -11.592 16.003 1.00 62.53 721 GLN A CA 1
ATOM 5849 C C . GLN A 1 721 ? -68.001 -12.070 16.993 1.00 62.53 721 GLN A C 1
ATOM 5851 O O . GLN A 1 721 ? -68.000 -13.245 17.340 1.00 62.53 721 GLN A O 1
ATOM 5856 N N . LEU A 1 722 ? -68.970 -11.215 17.346 1.00 58.62 722 LEU A N 1
ATOM 5857 C CA . LEU A 1 722 ? -70.157 -11.614 18.122 1.00 58.62 722 LEU A CA 1
ATOM 5858 C C . LEU A 1 722 ? -70.993 -12.674 17.385 1.00 58.62 722 LEU A C 1
ATOM 5860 O O . LEU A 1 722 ? -71.245 -13.734 17.941 1.00 58.62 722 LEU A O 1
ATOM 5864 N N . ARG A 1 723 ? -71.274 -12.482 16.087 1.00 60.22 723 ARG A N 1
ATOM 5865 C CA . ARG A 1 723 ? -71.962 -13.495 15.253 1.00 60.22 723 ARG A CA 1
ATOM 5866 C C . ARG A 1 723 ? -71.183 -14.799 15.055 1.00 60.22 723 ARG A C 1
ATOM 5868 O O . ARG A 1 723 ? -71.754 -15.775 14.577 1.00 60.22 723 ARG A O 1
ATOM 5875 N N . LYS A 1 724 ? -69.869 -14.796 15.301 1.00 65.44 724 LYS A N 1
ATOM 5876 C CA . LYS A 1 724 ? -69.024 -15.996 1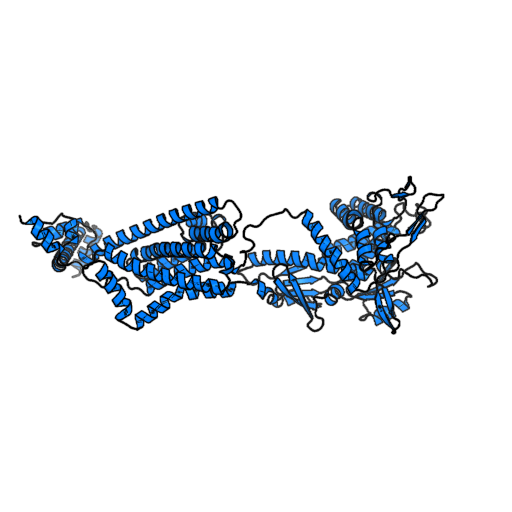5.213 1.00 65.44 724 LYS A CA 1
ATOM 5877 C C . LYS A 1 724 ? -69.074 -16.784 16.525 1.00 65.44 724 LYS A C 1
ATOM 5879 O O . LYS A 1 724 ? -69.106 -18.002 16.486 1.00 65.44 724 LYS A O 1
ATOM 5884 N N . LEU A 1 725 ? -69.156 -16.085 17.656 1.00 64.12 725 LEU A N 1
ATOM 5885 C CA . LEU A 1 725 ? -69.379 -16.686 18.972 1.00 64.12 725 LEU A CA 1
ATOM 5886 C C . LEU A 1 725 ? -70.815 -17.210 19.129 1.00 64.12 725 LEU A C 1
ATOM 5888 O O . LEU A 1 725 ? -70.985 -18.314 19.621 1.00 64.12 725 LEU A O 1
ATOM 5892 N N . GLU A 1 726 ? -71.826 -16.488 18.632 1.00 60.97 726 GLU A N 1
ATOM 5893 C CA . GLU A 1 726 ? -73.222 -16.968 18.609 1.00 60.97 726 GLU A CA 1
ATOM 5894 C C . GLU A 1 726 ? -73.401 -18.207 17.723 1.00 60.97 726 GLU A C 1
ATOM 5896 O O . GLU A 1 726 ? -74.170 -19.091 18.070 1.00 60.97 726 GLU A O 1
ATOM 5901 N N . ARG A 1 727 ? -72.675 -18.305 16.599 1.00 56.78 727 ARG A N 1
ATOM 5902 C CA . ARG A 1 727 ? -72.709 -19.508 15.750 1.00 56.78 727 ARG A CA 1
ATOM 5903 C C . ARG A 1 727 ? -72.076 -20.717 16.427 1.00 56.78 727 ARG A C 1
ATOM 5905 O O . ARG A 1 727 ? -72.623 -21.803 16.340 1.00 56.78 727 ARG A O 1
ATOM 5912 N N . ASN A 1 728 ? -70.958 -20.509 17.114 1.00 56.38 728 ASN A N 1
ATOM 5913 C CA . ASN A 1 728 ? -70.257 -21.587 17.802 1.00 56.38 728 ASN A CA 1
ATOM 5914 C C . ASN A 1 728 ? -70.980 -22.044 19.081 1.00 56.38 728 ASN A C 1
ATOM 5916 O O . ASN A 1 728 ? -70.766 -23.163 19.509 1.00 56.38 728 ASN A O 1
ATOM 5920 N N . ALA A 1 729 ? -71.834 -21.208 19.680 1.00 51.53 729 ALA A N 1
ATOM 5921 C CA . ALA A 1 729 ? -72.627 -21.561 20.861 1.00 51.53 729 ALA A CA 1
ATOM 5922 C C . ALA A 1 729 ? -73.956 -22.278 20.537 1.00 51.53 729 ALA A C 1
ATOM 5924 O O . ALA A 1 729 ? -74.712 -22.579 21.451 1.00 51.53 729 ALA A O 1
ATOM 5925 N N . ILE A 1 730 ? -74.275 -22.487 19.254 1.00 51.75 730 ILE A N 1
ATOM 5926 C CA . ILE A 1 730 ? -75.457 -23.243 18.798 1.00 51.75 730 ILE A CA 1
ATOM 5927 C C . ILE A 1 730 ? -75.053 -24.661 18.331 1.00 51.75 730 ILE A C 1
ATOM 5929 O O . ILE A 1 730 ? -75.918 -25.498 18.093 1.00 51.75 730 ILE A O 1
ATOM 5933 N N . GLU A 1 731 ? -73.749 -24.942 18.218 1.00 45.53 731 GLU A N 1
ATOM 5934 C CA . GLU A 1 731 ? -73.203 -26.256 17.831 1.00 45.53 731 GLU A CA 1
ATOM 5935 C C . GLU A 1 731 ? -72.582 -27.052 19.003 1.00 45.53 731 GLU A C 1
ATOM 5937 O O . GLU A 1 731 ? -72.122 -28.169 18.775 1.00 45.53 731 GLU A O 1
ATOM 5942 N N . ASP A 1 732 ? -72.637 -26.528 20.233 1.00 37.09 732 ASP A N 1
ATOM 5943 C CA . ASP A 1 732 ? -72.410 -27.247 21.505 1.00 37.09 732 ASP A CA 1
ATOM 5944 C C . ASP A 1 732 ? -73.727 -27.277 22.299 1.00 37.09 732 ASP A C 1
ATOM 5946 O O . ASP A 1 732 ? -73.999 -28.295 22.980 1.00 37.09 732 ASP A O 1
#